Protein AF-R9LK34-F1 (afdb_monomer_lite)

Sequence (500 aa):
MRSKILYTAGSIVALLVVLTIFFSIRPEAFLRRGEAAVTQAEVEAAGAAVSFTGKKAGADIPRVTGAEDFMAQYPFEQFTVEPVNAVPTGVYELARWRNSTAVVGHRTRNYSQATTSALWAMTGYNEYYIIEFPDGTHALALFDRGLAADLAKGKAVTLPISARAGVNTYAKPYLQDICAEYGADLENVVYAFDDGWYKEHSGQILLIRLGVVAGLIVAGAVLWAFGDGLLKRKLKKHSEEEITPMSRKKAISLEDYRNEVQIRQDGLLNIYPADSSILPDWNKFLDQHWEDESICWTPPFLECIFQDQEAIVRNIKQEGESKGAIPLSPILTEAIRIAAGRLPSIPDDLFQMKNLVVEPRGRHSVSDHYRNFTLWQGRYVFTRDVRFLTSRFYSSPGDWSAIGRMKKLKTLTIKYLDIHDFGFLVSLESLQRLDLSGTTFSQDAVLVRLKNLQQLDLSDTGFSDCSILLQLPKLKRVNLAHCNLQNEDVLQQLTADIQK

Foldseek 3Di:
DVVVVVVVVVVVVVVVVLLVLLLVDDCPCVVCVPADADAPVNVVVVDLVDDPFQGHHDPRFAEDQAPVSVVPDDQSHWHKYFFLAKAWLLKWAQAPLDDQWDDDPPDIDGHDRIDSDPVVCSVRIWTWIWTQGNVRATEIETADVVLNVCSVVRDGDMAATWGKDFADPRRLVSCVVVCVVRVYDNGIYTYRHDSVVCNVCVVVSSVVSVVVSVVVVVVVVVCVVCVVVVVCVVVVVVVPDDDDDDDDDDDDDPVVPPPPDDDDPPPDGDPDPLPDPCLVVVVVVCLVCQVPPVPPDPDVVVVVLQVVVVVLLVVLVVLCVVLVAAEDALQQQVQLCVQQVHGDQALVSQQQDAETAGEQDGDDDPDVSPCQWDQHPQDIRGSDRLQPGDSRYTYHHLDPLSNLNNQNYAYYHHEQHEHPDPLSLLSNCNYAYYAYANYADDPLVSCLSNLNYAEYEHHNYAHEELVSVVSNVNHQYYHHHNYNYDPCVSVVVVVVVNVD

Secondary structure (DSSP, 8-state):
-HHHHHHHHHHHHHHHHHHHHHHH---HHHHTTTPPPBPHHHHHHH-TTS--TTSPBPTTSPEE-SHHHHHHS-TT--BEE--SEEEEEEEEEEPTTS-SEEEETTEEEEPPSEE--HHHHTTTEEEEEEEEPTTS-EEEEE--HHHHHHHTTT---PPPSBEEEEPPTTTHHHHHHHHHHHT--SSEEEE---HHHHHHHHHHHHHHHHHHHHHHHHHHHHHHHHHHHHHHHHHHTTS-SS--------PPPTTTTTTS----SSS------TT-TTHHHHHHHHHHHTT-TT-----HHHHHHHHHHHHHHHHHHHHHHHTTPEEE-HHHHHHHHHHHSS---STHHHHT--EEEE----SS---GGGGGEEEETTEEEESS-S--S-TTEEE-TT--TTGGG-TT--EEEE-S---S--GGGGG-TT--EEE-TTS----GGGGGG-TT--EEE-TTS---BGGGGGG-TT--EEE-TT---B-THHHHHHHHHH--

pLDDT: mean 76.86, std 19.9, range [22.59, 98.12]

Structure (mmCIF, N/CA/C/O backbone):
data_AF-R9LK34-F1
#
_entry.id   AF-R9LK34-F1
#
loop_
_atom_site.group_PDB
_atom_site.id
_atom_site.type_symbol
_atom_site.label_atom_id
_atom_site.label_alt_id
_atom_site.label_comp_id
_atom_site.label_asym_id
_atom_site.label_entity_id
_atom_site.label_seq_id
_atom_site.pdbx_PDB_ins_code
_atom_site.Cartn_x
_atom_site.Cartn_y
_atom_site.Cartn_z
_atom_site.occupancy
_atom_site.B_iso_or_equiv
_atom_site.auth_seq_id
_atom_site.auth_comp_id
_atom_site.auth_asym_id
_atom_site.auth_atom_id
_atom_site.pdbx_PDB_model_num
ATOM 1 N N . MET A 1 1 ? 9.937 7.131 -9.196 1.00 36.09 1 MET A N 1
ATOM 2 C CA . MET A 1 1 ? 8.656 7.644 -8.645 1.00 36.09 1 MET A CA 1
ATOM 3 C C . MET A 1 1 ? 7.734 6.502 -8.217 1.00 36.09 1 MET A C 1
ATOM 5 O O . MET A 1 1 ? 7.243 6.564 -7.103 1.00 36.09 1 MET A O 1
ATOM 9 N N . ARG A 1 2 ? 7.580 5.429 -9.015 1.00 30.06 2 ARG A N 1
ATOM 10 C CA . ARG A 1 2 ? 6.790 4.236 -8.646 1.00 30.06 2 ARG A CA 1
ATOM 11 C C . ARG A 1 2 ? 7.314 3.446 -7.439 1.00 30.06 2 ARG A C 1
ATOM 13 O O . ARG A 1 2 ? 6.486 3.050 -6.645 1.00 30.06 2 ARG A O 1
ATOM 20 N N . SER A 1 3 ? 8.627 3.291 -7.232 1.00 42.78 3 SER A N 1
ATOM 21 C CA . SER A 1 3 ? 9.170 2.630 -6.025 1.00 42.78 3 SER A CA 1
ATOM 22 C C . SER A 1 3 ? 8.941 3.454 -4.757 1.00 42.78 3 SER A C 1
ATOM 24 O O . SER A 1 3 ? 8.430 2.924 -3.784 1.00 42.78 3 SER A O 1
ATOM 26 N N . LYS A 1 4 ? 9.183 4.776 -4.787 1.00 38.62 4 LYS A N 1
ATOM 27 C CA . LYS A 1 4 ? 8.758 5.682 -3.701 1.00 38.62 4 LYS A CA 1
ATOM 28 C C . LYS A 1 4 ? 7.242 5.584 -3.477 1.00 38.62 4 LYS A C 1
ATOM 30 O O . LYS A 1 4 ? 6.857 5.498 -2.329 1.00 38.62 4 LYS A O 1
ATOM 35 N N . ILE A 1 5 ? 6.416 5.488 -4.528 1.00 50.69 5 ILE A N 1
ATOM 36 C CA . ILE A 1 5 ? 4.960 5.256 -4.416 1.00 50.69 5 ILE A CA 1
ATOM 37 C C . ILE A 1 5 ? 4.625 3.856 -3.877 1.00 50.69 5 ILE A C 1
ATOM 39 O O . ILE A 1 5 ? 3.648 3.732 -3.167 1.00 50.69 5 ILE A O 1
ATOM 43 N N . LEU A 1 6 ? 5.405 2.814 -4.166 1.00 49.44 6 LEU A N 1
ATOM 44 C CA . LEU A 1 6 ? 5.195 1.438 -3.692 1.00 49.44 6 LEU A CA 1
ATOM 45 C C . LEU A 1 6 ? 5.658 1.248 -2.249 1.00 49.44 6 LEU A C 1
ATOM 47 O O . LEU A 1 6 ? 4.990 0.558 -1.495 1.00 49.44 6 LEU A O 1
ATOM 51 N N . TYR A 1 7 ? 6.748 1.892 -1.836 1.00 57.59 7 TYR A N 1
ATOM 52 C CA . TYR A 1 7 ? 7.186 1.923 -0.444 1.00 57.59 7 TYR A CA 1
ATOM 53 C C . TYR A 1 7 ? 6.330 2.872 0.382 1.00 57.59 7 TYR A C 1
ATOM 55 O O . TYR A 1 7 ? 6.022 2.541 1.522 1.00 57.59 7 TYR A O 1
ATOM 63 N N . THR A 1 8 ? 5.882 4.007 -0.166 1.00 67.12 8 THR A N 1
ATOM 64 C CA . THR A 1 8 ? 4.892 4.843 0.521 1.00 67.12 8 THR A CA 1
ATOM 65 C C . THR A 1 8 ? 3.539 4.153 0.542 1.00 67.12 8 THR A C 1
ATOM 67 O O . THR A 1 8 ? 2.924 4.155 1.593 1.00 67.12 8 THR A O 1
ATOM 70 N N . ALA A 1 9 ? 3.094 3.488 -0.527 1.00 70.00 9 ALA A N 1
ATOM 71 C CA . ALA A 1 9 ? 1.867 2.689 -0.525 1.00 70.00 9 ALA A CA 1
ATOM 72 C C . ALA A 1 9 ? 1.985 1.506 0.435 1.00 70.00 9 ALA A C 1
ATOM 74 O O . ALA A 1 9 ? 1.073 1.281 1.213 1.00 70.00 9 ALA A O 1
ATOM 75 N N . GLY A 1 10 ? 3.119 0.808 0.459 1.00 76.19 10 GLY A N 1
ATOM 76 C CA . GLY A 1 10 ? 3.405 -0.265 1.407 1.00 76.19 10 GLY A CA 1
ATOM 77 C C . GLY A 1 10 ? 3.424 0.238 2.849 1.00 76.19 10 GLY A C 1
ATOM 78 O O . GLY A 1 10 ? 2.803 -0.366 3.716 1.00 76.19 10 GLY A O 1
ATOM 79 N N . SER A 1 11 ? 4.041 1.394 3.100 1.00 77.50 11 SER A N 1
ATOM 80 C CA . SER A 1 11 ? 4.037 2.055 4.413 1.00 77.50 11 SER A CA 1
ATOM 81 C C . SER A 1 11 ? 2.643 2.537 4.808 1.00 77.50 11 SER A C 1
ATOM 83 O O . SER A 1 11 ? 2.265 2.410 5.966 1.00 77.50 11 SER A O 1
ATOM 85 N N . ILE A 1 12 ? 1.853 3.050 3.860 1.00 82.00 12 ILE A N 1
ATOM 86 C CA . ILE A 1 12 ? 0.466 3.473 4.078 1.00 82.00 12 ILE A CA 1
ATOM 87 C C . ILE A 1 12 ? -0.402 2.253 4.383 1.00 82.00 12 ILE A C 1
ATOM 89 O O . ILE A 1 12 ? -1.166 2.294 5.336 1.00 82.00 12 ILE A O 1
ATOM 93 N N . VAL A 1 13 ? -0.265 1.158 3.635 1.00 84.19 13 VAL A N 1
ATOM 94 C CA . VAL A 1 13 ? -0.993 -0.094 3.883 1.00 84.19 13 VAL A CA 1
ATOM 95 C C . VAL A 1 13 ? -0.604 -0.669 5.241 1.00 84.19 13 VAL A C 1
ATOM 97 O O . VAL A 1 13 ? -1.486 -0.998 6.027 1.00 84.19 13 VAL A O 1
ATOM 100 N N . ALA A 1 14 ? 0.687 -0.719 5.574 1.00 82.06 14 ALA A N 1
ATOM 101 C CA . ALA A 1 14 ? 1.148 -1.162 6.887 1.00 82.06 14 ALA A CA 1
ATOM 102 C C . ALA A 1 14 ? 0.602 -0.268 8.013 1.00 82.06 14 ALA A C 1
ATOM 104 O O . ALA A 1 14 ? 0.113 -0.777 9.020 1.00 82.06 14 ALA A O 1
ATOM 105 N N . LEU A 1 15 ? 0.608 1.056 7.825 1.00 86.44 15 LEU A N 1
ATOM 106 C CA . LEU A 1 15 ? 0.026 2.005 8.771 1.00 86.44 15 LEU A CA 1
ATOM 107 C C . LEU A 1 15 ? -1.486 1.801 8.915 1.00 86.44 15 LEU A C 1
ATOM 109 O O . LEU A 1 15 ? -1.986 1.811 10.034 1.00 86.44 15 LEU A O 1
ATOM 113 N N . LEU A 1 16 ? -2.210 1.573 7.817 1.00 85.62 16 LEU A N 1
ATOM 114 C CA . LEU A 1 16 ? -3.644 1.282 7.833 1.00 85.62 16 LEU A CA 1
ATOM 115 C C . LEU A 1 16 ? -3.940 -0.033 8.557 1.00 85.62 16 LEU A C 1
ATOM 117 O O . LEU A 1 16 ? -4.891 -0.089 9.333 1.00 85.62 16 LEU A O 1
ATOM 121 N N . VAL A 1 17 ? -3.118 -1.069 8.368 1.00 86.56 17 VAL A N 1
ATOM 122 C CA . VAL A 1 17 ? -3.237 -2.343 9.094 1.00 86.56 17 VAL A CA 1
ATOM 123 C C . VAL A 1 17 ? -3.012 -2.128 10.587 1.00 86.56 17 VAL A C 1
ATOM 125 O O . VAL A 1 17 ? -3.844 -2.537 11.394 1.00 86.56 17 VAL A O 1
ATOM 128 N N . VAL A 1 18 ? -1.941 -1.428 10.967 1.00 87.69 18 VAL A N 1
ATOM 129 C CA . VAL A 1 18 ? -1.653 -1.092 12.369 1.00 87.69 18 VAL A CA 1
ATOM 130 C C . VAL A 1 18 ? -2.791 -0.278 12.983 1.00 87.69 18 VAL A C 1
ATOM 132 O O . VAL A 1 18 ? -3.228 -0.580 14.089 1.00 87.69 18 VAL A O 1
ATOM 135 N N . LEU A 1 19 ? -3.309 0.714 12.261 1.00 85.75 19 LEU A N 1
ATOM 136 C CA . LEU A 1 19 ? -4.405 1.569 12.707 1.00 85.75 19 LEU A CA 1
ATOM 137 C C . LEU A 1 19 ? -5.711 0.772 12.855 1.00 85.75 19 LEU A C 1
ATOM 139 O O . LEU A 1 19 ? -6.427 0.933 13.841 1.00 85.75 19 LEU A O 1
ATOM 143 N N . THR A 1 20 ? -5.979 -0.160 11.941 1.00 84.25 20 THR A N 1
ATOM 144 C CA . THR A 1 20 ? -7.129 -1.073 12.023 1.00 84.25 20 THR A CA 1
ATOM 145 C C . THR A 1 20 ? -7.014 -1.994 13.235 1.00 84.25 20 THR A C 1
ATOM 147 O O . THR A 1 20 ? -7.979 -2.135 13.987 1.00 84.25 20 THR A O 1
ATOM 150 N N . ILE A 1 21 ? -5.836 -2.579 13.481 1.00 86.69 21 ILE A N 1
ATOM 151 C CA . ILE A 1 21 ? -5.572 -3.403 14.669 1.00 86.69 21 ILE A CA 1
ATOM 152 C C . ILE A 1 21 ? -5.743 -2.564 15.938 1.00 86.69 21 ILE A C 1
ATOM 154 O O . ILE A 1 21 ? -6.458 -2.973 16.849 1.00 86.69 21 ILE A O 1
ATOM 158 N N . PHE A 1 22 ? -5.153 -1.368 15.975 1.00 88.12 22 PHE A N 1
ATOM 159 C CA . PHE A 1 22 ? -5.229 -0.441 17.101 1.00 88.12 22 PHE A CA 1
ATOM 160 C C . PHE A 1 22 ? -6.676 -0.144 17.515 1.00 88.12 22 PHE A C 1
ATOM 162 O O . PHE A 1 22 ? -7.006 -0.244 18.695 1.00 88.12 22 PHE A O 1
ATOM 169 N N . PHE A 1 23 ? -7.551 0.169 16.554 1.00 83.12 23 PHE A N 1
ATOM 170 C CA . PHE A 1 23 ? -8.969 0.433 16.825 1.00 83.12 23 PHE A CA 1
ATOM 171 C C . PHE A 1 23 ? -9.812 -0.834 17.028 1.00 83.12 23 PHE A C 1
ATOM 173 O O . PHE A 1 23 ? -10.920 -0.746 17.554 1.00 83.12 23 PHE A O 1
ATOM 180 N N . SER A 1 24 ? -9.299 -2.008 16.652 1.00 83.00 24 SER A N 1
ATOM 181 C CA . SER A 1 24 ? -9.955 -3.298 16.907 1.00 83.00 24 SER A CA 1
ATOM 182 C C . SER A 1 24 ? -9.670 -3.846 18.307 1.00 83.00 24 SER A C 1
ATOM 184 O O . SER A 1 24 ? -10.434 -4.678 18.798 1.00 83.00 24 SER A O 1
ATOM 186 N N . ILE A 1 25 ? -8.589 -3.401 18.959 1.00 85.75 25 ILE A N 1
ATOM 187 C CA . ILE A 1 25 ? -8.233 -3.817 20.320 1.00 85.75 25 ILE A CA 1
ATOM 188 C C . ILE A 1 25 ? -9.180 -3.163 21.327 1.00 85.75 25 ILE A C 1
ATOM 190 O O . ILE A 1 25 ? -9.219 -1.939 21.481 1.00 85.75 25 ILE A O 1
ATOM 194 N N . ARG A 1 26 ? -9.900 -4.015 22.058 1.00 82.75 26 ARG A N 1
ATOM 195 C CA . ARG A 1 26 ? -10.908 -3.619 23.040 1.00 82.75 26 ARG A CA 1
ATOM 196 C C . ARG A 1 26 ? -10.555 -4.116 24.439 1.00 82.75 26 ARG A C 1
ATOM 198 O O . ARG A 1 26 ? -10.889 -5.250 24.788 1.00 82.75 26 ARG A O 1
ATOM 205 N N . PRO A 1 27 ? -9.818 -3.323 25.232 1.00 85.12 27 PRO A N 1
ATOM 206 C CA . PRO A 1 27 ? -9.455 -3.709 26.588 1.00 85.12 27 PRO A CA 1
ATOM 207 C C . PRO A 1 27 ? -10.613 -3.565 27.584 1.00 85.12 27 PRO A C 1
ATOM 209 O O . PRO A 1 27 ? -10.482 -4.017 28.715 1.00 85.12 27 PRO A O 1
ATOM 212 N N . GLU A 1 28 ? -11.740 -2.971 27.192 1.00 85.69 28 GLU A N 1
ATOM 213 C CA . GLU A 1 28 ? -12.878 -2.668 28.061 1.00 85.69 28 GLU A CA 1
ATOM 214 C C . GLU A 1 28 ? -13.427 -3.943 28.719 1.00 85.69 28 GLU A C 1
ATOM 216 O O . GLU A 1 28 ? -13.537 -4.016 29.941 1.00 85.69 28 GLU A O 1
ATOM 221 N N . ALA A 1 29 ? -13.647 -5.002 27.934 1.00 81.94 29 ALA A N 1
ATOM 222 C CA . ALA A 1 29 ? -14.095 -6.298 28.452 1.00 81.94 29 ALA A CA 1
ATOM 223 C C . ALA A 1 29 ? -13.081 -6.949 29.415 1.00 81.94 29 ALA A C 1
ATOM 225 O O . ALA A 1 29 ? -13.464 -7.687 30.322 1.00 81.94 29 ALA A O 1
ATOM 226 N N . PHE A 1 30 ? -11.784 -6.688 29.229 1.00 84.06 30 PHE A N 1
ATOM 227 C CA . PHE A 1 30 ? -10.732 -7.195 30.109 1.00 84.06 30 PHE A CA 1
ATOM 228 C C . PHE A 1 30 ? -10.678 -6.413 31.427 1.00 84.06 30 PHE A C 1
ATOM 230 O O . PHE A 1 30 ? -10.664 -7.025 32.493 1.00 84.06 30 PHE A O 1
ATOM 237 N N . LEU A 1 31 ? -10.707 -5.080 31.357 1.00 85.69 31 LEU A N 1
ATOM 238 C CA . LEU A 1 31 ? -10.676 -4.196 32.525 1.00 85.69 31 LEU A CA 1
ATOM 239 C C . LEU A 1 31 ? -11.910 -4.380 33.418 1.00 85.69 31 LEU A C 1
ATOM 241 O O . LEU A 1 31 ? -11.800 -4.301 34.637 1.00 85.69 31 LEU A O 1
ATOM 245 N N . ARG A 1 32 ? -13.065 -4.690 32.821 1.00 82.94 32 ARG A N 1
ATOM 246 C CA . ARG A 1 32 ? -14.345 -4.851 33.530 1.00 82.94 32 ARG A CA 1
ATOM 247 C C . ARG A 1 32 ? -14.677 -6.302 33.899 1.00 82.94 32 ARG A C 1
ATOM 249 O O . ARG A 1 32 ? -15.750 -6.577 34.427 1.00 82.94 32 ARG A O 1
ATOM 256 N N . ARG A 1 33 ? -13.763 -7.257 33.671 1.00 78.62 33 ARG A N 1
ATOM 257 C CA . ARG A 1 33 ? -13.992 -8.697 33.929 1.00 78.62 33 ARG A CA 1
ATOM 258 C C . ARG A 1 33 ? -14.347 -9.006 35.394 1.00 78.62 33 ARG A C 1
ATOM 260 O O . ARG A 1 33 ? -15.042 -9.987 35.643 1.00 78.62 33 ARG A O 1
ATOM 267 N N . GLY A 1 34 ? -13.856 -8.202 36.337 1.00 74.50 34 GLY A N 1
ATOM 268 C CA . GLY A 1 34 ? -14.081 -8.373 37.777 1.00 74.50 34 GLY A CA 1
ATOM 269 C C . GLY A 1 34 ? -15.277 -7.607 38.349 1.00 74.50 34 GLY A C 1
ATOM 270 O O . GLY A 1 34 ? -15.470 -7.650 39.560 1.00 74.50 34 GLY A O 1
ATOM 271 N N . GLU A 1 35 ? -16.058 -6.892 37.532 1.00 82.62 35 GLU A N 1
ATOM 272 C CA . GLU A 1 35 ? -17.201 -6.125 38.036 1.00 82.62 35 GLU A CA 1
ATOM 273 C C . GLU A 1 35 ? -18.333 -7.045 38.510 1.00 82.62 35 GLU A C 1
ATOM 275 O O . GLU A 1 35 ? -18.822 -7.913 37.772 1.00 82.62 35 GLU A O 1
ATOM 280 N N . ALA A 1 36 ? -18.760 -6.830 39.757 1.00 84.06 36 ALA A N 1
ATOM 281 C CA . ALA A 1 36 ? -19.964 -7.438 40.299 1.00 84.06 36 ALA A CA 1
ATOM 282 C C . ALA A 1 36 ? -21.199 -6.890 39.571 1.00 84.06 36 ALA A C 1
ATOM 284 O O . ALA A 1 36 ? -21.232 -5.732 39.151 1.00 84.06 36 ALA A O 1
ATOM 285 N N . ALA A 1 37 ? -22.204 -7.746 39.398 1.00 87.62 37 ALA A N 1
ATOM 286 C CA . ALA A 1 37 ? -23.471 -7.325 38.826 1.00 87.62 37 ALA A CA 1
ATOM 287 C C . ALA A 1 37 ? -24.251 -6.513 39.865 1.00 87.62 37 ALA A C 1
ATOM 289 O O . ALA A 1 37 ? -24.370 -6.946 41.009 1.00 87.62 37 ALA A O 1
ATOM 290 N N . VAL A 1 38 ? -24.763 -5.356 39.454 1.00 86.94 38 VAL A N 1
ATOM 291 C CA . VAL A 1 38 ? -25.542 -4.466 40.319 1.00 86.94 38 VAL A CA 1
ATOM 292 C C . VAL A 1 38 ? -26.947 -5.038 40.473 1.00 86.94 38 VAL A C 1
ATOM 294 O O . VAL A 1 38 ? -27.598 -5.373 39.479 1.00 86.94 38 VAL A O 1
ATOM 297 N N . THR A 1 39 ? -27.408 -5.166 41.713 1.00 86.19 39 THR A N 1
ATOM 298 C CA . THR A 1 39 ? -28.745 -5.698 42.025 1.00 86.19 39 THR A CA 1
ATOM 299 C C . THR A 1 39 ? -29.781 -4.580 42.119 1.00 86.19 39 THR A C 1
ATOM 301 O O . THR A 1 39 ? -29.441 -3.428 42.381 1.00 86.19 39 THR A O 1
ATOM 304 N N . GLN A 1 40 ? -31.067 -4.905 41.951 1.00 82.38 40 GLN A N 1
ATOM 305 C CA . GLN A 1 40 ? -32.141 -3.912 42.082 1.00 82.38 40 GLN A CA 1
ATOM 306 C C . GLN A 1 40 ? -32.165 -3.260 43.480 1.00 82.38 40 GLN A C 1
ATOM 308 O O . GLN A 1 40 ? -32.365 -2.054 43.594 1.00 82.38 40 GLN A O 1
ATOM 313 N N . ALA A 1 41 ? -31.861 -4.021 44.536 1.00 80.50 41 ALA A N 1
ATOM 314 C CA . ALA A 1 41 ? -31.787 -3.501 45.902 1.00 80.50 41 ALA A CA 1
ATOM 315 C C . ALA A 1 41 ? -30.699 -2.423 46.078 1.00 80.50 41 ALA A C 1
ATOM 317 O O . ALA A 1 41 ? -30.889 -1.468 46.828 1.00 80.50 41 ALA A O 1
ATOM 318 N N . GLU A 1 42 ? -29.566 -2.546 45.376 1.00 81.69 42 GLU A N 1
ATOM 319 C CA . GLU A 1 42 ? -28.501 -1.532 45.389 1.00 81.69 42 GLU A CA 1
ATOM 320 C C . GLU A 1 42 ? -28.929 -0.246 44.675 1.00 81.69 42 GLU A C 1
ATOM 322 O O . GLU A 1 42 ? -28.607 0.852 45.135 1.00 81.69 42 GLU A O 1
ATOM 327 N N . VAL A 1 43 ? -29.682 -0.380 43.579 1.00 81.31 43 VAL A N 1
ATOM 328 C CA . VAL A 1 43 ? -30.235 0.755 42.827 1.00 81.31 43 VAL A CA 1
ATOM 329 C C . VAL A 1 43 ? -31.250 1.521 43.677 1.00 81.31 43 VAL A C 1
ATOM 331 O O . VAL A 1 43 ? -31.164 2.744 43.792 1.00 81.31 43 VAL A O 1
ATOM 334 N N . GLU A 1 44 ? -32.172 0.809 44.325 1.00 79.56 44 GLU A N 1
ATOM 335 C CA . GLU A 1 44 ? -33.192 1.402 45.197 1.00 79.56 44 GLU A CA 1
ATOM 336 C C . GLU A 1 44 ? -32.575 2.064 46.439 1.00 79.56 44 GLU A C 1
ATOM 338 O O . GLU A 1 44 ? -32.994 3.154 46.831 1.00 79.56 44 GLU A O 1
ATOM 343 N N . ALA A 1 45 ? -31.534 1.458 47.025 1.00 78.50 45 ALA A N 1
ATOM 344 C CA . ALA A 1 45 ? -30.849 1.992 48.203 1.00 78.50 45 ALA A CA 1
ATOM 345 C C . ALA A 1 45 ? -30.037 3.270 47.922 1.00 78.50 45 ALA A C 1
ATOM 347 O O . ALA A 1 45 ? -29.908 4.121 48.803 1.00 78.50 45 ALA A O 1
ATOM 348 N N . ALA A 1 46 ? -29.479 3.419 46.717 1.00 74.06 46 ALA A N 1
ATOM 349 C CA . ALA A 1 46 ? -28.691 4.593 46.335 1.00 74.06 46 ALA A CA 1
ATOM 350 C C . ALA A 1 46 ? -29.551 5.806 45.925 1.00 74.06 46 ALA A C 1
ATOM 352 O O . ALA A 1 46 ? -29.070 6.943 45.953 1.00 74.06 46 ALA A O 1
ATOM 353 N N . GLY A 1 47 ? -30.824 5.573 45.588 1.00 66.50 47 GLY A N 1
ATOM 354 C CA . GLY A 1 47 ? -31.788 6.597 45.191 1.00 66.50 47 GLY A CA 1
ATOM 355 C C . GLY A 1 47 ? -31.575 7.150 43.774 1.00 66.50 47 GLY A C 1
ATOM 356 O O . GLY A 1 47 ? -30.537 6.961 43.144 1.00 66.50 47 GLY A O 1
ATOM 357 N N . ALA A 1 48 ? -32.564 7.901 43.272 1.00 64.88 48 ALA A N 1
ATOM 358 C CA . ALA A 1 48 ? -32.626 8.388 41.882 1.00 64.88 48 ALA A CA 1
ATOM 359 C C . ALA A 1 48 ? -31.492 9.352 41.458 1.00 64.88 48 ALA A C 1
ATOM 361 O O . ALA A 1 48 ? -31.384 9.702 40.286 1.00 64.88 48 ALA A O 1
ATOM 362 N N . ALA A 1 49 ? -30.654 9.806 42.396 1.00 64.88 49 ALA A N 1
ATOM 363 C CA . ALA A 1 49 ? -29.533 10.705 42.121 1.00 64.88 49 ALA A CA 1
ATOM 364 C C . ALA A 1 49 ? -28.264 9.973 41.646 1.00 64.88 49 ALA A C 1
ATOM 366 O O . ALA A 1 49 ? -27.369 10.610 41.087 1.00 64.88 49 ALA A O 1
ATOM 367 N N . VAL A 1 50 ? -28.163 8.656 41.865 1.00 72.50 50 VAL A N 1
ATOM 368 C CA . VAL A 1 50 ? -26.988 7.857 41.497 1.00 72.50 50 VAL A CA 1
ATOM 369 C C . VAL A 1 50 ? -27.296 7.041 40.245 1.00 72.50 50 VAL A C 1
ATOM 371 O O . VAL A 1 50 ? -28.130 6.140 40.254 1.00 72.50 50 VAL A O 1
ATOM 374 N N . SER A 1 51 ? -26.595 7.348 39.152 1.00 78.44 51 SER A N 1
ATOM 375 C CA . SER A 1 51 ? -26.693 6.579 37.911 1.00 78.44 51 SER A CA 1
ATOM 376 C C . SER A 1 51 ? -25.799 5.342 37.978 1.00 78.44 51 SER A C 1
ATOM 378 O O . SER A 1 51 ? -24.595 5.456 38.214 1.00 78.44 51 SER A O 1
ATOM 380 N N . PHE A 1 52 ? -26.371 4.163 37.727 1.00 84.75 52 PHE A N 1
ATOM 381 C CA . PHE A 1 52 ? -25.618 2.922 37.491 1.00 84.75 52 PHE A CA 1
ATOM 382 C C . PHE A 1 52 ? -25.554 2.568 35.998 1.00 84.75 52 PHE A C 1
ATOM 384 O O . PHE A 1 52 ? -25.220 1.439 35.639 1.00 84.75 52 PHE A O 1
ATOM 391 N N . THR A 1 53 ? -25.865 3.530 35.123 1.00 87.38 53 THR A N 1
ATOM 392 C CA . THR A 1 53 ? -25.859 3.334 33.668 1.00 87.38 53 THR A CA 1
ATOM 393 C C . THR A 1 53 ? -24.493 2.834 33.200 1.00 87.38 53 THR A C 1
ATOM 395 O O . THR A 1 53 ? -23.452 3.337 33.615 1.00 87.38 53 THR A O 1
ATOM 398 N N . GLY A 1 54 ? -24.498 1.810 32.354 1.00 86.62 54 GLY A N 1
ATOM 399 C CA . GLY A 1 54 ? -23.306 1.167 31.826 1.00 86.62 54 GLY A CA 1
ATOM 400 C C . GLY A 1 54 ? -22.668 0.122 32.739 1.00 86.62 54 GLY A C 1
ATOM 401 O O . GLY A 1 54 ? -21.725 -0.536 32.293 1.00 86.62 54 GLY A O 1
ATOM 402 N N . LYS A 1 55 ? -23.152 -0.086 33.973 1.00 88.38 55 LYS A N 1
ATOM 403 C CA . LYS A 1 55 ? -22.709 -1.185 34.853 1.00 88.38 55 LYS A CA 1
ATOM 404 C C . LYS A 1 55 ? -23.370 -2.510 34.492 1.00 88.38 55 LYS A C 1
ATOM 406 O O . LYS A 1 55 ? -24.412 -2.558 33.843 1.00 88.38 55 LYS A O 1
ATOM 411 N N . LYS A 1 56 ? -22.746 -3.612 34.906 1.00 89.50 56 LYS A N 1
ATOM 412 C CA . LYS A 1 56 ? -23.258 -4.960 34.652 1.00 89.50 56 LYS A CA 1
ATOM 413 C C . LYS A 1 56 ? -24.601 -5.164 35.363 1.00 89.50 56 LYS A C 1
ATOM 415 O O . LYS A 1 56 ? -24.670 -5.032 36.582 1.00 89.50 56 LYS A O 1
ATOM 420 N N . ALA A 1 57 ? -25.641 -5.504 34.604 1.00 88.00 57 ALA A N 1
ATOM 421 C CA . ALA A 1 57 ? -26.974 -5.743 35.145 1.00 88.00 57 ALA A CA 1
ATOM 422 C C . ALA A 1 57 ? -27.033 -7.074 35.913 1.00 88.00 57 ALA A C 1
ATOM 424 O O . ALA A 1 57 ? -26.577 -8.111 35.420 1.00 88.00 57 ALA A O 1
ATOM 425 N N . GLY A 1 58 ? -27.575 -7.038 37.131 1.00 87.19 58 GLY A N 1
ATOM 426 C CA . GLY A 1 58 ? -27.968 -8.227 37.882 1.00 87.19 58 GLY A CA 1
ATOM 427 C C . GLY A 1 58 ? -29.205 -8.894 37.284 1.00 87.19 58 GLY A C 1
ATOM 428 O O . GLY A 1 58 ? -29.925 -8.300 36.484 1.00 87.19 58 GLY A O 1
ATOM 429 N N . ALA A 1 59 ? -29.466 -10.140 37.685 1.00 85.06 59 ALA A N 1
ATOM 430 C CA . ALA A 1 59 ? -30.616 -10.897 37.188 1.00 85.06 59 ALA A CA 1
ATOM 431 C C . ALA A 1 59 ? -31.966 -10.257 37.558 1.00 85.06 59 ALA A C 1
ATOM 433 O O . ALA A 1 59 ? -32.935 -10.457 36.825 1.00 85.06 59 ALA A O 1
ATOM 434 N N . ASP A 1 60 ? -31.982 -9.486 38.647 1.00 85.69 60 ASP A N 1
ATOM 435 C CA . ASP A 1 60 ? -33.163 -8.847 39.227 1.00 85.69 60 ASP A CA 1
ATOM 436 C C . ASP A 1 60 ? -33.482 -7.476 38.605 1.00 85.69 60 ASP A C 1
ATOM 438 O O . ASP A 1 60 ? -34.493 -6.879 38.942 1.00 85.69 60 ASP A O 1
ATOM 442 N N . ILE A 1 61 ? -32.642 -6.950 37.702 1.00 87.06 61 ILE A N 1
ATOM 443 C CA . ILE A 1 61 ? -32.928 -5.684 37.007 1.00 87.06 61 ILE A CA 1
ATOM 444 C C . ILE A 1 61 ? -34.047 -5.904 35.965 1.00 87.06 61 ILE A C 1
ATOM 446 O O . ILE A 1 61 ? -33.991 -6.897 35.229 1.00 87.06 61 ILE A O 1
ATOM 450 N N . PRO A 1 62 ? -35.030 -4.988 35.840 1.00 87.06 62 PRO A N 1
ATOM 451 C CA . PRO A 1 62 ? -36.101 -5.092 34.847 1.00 87.06 62 PRO A CA 1
ATOM 452 C C . PRO A 1 62 ? -35.576 -5.248 33.412 1.00 87.06 62 PRO A C 1
ATOM 454 O O . PRO A 1 62 ? -34.748 -4.455 32.955 1.00 87.06 62 PRO A O 1
ATOM 457 N N . ARG A 1 63 ? -36.070 -6.266 32.693 1.00 90.75 63 ARG A N 1
ATOM 458 C CA . ARG A 1 63 ? -35.757 -6.526 31.280 1.00 90.75 63 ARG A CA 1
ATOM 459 C C . ARG A 1 63 ? -36.862 -5.969 30.400 1.00 90.75 63 ARG A C 1
ATOM 461 O O . ARG A 1 63 ? -37.994 -6.434 30.470 1.00 90.75 63 ARG A O 1
ATOM 468 N N . VAL A 1 64 ? -36.517 -4.999 29.567 1.00 90.19 64 VAL A N 1
ATOM 469 C CA . VAL A 1 64 ? -37.445 -4.417 28.598 1.00 90.19 64 VAL A CA 1
ATOM 470 C C . VAL A 1 64 ? -37.463 -5.282 27.344 1.00 90.19 64 VAL A C 1
ATOM 472 O O . VAL A 1 64 ? -36.419 -5.539 26.740 1.00 90.19 64 VAL A O 1
ATOM 475 N N . THR A 1 65 ? -38.657 -5.743 26.977 1.00 87.38 65 THR A N 1
ATOM 476 C CA . THR A 1 65 ? -38.878 -6.690 25.876 1.00 87.38 65 THR A CA 1
ATOM 477 C C . THR A 1 65 ? -39.488 -6.067 24.631 1.00 87.38 65 THR A C 1
ATOM 479 O O . THR A 1 65 ? -39.645 -6.786 23.648 1.00 87.38 65 THR A O 1
ATOM 482 N N . GLY A 1 66 ? -39.804 -4.770 24.667 1.00 87.69 66 GLY A N 1
ATOM 483 C CA . GLY A 1 66 ? -40.476 -4.073 23.580 1.00 87.69 66 GLY A CA 1
ATOM 484 C C . GLY A 1 66 ? -40.330 -2.556 23.604 1.00 87.69 66 GLY A C 1
ATOM 485 O O . GLY A 1 66 ? -39.960 -1.957 24.617 1.00 87.69 66 GLY A O 1
ATOM 486 N N . ALA A 1 67 ? -40.644 -1.922 22.477 1.00 85.69 67 ALA 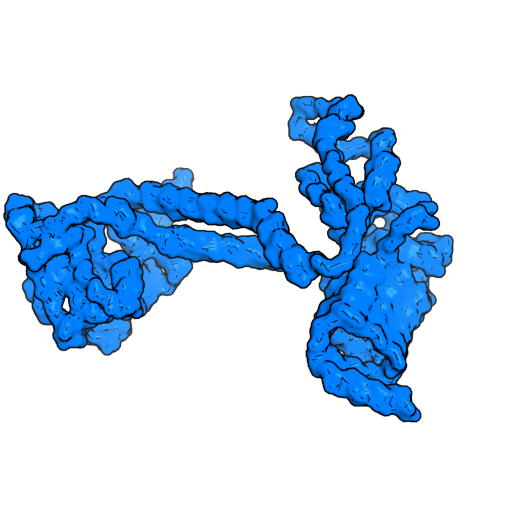A N 1
ATOM 487 C CA . ALA A 1 67 ? -40.551 -0.477 22.298 1.00 85.69 67 ALA A CA 1
ATOM 488 C C . ALA A 1 67 ? -41.594 0.288 23.130 1.00 85.69 67 ALA A C 1
ATOM 490 O O . ALA A 1 67 ? -41.284 1.357 23.655 1.00 85.69 67 ALA A O 1
ATOM 491 N N . GLU A 1 68 ? -42.805 -0.252 23.308 1.00 84.94 68 GLU A N 1
ATOM 492 C CA . GLU A 1 68 ? -43.809 0.357 24.195 1.00 84.94 68 GLU A CA 1
ATOM 493 C C . GLU A 1 68 ? -43.345 0.333 25.657 1.00 84.94 68 GLU A C 1
ATOM 495 O O . GLU A 1 68 ? -43.374 1.367 26.328 1.00 84.94 68 GLU A O 1
ATOM 500 N N . ASP A 1 69 ? -42.823 -0.809 26.115 1.00 84.75 69 ASP A N 1
ATOM 501 C CA . ASP A 1 69 ? -42.260 -0.971 27.460 1.00 84.75 69 ASP A CA 1
ATOM 502 C C . ASP A 1 69 ? -41.081 -0.021 27.695 1.00 84.75 69 ASP A C 1
ATOM 504 O O . ASP A 1 69 ? -40.951 0.552 28.777 1.00 84.75 69 ASP A O 1
ATOM 508 N N . PHE A 1 70 ? -40.237 0.182 26.676 1.00 85.69 70 PHE A N 1
ATOM 509 C CA . PHE A 1 70 ? -39.139 1.149 26.703 1.00 85.69 70 PHE A CA 1
ATOM 510 C C . PHE A 1 70 ? -39.646 2.589 26.847 1.00 85.69 70 PHE A C 1
ATOM 512 O O . PHE A 1 70 ? -39.120 3.361 27.651 1.00 85.69 70 PHE A O 1
ATOM 519 N N . MET A 1 71 ? -40.680 2.964 26.093 1.00 82.88 71 MET A N 1
ATOM 520 C CA . MET A 1 71 ? -41.256 4.309 26.155 1.00 82.88 71 MET A CA 1
ATOM 521 C C . MET A 1 71 ? -42.007 4.566 27.466 1.00 82.88 71 MET A C 1
ATOM 523 O O . MET A 1 71 ? -42.078 5.716 27.911 1.00 82.88 71 MET A O 1
ATOM 527 N N . ALA A 1 72 ? -42.505 3.510 28.112 1.00 82.75 72 ALA A N 1
ATOM 528 C CA . ALA A 1 72 ? -43.113 3.571 29.434 1.00 82.75 72 ALA A CA 1
ATOM 529 C C . ALA A 1 72 ? -42.092 3.792 30.568 1.00 82.75 72 ALA A C 1
ATOM 531 O O . ALA A 1 72 ? -42.478 4.327 31.607 1.00 82.75 72 ALA A O 1
ATOM 532 N N . GLN A 1 73 ? -40.809 3.447 30.373 1.00 78.75 73 GLN A N 1
ATOM 533 C CA . GLN A 1 73 ? -39.770 3.685 31.384 1.00 78.75 73 GLN A CA 1
ATOM 534 C C . GLN A 1 73 ? -39.538 5.181 31.601 1.00 78.75 73 GLN A C 1
ATOM 536 O O . GLN A 1 73 ? -39.354 5.960 30.653 1.00 78.75 73 GLN A O 1
ATOM 541 N N . TYR A 1 74 ? -39.474 5.598 32.863 1.00 69.88 74 TYR A N 1
ATOM 542 C CA . TYR A 1 74 ? -39.082 6.962 33.191 1.00 69.88 74 TYR A CA 1
ATOM 543 C C . TYR A 1 74 ? -37.586 7.193 32.889 1.00 69.88 74 TYR A C 1
ATOM 545 O O . TYR A 1 74 ? -36.778 6.273 32.990 1.00 69.88 74 TYR A O 1
ATOM 553 N N . PRO A 1 75 ? -37.151 8.429 32.564 1.00 65.38 75 PRO A N 1
ATOM 554 C CA . PRO A 1 75 ? -35.751 8.720 32.212 1.00 65.38 75 PRO A CA 1
ATOM 555 C C . PRO A 1 75 ? -34.702 8.337 33.269 1.00 65.38 75 PRO A C 1
ATOM 557 O O . PRO A 1 75 ? -33.527 8.197 32.949 1.00 65.38 75 PRO A O 1
ATOM 560 N N . PHE A 1 76 ? -35.120 8.224 34.530 1.00 66.50 76 PHE A N 1
ATOM 561 C CA . PHE A 1 76 ? -34.285 7.885 35.685 1.00 66.50 76 PHE A CA 1
ATOM 562 C C . PHE A 1 76 ? -34.448 6.427 36.140 1.00 66.50 76 PHE A C 1
ATOM 564 O O . PHE A 1 76 ? -33.752 6.000 37.061 1.00 66.50 76 PHE A O 1
ATOM 571 N N . GLU A 1 77 ? -35.348 5.666 35.513 1.00 74.12 77 GLU A N 1
ATOM 572 C CA . GLU A 1 77 ? -35.487 4.236 35.768 1.00 74.12 77 GLU A CA 1
ATOM 573 C C . GLU A 1 77 ? -34.391 3.460 35.047 1.00 74.12 77 GLU A C 1
ATOM 575 O O . GLU A 1 77 ? -34.014 3.746 33.909 1.00 74.12 77 GLU A O 1
ATOM 580 N N . GLN A 1 78 ? -33.850 2.483 35.764 1.00 79.75 78 GLN A N 1
ATOM 581 C CA . GLN A 1 78 ? -32.749 1.656 35.309 1.00 79.75 78 GLN A CA 1
ATOM 582 C C . GLN A 1 78 ? -33.306 0.317 34.865 1.00 79.75 78 GLN A C 1
ATOM 584 O O . GLN A 1 78 ? -33.905 -0.413 35.652 1.00 79.75 78 GLN A O 1
ATOM 589 N N . PHE A 1 79 ? -33.080 -0.005 33.604 1.00 88.94 79 PHE A N 1
ATOM 590 C CA . PHE A 1 79 ? -33.529 -1.247 32.998 1.00 88.94 79 PHE A CA 1
ATOM 591 C C . PHE A 1 79 ? -32.387 -1.860 32.194 1.00 88.94 79 PHE A C 1
ATOM 593 O O . PHE A 1 79 ? -31.347 -1.243 31.976 1.00 88.94 79 PHE A O 1
ATOM 600 N N . THR A 1 80 ? -32.553 -3.092 31.746 1.00 92.38 80 THR A N 1
ATOM 601 C CA . THR A 1 80 ? -31.658 -3.723 30.777 1.00 92.38 80 THR A CA 1
ATOM 602 C C . THR A 1 80 ? -32.465 -4.218 29.585 1.00 92.38 80 THR A C 1
ATOM 604 O O . THR A 1 80 ? -33.688 -4.349 29.648 1.00 92.38 80 THR A O 1
ATOM 607 N N . VAL A 1 81 ? -31.775 -4.465 28.479 1.00 92.12 81 VAL A N 1
ATOM 608 C CA . VAL A 1 81 ? -32.360 -4.991 27.251 1.00 92.12 81 VAL A CA 1
ATOM 609 C C . VAL A 1 81 ? -31.535 -6.191 26.809 1.00 92.12 81 VAL A C 1
ATOM 611 O O . VAL A 1 81 ? -30.303 -6.173 26.868 1.00 92.12 81 VAL A O 1
ATOM 614 N N . GLU A 1 82 ? -32.224 -7.223 26.341 1.00 92.62 82 GLU A N 1
ATOM 615 C CA . GLU A 1 82 ? -31.635 -8.396 25.695 1.00 92.62 82 GLU A CA 1
ATOM 616 C C . GLU A 1 82 ? -32.066 -8.383 24.223 1.00 92.62 82 GLU A C 1
ATOM 618 O O . GLU A 1 82 ? -33.044 -9.038 23.862 1.00 92.62 82 GLU A O 1
ATOM 623 N N . PRO A 1 83 ? -31.416 -7.561 23.379 1.00 92.81 83 PRO A N 1
ATOM 624 C CA . PRO A 1 83 ? -31.819 -7.424 21.989 1.00 92.81 83 PRO A CA 1
ATOM 625 C C . PRO A 1 83 ? -31.522 -8.709 21.212 1.00 92.81 83 PRO A C 1
ATOM 627 O O . PRO A 1 83 ? -30.521 -9.387 21.455 1.00 92.81 83 PRO A O 1
ATOM 630 N N . VAL A 1 84 ? -32.383 -9.023 20.247 1.00 91.88 84 VAL A N 1
ATOM 631 C CA . VAL A 1 84 ? -32.210 -10.163 19.335 1.00 91.88 84 VAL A CA 1
ATOM 632 C C . VAL A 1 84 ? -31.180 -9.823 18.263 1.00 91.88 84 VAL A C 1
ATOM 634 O O . VAL A 1 84 ? -30.345 -10.652 17.899 1.00 91.88 84 VAL A O 1
ATOM 637 N N . ASN A 1 85 ? -31.220 -8.583 17.780 1.00 91.31 85 ASN A N 1
ATOM 638 C CA . ASN A 1 85 ? -30.362 -8.097 16.715 1.00 91.31 85 ASN A CA 1
ATOM 639 C C . ASN A 1 85 ? -29.986 -6.625 16.938 1.00 91.31 85 ASN A C 1
ATOM 641 O O . ASN A 1 85 ? -30.665 -5.895 17.661 1.00 91.31 85 ASN A O 1
ATOM 645 N N . ALA A 1 86 ? -28.892 -6.191 16.315 1.00 93.44 86 ALA A N 1
ATOM 646 C CA . ALA A 1 86 ? -28.444 -4.805 16.317 1.00 93.44 86 ALA A CA 1
ATOM 647 C C . ALA A 1 86 ? -27.870 -4.424 14.946 1.00 93.44 86 ALA A C 1
ATOM 649 O O . ALA A 1 86 ? -26.810 -4.909 14.543 1.00 93.44 86 ALA A O 1
ATOM 650 N N . VAL A 1 87 ? -28.554 -3.523 14.245 1.00 93.12 87 VAL A N 1
ATOM 651 C CA . VAL A 1 87 ? -28.180 -3.043 12.912 1.00 93.12 87 VAL A CA 1
ATOM 652 C C . VAL A 1 87 ? -27.395 -1.728 13.037 1.00 93.12 87 VAL A C 1
ATOM 654 O O . VAL A 1 87 ? -27.900 -0.776 13.637 1.00 93.12 87 VAL A O 1
ATOM 657 N N . PRO A 1 88 ? -26.158 -1.633 12.507 1.00 94.25 88 PRO A N 1
ATOM 658 C CA . PRO A 1 88 ? -25.388 -0.390 12.521 1.00 94.25 88 PRO A CA 1
ATOM 659 C C . PRO A 1 88 ? -26.002 0.651 11.580 1.00 94.25 88 PRO A C 1
ATOM 661 O O . PRO A 1 88 ? -26.272 0.354 10.419 1.00 94.25 88 PRO A O 1
ATOM 664 N N . THR A 1 89 ? -26.160 1.888 12.053 1.00 93.56 89 THR A N 1
ATOM 665 C CA . THR A 1 89 ? -26.743 2.979 11.243 1.00 93.56 89 THR A CA 1
ATOM 666 C C . THR A 1 89 ? -25.716 3.733 10.393 1.00 93.56 89 THR A C 1
ATOM 668 O O . THR A 1 89 ? -26.089 4.467 9.483 1.00 93.56 89 THR A O 1
ATOM 671 N N . GLY A 1 90 ? -24.416 3.617 10.701 1.00 92.31 90 GLY A N 1
ATOM 672 C CA . GLY A 1 90 ? -23.371 4.453 10.096 1.00 92.31 90 GLY A CA 1
ATOM 673 C C . GLY A 1 90 ? -23.405 5.924 10.538 1.00 92.31 90 GLY A C 1
ATOM 674 O O . GLY A 1 90 ? -22.653 6.743 10.003 1.00 92.31 90 GLY A O 1
ATOM 675 N N . VAL A 1 91 ? -24.249 6.270 11.517 1.00 93.88 91 VAL A N 1
ATOM 676 C CA . VAL A 1 91 ? -24.288 7.586 12.161 1.00 93.88 91 VAL A CA 1
ATOM 677 C C . VAL A 1 91 ? -23.604 7.490 13.518 1.00 93.88 91 VAL A C 1
ATOM 679 O O . VAL A 1 91 ? -23.870 6.585 14.308 1.00 93.88 91 VAL A O 1
ATOM 682 N N . TYR A 1 92 ? -22.726 8.447 13.802 1.00 94.19 92 TYR A N 1
ATOM 683 C CA . TYR A 1 92 ? -21.893 8.445 14.996 1.00 94.19 92 TYR A CA 1
ATOM 684 C C . TYR A 1 92 ? -22.068 9.737 15.799 1.00 94.19 92 TYR A C 1
ATOM 686 O O . TYR A 1 92 ? -22.009 10.830 15.235 1.00 94.19 92 TYR A O 1
ATOM 694 N N . GLU A 1 93 ? -22.218 9.617 17.118 1.00 93.94 93 GLU A N 1
ATOM 695 C CA . GLU A 1 93 ? -22.228 10.723 18.085 1.00 93.94 93 GLU A CA 1
ATOM 696 C C . GLU A 1 93 ? -20.862 10.837 18.770 1.00 93.94 93 GLU A C 1
ATOM 698 O O . GLU A 1 93 ? -20.242 9.828 19.114 1.00 93.94 93 GLU A O 1
ATOM 703 N N . LEU A 1 94 ? -20.373 12.058 18.997 1.00 92.88 94 LEU A N 1
ATOM 704 C CA . LEU A 1 94 ? -19.194 12.270 19.835 1.00 92.88 94 LEU A CA 1
ATOM 705 C C . LEU A 1 94 ? -19.478 11.717 21.235 1.00 92.88 94 LEU A C 1
ATOM 707 O O . LEU A 1 94 ? -20.467 12.093 21.856 1.00 92.88 94 LEU A O 1
ATOM 711 N N . ALA A 1 95 ? -18.609 10.840 21.738 1.00 91.25 95 ALA A N 1
ATOM 712 C CA . ALA A 1 95 ? -18.839 10.192 23.022 1.00 91.25 95 ALA A CA 1
ATOM 713 C C . ALA A 1 95 ? -19.121 11.222 24.132 1.00 91.25 95 ALA A C 1
ATOM 715 O O . ALA A 1 95 ? -18.358 12.174 24.302 1.00 91.25 95 ALA A O 1
ATOM 716 N N . ARG A 1 96 ? -20.208 11.026 24.888 1.00 91.69 96 ARG A N 1
ATOM 717 C CA . ARG A 1 96 ? -20.769 12.046 25.798 1.00 91.69 96 ARG A CA 1
ATOM 718 C C . ARG A 1 96 ? -19.838 12.444 26.935 1.00 91.69 96 ARG A C 1
ATOM 720 O O . ARG A 1 96 ? -19.867 13.578 27.402 1.00 91.69 96 ARG A O 1
ATOM 727 N N . TRP A 1 97 ? -18.937 11.546 27.318 1.00 88.75 97 TRP A N 1
ATOM 728 C CA . TRP A 1 97 ? -17.879 11.808 28.292 1.00 88.75 97 TRP A CA 1
ATOM 729 C C . TRP A 1 97 ? -16.714 12.657 27.748 1.00 88.75 97 TRP A C 1
ATOM 731 O O . TRP A 1 97 ? -15.749 12.916 28.476 1.00 88.75 97 TRP A O 1
ATOM 741 N N . ARG A 1 98 ? -16.758 13.086 26.479 1.00 87.81 98 ARG A N 1
ATOM 742 C CA . ARG A 1 98 ? -15.737 13.929 25.842 1.00 87.81 98 ARG A CA 1
ATOM 743 C C . ARG A 1 98 ? -16.237 15.345 25.601 1.00 87.81 98 ARG A C 1
ATOM 745 O O . ARG A 1 98 ? -17.392 15.587 25.274 1.00 87.81 98 ARG A O 1
ATOM 752 N N . ASN A 1 99 ? -15.303 16.286 25.671 1.00 84.25 99 ASN A N 1
ATOM 753 C CA . ASN A 1 99 ? -15.575 17.674 25.331 1.00 84.25 99 ASN A CA 1
ATOM 754 C C . ASN A 1 99 ? -15.579 17.861 23.808 1.00 84.25 99 ASN A C 1
ATOM 756 O O . ASN A 1 99 ? -14.694 17.366 23.105 1.00 84.25 99 ASN A O 1
ATOM 760 N N . SER A 1 100 ? -16.525 18.661 23.315 1.00 82.31 100 SER A N 1
ATOM 761 C CA . SER A 1 100 ? -16.584 19.104 21.915 1.00 82.31 100 SER A CA 1
ATOM 762 C C . SER A 1 100 ? -15.430 20.037 21.532 1.00 82.31 100 SER A C 1
ATOM 764 O O . SER A 1 100 ? -15.217 20.305 20.351 1.00 82.31 100 SER A O 1
ATOM 766 N N . THR A 1 101 ? -14.644 20.501 22.505 1.00 80.94 101 THR A N 1
ATOM 767 C CA . THR A 1 101 ? -13.451 21.320 22.299 1.00 80.94 101 THR A CA 1
ATOM 768 C C . THR A 1 101 ? -12.256 20.744 23.056 1.00 80.94 101 THR A C 1
ATOM 770 O O . THR A 1 101 ? -12.373 20.262 24.183 1.00 80.94 101 THR A O 1
ATOM 773 N N . ALA A 1 102 ? -11.078 20.788 22.433 1.00 77.19 102 ALA A N 1
ATOM 774 C CA . ALA A 1 102 ? -9.815 20.466 23.092 1.00 77.19 102 ALA A CA 1
ATOM 775 C C . ALA A 1 102 ? -8.753 21.509 22.754 1.00 77.19 102 ALA A C 1
ATOM 777 O O . ALA A 1 102 ? -8.573 21.873 21.591 1.00 77.19 102 ALA A O 1
ATOM 778 N N . VAL A 1 103 ? -8.019 21.960 23.768 1.00 77.06 103 VAL A N 1
ATOM 779 C CA . VAL A 1 103 ? -6.867 22.846 23.587 1.00 77.06 103 VAL A CA 1
ATOM 780 C C . VAL A 1 103 ? -5.635 21.984 23.341 1.00 77.06 103 VAL A C 1
ATOM 782 O O . VAL A 1 103 ? -5.263 21.166 24.178 1.00 77.06 103 VAL A O 1
ATOM 785 N N . VAL A 1 104 ? -5.010 22.148 22.176 1.00 72.38 104 VAL A N 1
ATOM 786 C CA . VAL A 1 104 ? -3.780 21.448 21.792 1.00 72.38 104 VAL A CA 1
ATOM 787 C C . VAL A 1 104 ? -2.702 22.499 21.547 1.00 72.38 104 VAL A C 1
ATOM 789 O O . VAL A 1 104 ? -2.706 23.201 20.532 1.00 72.38 104 VAL A O 1
ATOM 792 N N . GLY A 1 105 ? -1.792 22.649 22.512 1.00 77.75 105 GLY A N 1
ATOM 793 C CA . GLY A 1 105 ? -0.800 23.724 22.507 1.00 77.75 105 GLY A CA 1
ATOM 794 C C . GLY A 1 105 ? -1.471 25.096 22.604 1.00 77.75 105 GLY A C 1
ATOM 795 O O . GLY A 1 105 ? -2.101 25.407 23.608 1.00 77.75 105 GLY A O 1
ATOM 796 N N . HIS A 1 106 ? -1.337 25.921 21.563 1.00 76.88 106 HIS A N 1
ATOM 797 C CA . HIS A 1 106 ? -1.943 27.263 21.490 1.00 76.88 106 HIS A CA 1
ATOM 798 C C . HIS A 1 106 ? -3.197 27.318 20.601 1.00 76.88 106 HIS A C 1
ATOM 800 O O . HIS A 1 106 ? -3.686 28.401 20.293 1.00 76.88 106 HIS A O 1
ATOM 806 N N . ARG A 1 107 ? -3.703 26.169 20.129 1.00 72.06 107 ARG A N 1
ATOM 807 C CA . ARG A 1 107 ? -4.867 26.103 19.234 1.00 72.06 107 ARG A CA 1
ATOM 808 C C . ARG A 1 107 ? -6.018 25.354 19.896 1.00 72.06 107 ARG A C 1
ATOM 810 O O . ARG A 1 107 ? -5.829 24.260 20.422 1.00 72.06 107 ARG A O 1
ATOM 817 N N . THR A 1 108 ? -7.220 25.914 19.802 1.00 82.00 108 THR A N 1
ATOM 818 C CA . THR A 1 108 ? -8.463 25.230 20.175 1.00 82.00 108 THR A CA 1
ATOM 819 C C . THR A 1 108 ? -8.971 24.444 18.977 1.00 82.00 108 THR A C 1
ATOM 821 O O . THR A 1 108 ? -9.179 25.001 17.899 1.00 82.00 108 THR A O 1
ATOM 824 N N . ARG A 1 109 ? -9.151 23.137 19.151 1.00 81.38 109 ARG A N 1
ATOM 825 C CA . ARG A 1 109 ? -9.732 22.247 18.151 1.00 81.38 109 ARG A CA 1
ATOM 826 C C . ARG A 1 109 ? -11.181 21.960 18.521 1.00 81.38 109 ARG A C 1
ATOM 828 O O . ARG A 1 109 ? -11.442 21.523 19.639 1.00 81.38 109 ARG A O 1
ATOM 835 N N . ASN A 1 110 ? -12.086 22.166 17.570 1.00 86.00 110 ASN A N 1
ATOM 836 C CA . ASN A 1 110 ? -13.506 21.856 17.713 1.00 86.00 110 ASN A CA 1
ATOM 837 C C . ASN A 1 110 ? -13.804 20.512 17.038 1.00 86.00 110 ASN A C 1
ATOM 839 O O . ASN A 1 110 ? -13.363 20.272 15.912 1.00 86.00 110 ASN A O 1
ATOM 843 N N . TYR A 1 111 ? -14.537 19.647 17.728 1.00 85.38 111 TYR A N 1
ATOM 844 C CA . TYR A 1 111 ? -15.013 18.362 17.229 1.00 85.38 111 TYR A CA 1
ATOM 845 C C . TYR A 1 111 ? -16.493 18.471 16.872 1.00 85.38 111 TYR A C 1
ATOM 847 O O . TYR A 1 111 ? -17.268 19.101 17.593 1.00 85.38 111 TYR A O 1
ATOM 855 N N . SER A 1 112 ? -16.878 17.858 15.752 1.00 88.50 112 SER A N 1
ATOM 856 C CA . SER A 1 112 ? -18.291 17.742 15.389 1.00 88.50 112 SER A CA 1
ATOM 857 C C . SER A 1 112 ? -19.014 16.885 16.426 1.00 88.50 112 SER A C 1
ATOM 859 O O . SER A 1 112 ? -18.450 15.910 16.911 1.00 88.50 112 SER A O 1
ATOM 861 N N . GLN A 1 113 ? -20.257 17.222 16.762 1.00 89.62 113 GLN A N 1
ATOM 862 C CA . GLN A 1 113 ? -21.044 16.409 17.696 1.00 89.62 113 GLN A CA 1
ATOM 863 C C . GLN A 1 113 ? -21.631 15.154 17.039 1.00 89.62 113 GLN A C 1
ATOM 865 O O . GLN A 1 113 ? -21.859 14.164 17.727 1.00 89.62 113 GLN A O 1
ATOM 870 N N . ALA A 1 114 ? -21.823 15.178 15.718 1.00 91.38 114 ALA A N 1
ATOM 871 C CA . ALA A 1 114 ? -22.243 14.024 14.934 1.00 91.38 114 ALA A CA 1
ATOM 872 C C . ALA A 1 114 ? -21.425 13.904 13.640 1.00 91.38 114 ALA A C 1
ATOM 874 O O . ALA A 1 114 ? -20.952 14.906 13.090 1.00 91.38 114 ALA A O 1
ATOM 875 N N . THR A 1 115 ? -21.234 12.683 13.146 1.00 92.12 115 THR A N 1
ATOM 876 C CA . THR A 1 115 ? -20.566 12.414 11.866 1.00 92.12 115 THR A CA 1
ATOM 877 C C . THR A 1 115 ? -21.089 11.128 11.234 1.00 92.12 115 THR A C 1
ATOM 879 O O . THR A 1 115 ? -21.547 10.236 11.937 1.00 92.12 115 THR A O 1
ATOM 882 N N . THR A 1 116 ? -20.987 11.017 9.912 1.00 91.12 116 THR A N 1
ATOM 883 C CA . THR A 1 116 ? -21.252 9.787 9.142 1.00 91.12 116 THR A CA 1
ATOM 884 C C . THR A 1 116 ? -19.963 9.153 8.607 1.00 91.12 116 THR A C 1
ATOM 886 O O . THR A 1 116 ? -19.978 8.157 7.889 1.00 91.12 116 THR A O 1
ATOM 889 N N . SER A 1 117 ? -18.801 9.731 8.935 1.00 88.12 117 SER A N 1
ATOM 890 C CA . SER A 1 117 ? -17.516 9.219 8.470 1.00 88.12 117 SER A CA 1
ATOM 891 C C . SER A 1 117 ? -16.980 8.148 9.413 1.00 88.12 117 SER A C 1
ATOM 893 O O . SER A 1 117 ? -16.504 8.456 10.506 1.00 88.12 117 SER A O 1
ATOM 895 N N . ALA A 1 118 ? -16.955 6.900 8.944 1.00 83.00 118 ALA A N 1
ATOM 896 C CA . ALA A 1 118 ? -16.401 5.771 9.690 1.00 83.00 118 ALA A CA 1
ATOM 897 C C . ALA A 1 118 ? -14.929 5.978 10.104 1.00 83.00 118 ALA A C 1
ATOM 899 O O . ALA A 1 118 ? -14.520 5.533 11.174 1.00 83.00 118 ALA A O 1
ATOM 900 N N . LEU A 1 119 ? -14.128 6.690 9.296 1.00 78.88 119 LEU A N 1
ATOM 901 C CA . LEU A 1 119 ? -12.723 6.975 9.615 1.00 78.88 119 LEU A CA 1
ATOM 902 C C . LEU A 1 119 ? -12.594 7.923 10.817 1.00 78.88 119 LEU A C 1
ATOM 904 O O . LEU A 1 119 ? -11.776 7.694 11.706 1.00 78.88 119 LEU A O 1
ATOM 908 N N . TRP A 1 120 ? -13.416 8.976 10.865 1.00 75.56 120 TRP A N 1
ATOM 909 C CA . TRP A 1 120 ? -13.451 9.890 12.008 1.00 75.56 120 TRP A CA 1
ATOM 910 C C . TRP A 1 120 ? -14.093 9.242 13.231 1.00 75.56 120 TRP A C 1
ATOM 912 O O . TRP A 1 120 ? -13.640 9.490 14.350 1.00 75.56 120 TRP A O 1
ATOM 922 N N . ALA A 1 121 ? -15.076 8.365 13.028 1.00 79.88 121 ALA A N 1
ATOM 923 C CA . ALA A 1 121 ? -15.764 7.670 14.105 1.00 79.88 121 ALA A CA 1
ATOM 924 C C . ALA A 1 121 ? -14.820 6.845 14.992 1.00 79.88 121 ALA A C 1
ATOM 926 O O . ALA A 1 121 ? -14.990 6.789 16.210 1.00 79.88 121 ALA A O 1
ATOM 927 N N . MET A 1 122 ? -13.748 6.297 14.407 1.00 76.62 122 MET A N 1
ATOM 928 C CA . MET A 1 122 ? -12.695 5.589 15.145 1.00 76.62 122 MET A CA 1
ATOM 929 C C . MET A 1 122 ? -12.067 6.447 16.257 1.00 76.62 122 MET A C 1
ATOM 931 O O . MET A 1 122 ? -11.580 5.923 17.256 1.00 76.62 122 MET A O 1
ATOM 935 N N . THR A 1 123 ? -12.108 7.776 16.135 1.00 74.94 123 THR A N 1
ATOM 936 C CA . THR A 1 123 ? -11.436 8.718 17.041 1.00 74.94 123 THR A CA 1
ATOM 937 C C . THR A 1 123 ? -12.280 9.145 18.247 1.00 74.94 123 THR A C 1
ATOM 939 O O . THR A 1 123 ? -12.170 10.278 18.715 1.00 74.94 123 THR A O 1
ATOM 942 N N . GLY A 1 124 ? -13.070 8.222 18.802 1.00 82.44 124 GLY A N 1
ATOM 943 C CA . GLY A 1 124 ? -13.844 8.406 20.037 1.00 82.44 124 GLY A CA 1
ATOM 944 C C . GLY A 1 124 ? -15.248 8.965 19.818 1.00 82.44 124 GLY A C 1
ATOM 945 O O . GLY A 1 124 ? -15.682 9.834 20.576 1.00 82.44 124 GLY A O 1
ATOM 946 N N . TYR A 1 125 ? -15.913 8.463 18.780 1.00 91.38 125 TYR A N 1
ATOM 947 C CA . TYR A 1 125 ? -17.352 8.576 18.581 1.00 91.38 125 TYR A CA 1
ATOM 948 C C . TYR A 1 125 ? -17.999 7.206 18.808 1.00 91.38 125 TYR A C 1
ATOM 950 O O . TYR A 1 125 ? -17.355 6.173 18.609 1.00 91.38 125 TYR A O 1
ATOM 958 N N . ASN A 1 126 ? -19.273 7.209 19.184 1.00 92.12 126 ASN A N 1
ATOM 959 C CA . ASN A 1 126 ? -20.091 6.018 19.369 1.00 92.12 126 ASN A CA 1
ATOM 960 C C . ASN A 1 126 ? -21.116 5.923 18.239 1.00 92.12 126 ASN A C 1
ATOM 962 O O . ASN A 1 126 ? -21.704 6.926 17.845 1.00 92.12 126 ASN A O 1
ATOM 966 N N . GLU A 1 127 ? -21.303 4.722 17.707 1.00 94.31 127 GLU A N 1
ATOM 967 C CA . GLU A 1 127 ? -22.247 4.447 16.624 1.00 94.31 127 GLU A CA 1
ATOM 968 C C . GLU A 1 127 ? -23.653 4.241 17.176 1.00 94.31 127 GLU A C 1
ATOM 970 O O . GLU A 1 127 ? -23.822 3.540 18.173 1.00 94.31 127 GLU A O 1
ATOM 975 N N . TYR A 1 128 ? -24.649 4.821 16.511 1.00 95.50 128 TYR A N 1
ATOM 976 C CA . TYR A 1 128 ? -26.040 4.483 16.766 1.00 95.50 128 TYR A CA 1
ATOM 977 C C . TYR A 1 128 ? -26.374 3.134 16.128 1.00 95.50 128 TYR A C 1
ATOM 979 O O . TYR A 1 128 ? -26.021 2.873 14.972 1.00 95.50 128 TYR A O 1
ATOM 987 N N . TYR A 1 129 ? -27.104 2.308 16.865 1.00 95.81 129 TYR A N 1
ATOM 988 C CA . TYR A 1 129 ? -27.623 1.030 16.397 1.00 95.81 129 TYR A CA 1
ATOM 989 C C . TYR A 1 129 ? -29.145 1.038 16.445 1.00 95.81 129 TYR A C 1
ATOM 991 O O . TYR A 1 129 ? -29.728 1.592 17.373 1.00 95.81 129 TYR A O 1
ATOM 999 N N . ILE A 1 130 ? -29.780 0.389 15.477 1.00 95.44 130 ILE A N 1
ATOM 1000 C CA . ILE A 1 130 ? -31.181 -0.009 15.592 1.00 95.44 130 ILE A CA 1
ATOM 1001 C C . ILE A 1 130 ? -31.189 -1.397 16.218 1.00 95.44 130 ILE A C 1
ATOM 1003 O O . ILE A 1 130 ? -30.673 -2.343 15.624 1.00 95.44 130 ILE A O 1
ATOM 1007 N N . ILE A 1 131 ? -31.710 -1.509 17.435 1.00 94.56 131 ILE A N 1
ATOM 1008 C CA . ILE A 1 131 ? -31.870 -2.796 18.110 1.00 94.56 131 ILE A CA 1
ATOM 1009 C C . ILE A 1 131 ? -33.257 -3.358 17.841 1.00 94.56 131 ILE A C 1
ATOM 1011 O O . ILE A 1 131 ? -34.228 -2.608 17.795 1.00 94.56 131 ILE A O 1
ATOM 1015 N N . GLU A 1 132 ? -33.325 -4.674 17.690 1.00 93.31 132 GLU A N 1
ATOM 1016 C CA . GLU A 1 132 ? -34.569 -5.434 17.622 1.00 93.31 132 GLU A CA 1
ATOM 1017 C C . GLU A 1 132 ? -34.830 -6.054 18.994 1.00 93.31 132 GLU A C 1
ATOM 1019 O O . GLU A 1 132 ? -33.998 -6.798 19.530 1.00 93.31 132 GLU A O 1
ATOM 1024 N N . PHE A 1 133 ? -35.966 -5.711 19.585 1.00 93.06 133 PHE A N 1
ATOM 1025 C CA . PHE A 1 133 ? -36.424 -6.291 20.835 1.00 93.06 133 PHE A CA 1
ATOM 1026 C C . PHE A 1 133 ? -36.976 -7.713 20.624 1.00 93.06 133 PHE A C 1
ATOM 1028 O O . PHE A 1 133 ? -37.326 -8.087 19.504 1.00 93.06 133 PHE A O 1
ATOM 1035 N N . PRO A 1 134 ? -37.101 -8.524 21.692 1.00 90.81 134 PRO A N 1
ATOM 1036 C CA . PRO A 1 134 ? -37.713 -9.853 21.618 1.00 90.81 134 PRO A CA 1
ATOM 1037 C C . PRO A 1 134 ? -39.136 -9.898 21.037 1.00 90.81 134 PRO A C 1
ATOM 1039 O O . PRO A 1 134 ? -39.535 -10.933 20.506 1.00 90.81 134 PRO A O 1
ATOM 1042 N N . ASP A 1 135 ? -39.901 -8.809 21.135 1.00 89.31 135 ASP A N 1
ATOM 1043 C CA . ASP A 1 135 ? -41.244 -8.679 20.554 1.00 89.31 135 ASP A CA 1
ATOM 1044 C C . ASP A 1 135 ? -41.250 -8.309 19.052 1.00 89.31 135 ASP A C 1
ATOM 1046 O O . ASP A 1 135 ? -42.318 -8.232 18.442 1.00 89.31 135 ASP A O 1
ATOM 1050 N N . GLY A 1 136 ? -40.073 -8.098 18.449 1.00 88.00 136 GLY A N 1
ATOM 1051 C CA . GLY A 1 136 ? -39.893 -7.695 17.051 1.00 88.00 136 GLY A CA 1
ATOM 1052 C C . GLY A 1 136 ? -39.999 -6.186 16.802 1.00 88.00 136 GLY A C 1
ATOM 1053 O O . GLY A 1 136 ? -39.924 -5.744 15.654 1.00 88.00 136 GLY A O 1
ATOM 1054 N N . THR A 1 137 ? -40.184 -5.375 17.846 1.00 93.00 137 THR A N 1
ATOM 1055 C CA . THR A 1 137 ? -40.152 -3.912 17.731 1.00 93.00 137 THR A CA 1
ATOM 1056 C C . THR A 1 137 ? -38.720 -3.385 17.729 1.00 93.00 137 THR A C 1
ATOM 1058 O O . THR A 1 137 ? -37.780 -4.070 18.138 1.00 93.00 137 THR A O 1
ATOM 1061 N N . HIS A 1 138 ? -38.539 -2.148 17.266 1.00 93.81 138 HIS A N 1
ATOM 1062 C CA . HIS A 1 138 ? -37.219 -1.551 17.101 1.00 93.81 138 HIS A CA 1
ATOM 1063 C C . HIS A 1 138 ? -37.063 -0.278 17.930 1.00 93.81 138 HIS A C 1
ATOM 1065 O O . HIS A 1 138 ? -37.990 0.523 18.051 1.00 93.81 138 HIS A O 1
ATOM 1071 N N . ALA A 1 139 ? -35.860 -0.056 18.456 1.00 93.50 139 ALA A N 1
ATOM 1072 C CA . ALA A 1 139 ? -35.480 1.218 19.056 1.00 93.50 139 ALA A CA 1
ATOM 1073 C C . ALA A 1 139 ? -34.052 1.605 18.691 1.00 93.50 139 ALA A C 1
ATOM 1075 O O . ALA A 1 139 ? -33.214 0.773 18.339 1.00 93.50 139 ALA A O 1
ATOM 1076 N N . LEU A 1 140 ? -33.770 2.897 18.813 1.00 94.94 140 LEU A N 1
ATOM 1077 C CA . LEU A 1 140 ? -32.421 3.411 18.691 1.00 94.94 140 LEU A CA 1
ATOM 1078 C C . LEU A 1 140 ? -31.639 3.110 19.975 1.00 94.94 140 LEU A C 1
ATOM 1080 O O . LEU A 1 140 ? -32.134 3.328 21.082 1.00 94.94 140 LEU A O 1
ATOM 1084 N N . ALA A 1 141 ? -30.392 2.670 19.842 1.00 94.88 141 ALA A N 1
ATOM 1085 C CA . ALA A 1 141 ? -29.518 2.368 20.965 1.00 94.88 141 ALA A CA 1
ATOM 1086 C C . ALA A 1 141 ? -28.085 2.877 20.758 1.00 94.88 141 ALA A C 1
ATOM 1088 O O . ALA A 1 141 ? -27.562 2.938 19.644 1.00 94.88 141 ALA A O 1
ATOM 1089 N N . LEU A 1 142 ? -27.438 3.211 21.873 1.00 94.44 142 LEU A N 1
ATOM 1090 C CA . LEU A 1 142 ? -26.037 3.598 21.986 1.00 94.44 142 LEU A CA 1
ATOM 1091 C C . LEU A 1 142 ? -25.383 2.742 23.065 1.00 94.44 142 LEU A C 1
ATOM 1093 O O . LEU A 1 142 ? -25.613 2.928 24.262 1.00 94.44 142 LEU A O 1
ATOM 1097 N N . PHE A 1 143 ? -24.545 1.809 22.635 1.00 93.56 143 PHE A N 1
ATOM 1098 C CA . PHE A 1 143 ? -23.855 0.883 23.521 1.00 93.56 143 PHE A CA 1
ATOM 1099 C C . PHE A 1 143 ? -22.524 0.435 22.914 1.00 93.56 143 PHE A C 1
ATOM 1101 O O . PHE A 1 143 ? -22.185 0.785 21.780 1.00 93.56 143 PHE A O 1
ATOM 1108 N N . ASP A 1 144 ? -21.733 -0.311 23.689 1.00 89.69 144 ASP A N 1
ATOM 1109 C CA . ASP A 1 144 ? -20.407 -0.736 23.252 1.00 89.69 144 ASP A CA 1
ATOM 1110 C C . ASP A 1 144 ? -20.477 -1.556 21.953 1.00 89.69 144 ASP A C 1
ATOM 1112 O O . ASP A 1 144 ? -21.159 -2.576 21.853 1.00 89.69 144 ASP A O 1
ATOM 1116 N N . ARG A 1 145 ? -19.690 -1.148 20.955 1.00 87.62 145 ARG A N 1
ATOM 1117 C CA . ARG A 1 145 ? -19.632 -1.811 19.643 1.00 87.62 145 ARG A CA 1
ATOM 1118 C C . ARG A 1 145 ? -19.197 -3.288 19.742 1.00 87.62 145 ARG A C 1
ATOM 1120 O O . ARG A 1 145 ? -19.257 -4.013 18.754 1.00 87.62 145 ARG A O 1
ATOM 1127 N N . GLY A 1 146 ? -18.621 -3.722 20.864 1.00 85.88 146 GLY A N 1
ATOM 1128 C CA . GLY A 1 146 ? -18.165 -5.092 21.093 1.00 85.88 146 GLY A CA 1
ATOM 1129 C C . GLY A 1 146 ? -19.351 -5.995 21.378 1.00 85.88 146 GLY A C 1
ATOM 1130 O O . GLY A 1 146 ? -19.460 -7.055 20.769 1.00 85.88 146 GLY A O 1
ATOM 1131 N N . LEU A 1 147 ? -20.290 -5.501 22.183 1.00 88.81 147 LEU A N 1
ATOM 1132 C CA . LEU A 1 147 ? -21.598 -6.118 22.383 1.00 88.81 147 LEU A CA 1
ATOM 1133 C C . LEU A 1 147 ? -22.375 -6.187 21.062 1.00 88.81 147 LEU A C 1
ATOM 1135 O O . LEU A 1 147 ? -22.926 -7.235 20.741 1.00 88.81 147 LEU A O 1
ATOM 1139 N N . ALA A 1 148 ? -22.330 -5.131 20.239 1.00 90.50 148 ALA A N 1
ATOM 1140 C CA . ALA A 1 148 ? -22.957 -5.147 18.911 1.00 90.50 148 ALA A CA 1
ATOM 1141 C C . ALA A 1 148 ? -22.322 -6.209 17.993 1.00 90.50 148 ALA A C 1
ATOM 1143 O O . ALA A 1 148 ? -23.013 -6.918 17.267 1.00 90.50 148 ALA A O 1
ATOM 1144 N N . ALA A 1 149 ? -20.996 -6.375 18.060 1.00 88.31 149 ALA A N 1
ATOM 1145 C CA . ALA A 1 149 ? -20.286 -7.406 17.307 1.00 88.31 149 ALA A CA 1
ATOM 1146 C C . ALA A 1 149 ? -20.548 -8.833 17.824 1.00 88.31 149 ALA A C 1
ATOM 1148 O O . ALA A 1 149 ? -20.427 -9.782 17.052 1.00 88.31 149 ALA A O 1
ATOM 1149 N N . ASP A 1 150 ? -20.859 -9.005 19.110 1.00 89.25 150 ASP A N 1
ATOM 1150 C CA . ASP A 1 150 ? -21.274 -10.289 19.677 1.00 89.25 150 ASP A CA 1
ATOM 1151 C C . ASP A 1 150 ? -22.727 -10.631 19.300 1.00 89.25 150 ASP A C 1
ATOM 1153 O O . ASP A 1 150 ? -22.983 -11.777 18.923 1.00 89.25 150 ASP A O 1
ATOM 1157 N N . LEU A 1 151 ? -23.628 -9.641 19.272 1.00 91.00 151 LEU A N 1
ATOM 1158 C CA . LEU A 1 151 ? -24.993 -9.769 18.738 1.00 91.00 151 LEU A CA 1
ATOM 1159 C C . LEU A 1 151 ? -24.989 -10.161 17.258 1.00 91.00 151 LEU A C 1
ATOM 1161 O O . LEU A 1 151 ? -25.629 -11.134 16.875 1.00 91.00 151 LEU A O 1
ATOM 1165 N N . ALA A 1 152 ? -24.171 -9.497 16.437 1.00 89.50 152 ALA A N 1
ATOM 1166 C CA . ALA A 1 152 ? -24.018 -9.834 15.019 1.00 89.50 152 ALA A CA 1
ATOM 1167 C C . ALA A 1 152 ? -23.474 -11.260 14.776 1.00 89.50 152 ALA A C 1
ATOM 1169 O O . ALA A 1 152 ? -23.611 -11.803 13.682 1.00 89.50 152 ALA A O 1
ATOM 1170 N N . LYS A 1 153 ? -22.846 -11.885 15.785 1.00 88.88 153 LYS A N 1
ATOM 1171 C CA . LYS A 1 153 ? -22.399 -13.291 15.753 1.00 88.88 153 LYS A CA 1
ATOM 1172 C C . LYS A 1 153 ? -23.458 -14.270 16.276 1.00 88.88 153 LYS A C 1
ATOM 1174 O O . LYS A 1 153 ? -23.154 -15.455 16.399 1.00 88.88 153 LYS A O 1
ATOM 1179 N N . GLY A 1 154 ? -24.654 -13.793 16.617 1.00 87.94 154 GLY A N 1
ATOM 1180 C CA . GLY A 1 154 ? -25.748 -14.594 17.163 1.00 87.94 154 GLY A CA 1
ATOM 1181 C C . GLY A 1 154 ? -25.550 -15.016 18.621 1.00 87.94 154 GLY A C 1
ATOM 1182 O O . GLY A 1 154 ? -26.149 -15.998 19.056 1.00 87.94 154 GLY A O 1
ATOM 1183 N N . LYS A 1 155 ? -24.685 -14.336 19.386 1.00 89.56 155 LYS A N 1
ATOM 1184 C CA . LYS A 1 155 ? -24.570 -14.597 20.826 1.00 89.56 155 LYS A CA 1
ATOM 1185 C C . LYS A 1 155 ? -25.696 -13.886 21.567 1.00 89.56 155 LYS A C 1
ATOM 1187 O O . LYS A 1 155 ? -25.993 -12.735 21.271 1.00 89.56 155 LYS A O 1
ATOM 1192 N N . ALA A 1 156 ? -26.241 -14.539 22.590 1.00 88.69 156 ALA A N 1
ATOM 1193 C CA . ALA A 1 156 ? -27.113 -13.873 23.547 1.00 88.69 156 ALA A CA 1
ATOM 1194 C C . ALA A 1 156 ? -26.305 -12.821 24.323 1.00 88.69 156 ALA A C 1
ATOM 1196 O O . ALA A 1 156 ? -25.296 -13.150 24.957 1.00 88.69 156 ALA A O 1
ATOM 1197 N N . VAL A 1 157 ? -26.730 -11.561 24.243 1.00 89.94 157 VAL A N 1
ATOM 1198 C CA . VAL A 1 157 ? -26.071 -10.431 24.898 1.00 89.94 157 VAL A CA 1
ATOM 1199 C C . VAL A 1 157 ? -27.087 -9.697 25.759 1.00 89.94 157 VAL A C 1
ATOM 1201 O O . VAL A 1 157 ? -28.069 -9.164 25.256 1.00 89.94 157 VAL A O 1
ATOM 1204 N N . THR A 1 158 ? -26.806 -9.623 27.056 1.00 91.25 158 THR A N 1
ATOM 1205 C CA . THR A 1 158 ? -27.510 -8.726 27.974 1.00 91.25 158 THR A CA 1
ATOM 1206 C C . THR A 1 158 ? -26.781 -7.391 27.981 1.00 91.25 158 THR A C 1
ATOM 1208 O O . THR A 1 158 ? -25.589 -7.336 28.309 1.00 91.25 158 THR A O 1
ATOM 1211 N N . LEU A 1 159 ? -27.469 -6.314 27.593 1.00 91.75 159 LEU A N 1
ATOM 1212 C CA . LEU A 1 159 ? -26.880 -4.983 27.653 1.00 91.75 159 LEU A CA 1
ATOM 1213 C C . LEU A 1 159 ? -26.598 -4.590 29.115 1.00 91.75 159 LEU A C 1
ATOM 1215 O O . LEU A 1 159 ? -27.287 -5.035 30.038 1.00 91.75 159 LEU A O 1
ATOM 1219 N N . PRO A 1 160 ? -25.589 -3.738 29.361 1.00 92.06 160 PRO A N 1
ATOM 1220 C CA . PRO A 1 160 ? -25.428 -3.096 30.656 1.00 92.06 160 PRO A CA 1
ATOM 1221 C C . PRO A 1 160 ? -26.706 -2.367 31.080 1.00 92.06 160 PRO A C 1
ATOM 1223 O O . PRO A 1 160 ? -27.590 -2.104 30.258 1.00 92.06 160 PRO A O 1
ATOM 1226 N N . ILE A 1 161 ? -26.779 -1.998 32.359 1.00 91.12 161 ILE A N 1
ATOM 1227 C CA . ILE A 1 161 ? -27.854 -1.142 32.860 1.00 91.12 161 ILE A CA 1
ATOM 1228 C C . ILE A 1 161 ? -27.954 0.075 31.942 1.00 91.12 161 ILE A C 1
ATOM 1230 O O . ILE A 1 161 ? -26.977 0.786 31.710 1.00 91.12 161 ILE A O 1
ATOM 1234 N N . SER A 1 162 ? -29.127 0.247 31.366 1.00 90.88 162 SER A N 1
ATOM 1235 C CA . SER A 1 162 ? -29.428 1.223 30.342 1.00 90.88 162 SER A CA 1
ATOM 1236 C C . SER A 1 162 ? -30.324 2.304 30.923 1.00 90.88 162 SER A C 1
ATOM 1238 O O . SER A 1 162 ? -31.091 2.069 31.858 1.00 90.88 162 SER A O 1
ATOM 1240 N N . ALA A 1 163 ? -30.215 3.495 30.351 1.00 89.50 163 ALA A N 1
ATOM 1241 C CA . ALA A 1 163 ? -31.077 4.621 30.652 1.00 89.50 163 ALA A CA 1
ATOM 1242 C C . ALA A 1 163 ? -31.701 5.147 29.362 1.00 89.50 163 ALA A C 1
ATOM 1244 O O . ALA A 1 163 ? -31.093 5.091 28.286 1.00 89.50 163 ALA A O 1
ATOM 1245 N N . ARG A 1 164 ? -32.907 5.704 29.474 1.00 90.00 164 ARG A N 1
ATOM 1246 C CA . ARG A 1 164 ? -33.523 6.432 28.369 1.00 90.00 164 ARG A CA 1
ATOM 1247 C C . ARG A 1 164 ? -32.894 7.815 28.279 1.00 90.00 164 ARG A C 1
ATOM 1249 O O . ARG A 1 164 ? -33.023 8.623 29.197 1.00 90.00 164 ARG A O 1
ATOM 1256 N N . ALA A 1 165 ? -32.235 8.101 27.164 1.00 89.06 165 ALA A N 1
ATOM 1257 C CA . ALA A 1 165 ? -31.617 9.397 26.927 1.00 89.06 165 ALA A CA 1
ATOM 1258 C C . ALA A 1 165 ? -32.128 10.040 25.636 1.00 89.06 165 ALA A C 1
ATOM 1260 O O . ALA A 1 165 ? -32.682 9.365 24.776 1.00 89.06 165 ALA A O 1
ATOM 1261 N N . GLY A 1 166 ? -31.916 11.348 25.491 1.00 89.88 166 GLY A N 1
ATOM 1262 C CA . GLY A 1 166 ? -32.241 12.056 24.253 1.00 89.88 166 GLY A CA 1
ATOM 1263 C C . GLY A 1 166 ? -31.242 11.755 23.134 1.00 89.88 166 GLY A C 1
ATOM 1264 O O . GLY A 1 166 ? -30.048 11.577 23.400 1.00 89.88 166 GLY A O 1
ATOM 1265 N N . VAL A 1 167 ? -31.708 11.740 21.886 1.00 91.75 167 VAL A N 1
ATOM 1266 C CA . VAL A 1 167 ? -30.844 11.692 20.693 1.00 91.75 167 VAL A CA 1
ATOM 1267 C C . VAL A 1 167 ? -30.136 13.032 20.496 1.00 91.75 167 VAL A C 1
ATOM 1269 O O . VAL A 1 167 ? -30.720 14.100 20.697 1.00 91.75 167 VAL A O 1
ATOM 1272 N N . ASN A 1 168 ? -28.868 12.997 20.077 1.00 92.19 168 ASN A N 1
ATOM 1273 C CA . ASN A 1 168 ? -28.109 14.216 19.827 1.00 92.19 168 ASN A CA 1
ATOM 1274 C C . ASN A 1 168 ? -28.729 15.021 18.675 1.00 92.19 168 ASN A C 1
ATOM 1276 O O . ASN A 1 168 ? -28.920 14.500 17.576 1.00 92.19 168 ASN A O 1
ATOM 1280 N N . THR A 1 169 ? -28.983 16.312 18.900 1.00 91.75 169 THR A N 1
ATOM 1281 C CA . THR A 1 169 ? -29.611 17.217 17.924 1.00 91.75 169 THR A CA 1
ATOM 1282 C C . THR A 1 169 ? -28.917 17.206 16.561 1.00 91.75 169 THR A C 1
ATOM 1284 O O . THR A 1 169 ? -29.584 17.293 15.535 1.00 91.75 169 THR A O 1
ATOM 1287 N N . TYR A 1 170 ? -27.589 17.065 16.533 1.00 91.06 170 TYR A N 1
ATOM 1288 C CA . TYR A 1 170 ? -26.810 17.040 15.293 1.00 91.06 170 TYR A CA 1
ATOM 1289 C C . TYR A 1 170 ? -26.878 15.694 14.558 1.00 91.06 170 TYR A C 1
ATOM 1291 O O . TYR A 1 170 ? -26.584 15.647 13.366 1.00 91.06 170 TYR A O 1
ATOM 1299 N N . ALA A 1 171 ? -27.246 14.609 15.246 1.00 92.62 171 ALA A N 1
ATOM 1300 C CA . ALA A 1 171 ? -27.392 13.279 14.656 1.00 92.62 171 ALA A CA 1
ATOM 1301 C C . ALA A 1 171 ? -28.786 13.056 14.048 1.00 92.62 171 ALA A C 1
ATOM 1303 O O . ALA A 1 171 ? -28.906 12.320 13.070 1.00 92.62 171 ALA A O 1
ATOM 1304 N N . LYS A 1 172 ? -29.818 13.733 14.576 1.00 92.81 172 LYS A N 1
ATOM 1305 C CA . LYS A 1 172 ? -31.222 13.588 14.147 1.00 92.81 172 LYS A CA 1
ATOM 1306 C C . LYS A 1 172 ? -31.437 13.652 12.625 1.00 92.81 172 LYS A C 1
ATOM 1308 O O . LYS A 1 172 ? -32.098 12.752 12.115 1.00 92.81 172 LYS A O 1
ATOM 1313 N N . PRO A 1 173 ? -30.868 14.618 11.870 1.00 93.19 173 PRO A N 1
ATOM 1314 C CA . PRO A 1 173 ? -31.105 14.698 10.426 1.00 93.19 173 PRO A CA 1
ATOM 1315 C C . PRO A 1 173 ? -30.601 13.476 9.651 1.00 93.19 173 PRO A C 1
ATOM 1317 O O . PRO A 1 173 ? -31.162 13.134 8.621 1.00 93.19 173 PRO A O 1
ATOM 1320 N N . TYR A 1 174 ? -29.548 12.815 10.140 1.00 92.12 174 TYR A N 1
ATOM 1321 C CA . TYR A 1 174 ? -28.986 11.623 9.496 1.00 92.12 174 TYR A CA 1
ATOM 1322 C C . TYR A 1 174 ? -29.736 10.343 9.874 1.00 92.12 174 TYR A C 1
ATOM 1324 O O . TYR A 1 174 ? -29.696 9.367 9.134 1.00 92.12 174 TYR A O 1
ATOM 1332 N N . LEU A 1 175 ? -30.392 10.342 11.036 1.00 92.56 175 LEU A N 1
ATOM 1333 C CA . LEU A 1 175 ? -31.139 9.201 11.558 1.00 92.56 175 LEU A CA 1
ATOM 1334 C C . LEU A 1 175 ? -32.608 9.203 11.129 1.00 92.56 175 LEU A C 1
ATOM 1336 O O . LEU A 1 175 ? -33.249 8.169 11.230 1.00 92.56 175 LEU A O 1
ATOM 1340 N N . GLN A 1 176 ? -33.140 10.330 10.650 1.00 92.25 176 GLN A N 1
ATOM 1341 C CA . GLN A 1 176 ? -34.563 10.495 10.352 1.00 92.25 176 GLN A CA 1
ATOM 1342 C C . GLN A 1 176 ? -35.110 9.419 9.403 1.00 92.25 176 GLN A C 1
ATOM 1344 O O . GLN A 1 176 ? -36.093 8.760 9.738 1.00 92.25 176 GLN A O 1
ATOM 1349 N N . ASP A 1 177 ? -34.454 9.210 8.261 1.00 91.81 177 ASP A N 1
ATOM 1350 C CA . ASP A 1 177 ? -34.900 8.235 7.261 1.00 91.81 177 ASP A CA 1
ATOM 1351 C C . ASP A 1 177 ? -34.712 6.789 7.750 1.00 91.81 177 ASP A C 1
ATOM 1353 O O . ASP A 1 177 ? -35.576 5.942 7.537 1.00 91.81 177 ASP A O 1
ATOM 1357 N N . ILE A 1 178 ? -33.617 6.523 8.475 1.00 91.94 178 ILE A N 1
ATOM 1358 C CA . ILE A 1 178 ? -33.305 5.195 9.027 1.00 91.94 178 ILE A CA 1
ATOM 1359 C C . ILE A 1 178 ? -34.324 4.821 10.108 1.00 91.94 178 ILE A C 1
ATOM 1361 O O . ILE A 1 178 ? -34.886 3.734 10.094 1.00 91.94 178 ILE A O 1
ATOM 1365 N N . CYS A 1 179 ? -34.612 5.728 11.040 1.00 90.56 179 CYS A N 1
ATOM 1366 C CA . CYS A 1 179 ? -35.612 5.495 12.076 1.00 90.56 179 CYS A CA 1
ATOM 1367 C C . CYS A 1 179 ? -37.008 5.290 11.471 1.00 90.56 179 CYS A C 1
ATOM 1369 O O . CYS A 1 179 ? -37.744 4.423 11.939 1.00 90.56 179 CYS A O 1
ATOM 1371 N N . ALA A 1 180 ? -37.356 6.022 10.405 1.00 91.50 180 ALA A N 1
ATOM 1372 C CA . ALA A 1 180 ? -38.629 5.852 9.707 1.00 91.50 180 ALA A CA 1
ATOM 1373 C C . ALA A 1 180 ? -38.768 4.474 9.034 1.00 91.50 180 ALA A C 1
ATOM 1375 O O . ALA A 1 180 ? -39.864 3.918 9.031 1.00 91.50 180 ALA A O 1
ATOM 1376 N N . GLU A 1 181 ? -37.678 3.906 8.507 1.00 91.81 181 GLU A N 1
ATOM 1377 C CA . GLU A 1 181 ? -37.664 2.567 7.898 1.00 91.81 181 GLU A CA 1
ATOM 1378 C C . GLU A 1 181 ? -37.994 1.459 8.912 1.00 91.81 181 GLU A C 1
ATOM 1380 O O . GLU A 1 181 ? -38.770 0.555 8.608 1.00 91.81 181 GLU A O 1
ATOM 1385 N N . TYR A 1 182 ? -37.451 1.554 10.129 1.00 87.81 182 TYR A N 1
ATOM 1386 C CA . TYR A 1 182 ? -37.624 0.542 11.182 1.00 87.81 182 TYR A CA 1
ATOM 1387 C C . TYR A 1 182 ? -38.761 0.863 12.168 1.00 87.81 182 TYR A C 1
ATOM 1389 O O . TYR A 1 182 ? -39.038 0.071 13.068 1.00 87.81 182 TYR A O 1
ATOM 1397 N N . GLY A 1 183 ? -39.418 2.019 12.027 1.00 86.62 183 GLY A N 1
ATOM 1398 C CA . GLY A 1 183 ? -40.451 2.487 12.956 1.00 86.62 183 GLY A CA 1
ATOM 1399 C C . GLY A 1 183 ? -39.919 2.860 14.346 1.00 86.62 183 GLY A C 1
ATOM 1400 O O . GLY A 1 183 ? -40.667 2.801 15.319 1.00 86.62 183 GLY A O 1
ATOM 1401 N N . ALA A 1 184 ? -38.638 3.221 14.452 1.00 88.25 184 ALA A N 1
ATOM 1402 C CA . ALA A 1 184 ? -37.998 3.609 15.707 1.00 88.25 184 ALA A CA 1
ATOM 1403 C C . ALA A 1 184 ? -38.197 5.107 16.014 1.00 88.25 184 ALA A C 1
ATOM 1405 O O . ALA A 1 184 ? -38.283 5.938 15.109 1.00 88.25 184 ALA A O 1
ATOM 1406 N N . ASP A 1 185 ? -38.224 5.469 17.299 1.00 88.31 185 ASP A N 1
ATOM 1407 C CA . ASP A 1 185 ? -38.316 6.867 17.739 1.00 88.31 185 ASP A CA 1
ATOM 1408 C C . ASP A 1 185 ? -37.002 7.644 17.498 1.00 88.31 185 ASP A C 1
ATOM 1410 O O . ASP A 1 185 ? -35.902 7.105 17.639 1.00 88.31 185 ASP A O 1
ATOM 1414 N N . LEU A 1 186 ? -37.115 8.929 17.137 1.00 88.50 186 LEU A N 1
ATOM 1415 C CA . LEU A 1 186 ? -35.979 9.832 16.878 1.00 88.50 186 LEU A CA 1
ATOM 1416 C C . LEU A 1 186 ? -35.637 10.713 18.094 1.00 88.50 186 LEU A C 1
ATOM 1418 O O . LEU A 1 186 ? -34.646 11.447 18.080 1.00 88.50 186 LEU A O 1
ATOM 1422 N N . GLU A 1 187 ? -36.458 10.684 19.144 1.00 88.25 187 GLU A N 1
ATOM 1423 C CA . GLU A 1 187 ? -36.252 11.496 20.343 1.00 88.25 187 GLU A CA 1
ATOM 1424 C C . GLU A 1 187 ? -35.510 10.735 21.440 1.00 88.25 187 GLU A C 1
ATOM 1426 O O . GLU A 1 187 ? -34.658 11.324 22.112 1.00 88.25 187 GLU A O 1
ATOM 1431 N N . ASN A 1 188 ? -35.766 9.434 21.584 1.00 90.31 188 ASN A N 1
ATOM 1432 C CA . ASN A 1 188 ? -35.228 8.609 22.658 1.00 90.31 188 ASN A CA 1
ATOM 1433 C C . ASN A 1 188 ? -34.253 7.540 22.154 1.00 90.31 188 ASN A C 1
ATOM 1435 O O . ASN A 1 188 ? -34.451 6.907 21.121 1.00 90.31 188 ASN A O 1
ATOM 1439 N N . VAL A 1 189 ? -33.199 7.309 22.935 1.00 93.12 189 VAL A N 1
ATOM 1440 C CA . VAL A 1 189 ? -32.191 6.277 22.697 1.00 93.12 189 VAL A CA 1
ATOM 1441 C C . VAL A 1 189 ? -31.970 5.454 23.962 1.00 93.12 189 VAL A C 1
ATOM 1443 O O . VAL A 1 189 ? -31.895 5.998 25.068 1.00 93.12 189 VAL A O 1
ATOM 1446 N N . VAL A 1 190 ? -31.836 4.139 23.796 1.00 93.44 190 VAL A N 1
ATOM 1447 C CA . VAL A 1 190 ? -31.355 3.226 24.837 1.00 93.44 190 VAL A CA 1
ATOM 1448 C C . VAL A 1 190 ? -29.857 3.462 25.014 1.00 93.44 190 VAL A C 1
ATOM 1450 O O . VAL A 1 190 ? -29.057 3.088 24.157 1.00 93.44 190 VAL A O 1
ATOM 1453 N N . TYR A 1 191 ? -29.459 4.120 26.100 1.00 93.38 191 TYR A N 1
ATOM 1454 C CA . TYR A 1 191 ? -28.065 4.472 26.364 1.00 93.38 191 TYR A CA 1
ATOM 1455 C C . TYR A 1 191 ? -27.457 3.549 27.422 1.00 93.38 191 TYR A C 1
ATOM 1457 O O . TYR A 1 191 ? -27.938 3.522 28.551 1.00 93.38 191 TYR A O 1
ATOM 1465 N N . ALA A 1 192 ? -26.387 2.826 27.079 1.00 92.75 192 ALA A N 1
ATOM 1466 C CA . ALA A 1 192 ? -25.786 1.800 27.942 1.00 92.75 192 ALA A CA 1
ATOM 1467 C C . ALA A 1 192 ? -24.275 1.997 28.192 1.00 92.75 192 ALA A C 1
ATOM 1469 O O . ALA A 1 192 ? -23.534 1.027 28.372 1.00 92.75 192 ALA A O 1
ATOM 1470 N N . PHE A 1 193 ? -23.788 3.241 28.181 1.00 92.25 193 PHE A N 1
ATOM 1471 C CA . PHE A 1 193 ? -22.393 3.562 28.507 1.00 92.25 193 PHE A CA 1
ATOM 1472 C C . PHE A 1 193 ? -22.239 4.095 29.938 1.00 92.25 193 PHE A C 1
ATOM 1474 O O . PHE A 1 193 ? -23.091 4.829 30.432 1.00 92.25 193 PHE A O 1
ATOM 1481 N N . ASP A 1 194 ? -21.115 3.754 30.578 1.00 90.50 194 ASP A N 1
ATOM 1482 C CA . ASP A 1 194 ? -20.695 4.325 31.865 1.00 90.50 194 ASP A CA 1
ATOM 1483 C C . ASP A 1 194 ? -19.730 5.492 31.607 1.00 90.50 194 ASP A C 1
ATOM 1485 O O . ASP A 1 194 ? -18.513 5.317 31.489 1.00 90.50 194 ASP A O 1
ATOM 1489 N N . ASP A 1 195 ? -20.287 6.692 31.460 1.00 89.44 195 ASP A N 1
ATOM 1490 C CA . ASP A 1 195 ? -19.536 7.899 31.100 1.00 89.44 195 ASP A CA 1
ATOM 1491 C C . ASP A 1 195 ? -18.390 8.199 32.076 1.00 89.44 195 ASP A C 1
ATOM 1493 O O . ASP A 1 195 ? -17.315 8.639 31.657 1.00 89.44 195 ASP A O 1
ATOM 1497 N N . GLY A 1 196 ? -18.606 7.954 33.374 1.00 87.19 196 GLY A N 1
ATOM 1498 C CA . GLY A 1 196 ? -17.608 8.175 34.419 1.00 87.19 196 GLY A CA 1
ATOM 1499 C C . GLY A 1 196 ? -16.428 7.225 34.257 1.00 87.19 196 GLY A C 1
ATOM 1500 O O . GLY A 1 196 ? -15.280 7.667 34.147 1.00 87.19 196 GLY A O 1
ATOM 1501 N N . TRP A 1 197 ? -16.722 5.931 34.128 1.00 89.88 197 TRP A N 1
ATOM 1502 C CA . TRP A 1 197 ? -15.706 4.906 33.928 1.00 89.88 197 TRP A CA 1
ATOM 1503 C C . TRP A 1 197 ? -14.886 5.157 32.658 1.00 89.88 197 TRP A C 1
ATOM 1505 O O . TRP A 1 197 ? -13.652 5.153 32.707 1.00 89.88 197 TRP A O 1
ATOM 1515 N N . TYR A 1 198 ? -15.548 5.448 31.531 1.00 89.12 198 TYR A N 1
ATOM 1516 C CA . TYR A 1 198 ? -14.867 5.710 30.261 1.00 89.12 198 TYR A CA 1
ATOM 1517 C C . TYR A 1 198 ? -13.994 6.965 30.309 1.00 89.12 198 TYR A C 1
ATOM 1519 O O . TYR A 1 198 ? -12.917 6.986 29.705 1.00 89.12 198 TYR A O 1
ATOM 1527 N N . LYS A 1 199 ? -14.417 8.009 31.030 1.00 88.06 199 LYS A N 1
ATOM 1528 C CA . LYS A 1 199 ? -13.617 9.226 31.208 1.00 88.06 199 LYS A CA 1
ATOM 1529 C C . LYS A 1 199 ? -12.332 8.936 31.980 1.00 88.06 199 LYS A C 1
ATOM 1531 O O . LYS A 1 199 ? -11.253 9.304 31.511 1.00 88.06 199 LYS A O 1
ATOM 1536 N N . GLU A 1 200 ? -12.443 8.243 33.110 1.00 89.31 200 GLU A N 1
ATOM 1537 C CA . GLU A 1 200 ? -11.319 7.907 33.993 1.00 89.31 200 GLU A CA 1
ATOM 1538 C C . GLU A 1 200 ? -10.330 6.929 33.346 1.00 89.31 200 GLU A C 1
ATOM 1540 O O . GLU A 1 200 ? -9.114 7.102 33.450 1.00 89.31 200 GLU A O 1
ATOM 1545 N N . HIS A 1 201 ? -10.836 5.940 32.607 1.00 88.75 201 HIS A N 1
ATOM 1546 C CA . HIS A 1 201 ? -10.019 4.873 32.027 1.00 88.75 201 HIS A CA 1
ATOM 1547 C C . HIS A 1 201 ? -9.576 5.160 30.587 1.00 88.75 201 HIS A C 1
ATOM 1549 O O . HIS A 1 201 ? -8.799 4.388 30.023 1.00 88.75 201 HIS A O 1
ATOM 1555 N N . SER A 1 202 ? -9.985 6.288 29.991 1.00 85.19 202 SER A N 1
ATOM 1556 C CA . SER A 1 202 ? -9.635 6.667 28.611 1.00 85.19 202 SER A CA 1
ATOM 1557 C C . SER A 1 202 ? -8.126 6.604 28.322 1.00 85.19 202 SER A C 1
ATOM 1559 O O . SER A 1 202 ? -7.710 6.084 27.284 1.00 85.19 202 SER A O 1
ATOM 1561 N N . GLY A 1 203 ? -7.293 7.068 29.260 1.00 85.31 203 GLY A N 1
ATOM 1562 C CA . GLY A 1 203 ? -5.833 6.997 29.153 1.00 85.31 203 GLY A CA 1
ATOM 1563 C C . GLY A 1 203 ? -5.283 5.573 29.272 1.00 85.31 203 GLY A C 1
ATOM 1564 O O . GLY A 1 203 ? -4.386 5.194 28.521 1.00 85.31 203 GLY A O 1
ATOM 1565 N N . GLN A 1 204 ? -5.844 4.755 30.165 1.00 86.81 204 GLN A N 1
ATOM 1566 C CA . GLN A 1 204 ? -5.432 3.357 30.327 1.00 86.81 204 GLN A CA 1
ATOM 1567 C C . GLN A 1 204 ? -5.781 2.525 29.088 1.00 86.81 204 GLN A C 1
ATOM 1569 O O . GLN A 1 204 ? -4.944 1.768 28.599 1.00 86.81 204 GLN A O 1
ATOM 1574 N N . ILE A 1 205 ? -6.977 2.724 28.523 1.00 88.25 205 ILE A N 1
ATOM 1575 C CA . ILE A 1 205 ? -7.412 2.098 27.267 1.00 88.25 205 ILE A CA 1
ATOM 1576 C C . ILE A 1 205 ? -6.430 2.442 26.140 1.00 88.25 205 ILE A C 1
ATOM 1578 O O . ILE A 1 205 ? -5.983 1.552 25.413 1.00 88.25 205 ILE A O 1
ATOM 1582 N N . LEU A 1 206 ? -6.042 3.718 26.024 1.00 88.31 206 LEU A N 1
ATOM 1583 C CA . LEU A 1 206 ? -5.063 4.172 25.036 1.00 88.31 206 LEU A CA 1
ATOM 1584 C C . LEU A 1 206 ? -3.706 3.471 25.207 1.00 88.31 206 LEU A C 1
ATOM 1586 O O . LEU A 1 206 ? -3.149 2.974 24.227 1.00 88.31 206 LEU A O 1
ATOM 1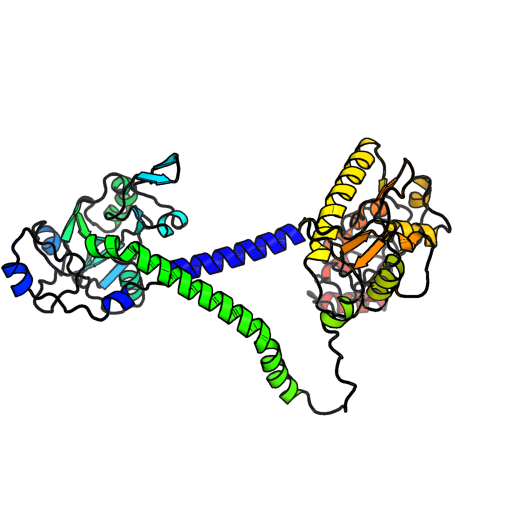590 N N . LEU A 1 207 ? -3.189 3.400 26.437 1.00 89.75 207 LEU A N 1
ATOM 1591 C CA . LEU A 1 207 ? -1.907 2.755 26.733 1.00 89.75 207 LEU A CA 1
ATOM 1592 C C . LEU A 1 207 ? -1.926 1.255 26.431 1.00 89.75 207 LEU A C 1
ATOM 1594 O O . LEU A 1 207 ? -0.962 0.748 25.861 1.00 89.75 207 LEU A O 1
ATOM 1598 N N . ILE A 1 208 ? -3.017 0.550 26.746 1.00 90.25 208 ILE A N 1
ATOM 1599 C CA . ILE A 1 208 ? -3.145 -0.878 26.427 1.00 90.25 208 ILE A CA 1
ATOM 1600 C C . ILE A 1 208 ? -3.156 -1.087 24.910 1.00 90.25 208 ILE A C 1
ATOM 1602 O O . ILE A 1 208 ? -2.430 -1.948 24.412 1.00 90.25 208 ILE A O 1
ATOM 1606 N N . ARG A 1 209 ? -3.915 -0.279 24.154 1.00 90.75 209 ARG A N 1
ATOM 1607 C CA . ARG A 1 209 ? -3.931 -0.362 22.682 1.00 90.75 209 ARG A CA 1
ATOM 1608 C C . ARG A 1 209 ? -2.539 -0.120 22.091 1.00 90.75 209 ARG A C 1
ATOM 1610 O O . ARG A 1 209 ? -2.095 -0.900 21.251 1.00 90.75 209 ARG A O 1
ATOM 1617 N N . LEU A 1 210 ? -1.827 0.907 22.565 1.00 91.06 210 LEU A N 1
ATOM 1618 C CA . LEU A 1 210 ? -0.446 1.185 22.149 1.00 91.06 210 LEU A CA 1
ATOM 1619 C C . LEU A 1 210 ? 0.506 0.036 22.512 1.00 91.06 210 LEU A C 1
ATOM 1621 O O . LEU A 1 210 ? 1.313 -0.367 21.679 1.00 91.06 210 LEU A O 1
ATOM 1625 N N . GLY A 1 211 ? 0.389 -0.518 23.720 1.00 91.19 211 GLY A N 1
ATOM 1626 C CA . GLY A 1 211 ? 1.222 -1.619 24.200 1.00 91.19 211 GLY A CA 1
ATOM 1627 C C . GLY A 1 211 ? 1.036 -2.907 23.397 1.00 91.19 211 GLY A C 1
ATOM 1628 O O . GLY A 1 211 ? 2.021 -3.525 23.000 1.00 91.19 211 GLY A O 1
ATOM 1629 N N . VAL A 1 212 ? -0.210 -3.289 23.090 1.00 91.69 212 VAL A N 1
ATOM 1630 C CA . VAL A 1 212 ? -0.504 -4.470 22.258 1.00 91.69 212 VAL A CA 1
ATOM 1631 C C . VAL A 1 212 ? 0.026 -4.278 20.837 1.00 91.69 212 VAL A C 1
ATOM 1633 O O . VAL A 1 212 ? 0.659 -5.183 20.300 1.00 91.69 212 VAL A O 1
ATOM 1636 N N . VAL A 1 213 ? -0.168 -3.098 20.237 1.00 92.25 213 VAL A N 1
ATOM 1637 C CA . VAL A 1 213 ? 0.374 -2.791 18.904 1.00 92.25 213 VAL A CA 1
ATOM 1638 C C . VAL A 1 213 ? 1.902 -2.837 18.901 1.00 92.25 213 VAL A C 1
ATOM 1640 O O . VAL A 1 213 ? 2.484 -3.484 18.033 1.00 92.25 213 VAL A O 1
ATOM 1643 N N . ALA A 1 214 ? 2.563 -2.216 19.881 1.00 90.56 214 ALA A N 1
ATOM 1644 C CA . ALA A 1 214 ? 4.017 -2.270 20.014 1.00 90.56 214 ALA A CA 1
ATOM 1645 C C . ALA A 1 214 ? 4.512 -3.716 20.184 1.00 90.56 214 ALA A C 1
ATOM 1647 O O . ALA A 1 214 ? 5.468 -4.123 19.527 1.00 90.56 214 ALA A O 1
ATOM 1648 N N . GLY A 1 215 ? 3.818 -4.517 20.997 1.00 90.69 215 GLY A N 1
ATOM 1649 C CA . GLY A 1 215 ? 4.098 -5.939 21.170 1.00 90.69 215 GLY A CA 1
ATOM 1650 C C . GLY A 1 215 ? 3.965 -6.736 19.871 1.00 90.69 215 GLY A C 1
ATOM 1651 O O . GLY A 1 215 ? 4.843 -7.538 19.570 1.00 90.69 215 GLY A O 1
ATOM 1652 N N . LEU A 1 216 ? 2.926 -6.488 19.066 1.00 90.69 216 LEU A N 1
ATOM 1653 C CA . LEU A 1 216 ? 2.749 -7.123 17.754 1.00 90.69 216 LEU A CA 1
ATOM 1654 C C . LEU A 1 216 ? 3.835 -6.710 16.757 1.00 90.69 216 LEU A C 1
ATOM 1656 O O . LEU A 1 216 ? 4.314 -7.555 16.006 1.00 90.69 216 LEU A O 1
ATOM 1660 N N . ILE A 1 217 ? 4.257 -5.443 16.770 1.00 88.31 217 ILE A N 1
ATOM 1661 C CA . ILE A 1 217 ? 5.363 -4.959 15.932 1.00 88.31 217 ILE A CA 1
ATOM 1662 C C . ILE A 1 217 ? 6.667 -5.663 16.324 1.00 88.31 217 ILE A C 1
ATOM 1664 O O . ILE A 1 217 ? 7.371 -6.175 15.455 1.00 88.31 217 ILE A O 1
ATOM 1668 N N . VAL A 1 218 ? 6.968 -5.755 17.624 1.00 89.19 218 VAL A N 1
ATOM 1669 C CA . VAL A 1 218 ? 8.151 -6.471 18.126 1.00 89.19 218 VAL A CA 1
ATOM 1670 C C . VAL A 1 218 ? 8.061 -7.961 17.807 1.00 89.19 218 VAL A C 1
ATOM 1672 O O . VAL A 1 218 ? 9.027 -8.527 17.311 1.00 89.19 218 VAL A O 1
ATOM 1675 N N . ALA A 1 219 ? 6.911 -8.601 18.022 1.00 86.06 219 ALA A N 1
ATOM 1676 C CA . ALA A 1 219 ? 6.704 -10.008 17.690 1.00 86.06 219 ALA A CA 1
ATOM 1677 C C . ALA A 1 219 ? 6.853 -10.263 16.186 1.00 86.06 219 ALA A C 1
ATOM 1679 O O . ALA A 1 219 ? 7.473 -11.248 15.806 1.00 86.06 219 ALA A O 1
ATOM 1680 N N . GLY A 1 220 ? 6.355 -9.364 15.334 1.00 86.50 220 GLY A N 1
ATOM 1681 C CA . GLY A 1 220 ? 6.567 -9.402 13.890 1.00 86.50 220 GLY A CA 1
ATOM 1682 C C . GLY A 1 220 ? 8.044 -9.271 13.521 1.00 86.50 220 GLY A C 1
ATOM 1683 O O . GLY A 1 220 ? 8.538 -10.057 12.721 1.00 86.50 220 GLY A O 1
ATOM 1684 N N . ALA A 1 221 ? 8.776 -8.352 14.156 1.00 83.19 221 ALA A N 1
ATOM 1685 C CA . ALA A 1 221 ? 10.216 -8.191 13.956 1.00 83.19 221 ALA A CA 1
ATOM 1686 C C . ALA A 1 221 ? 11.017 -9.414 14.437 1.00 83.19 221 ALA A C 1
ATOM 1688 O O . ALA A 1 221 ? 11.943 -9.850 13.760 1.00 83.19 221 ALA A O 1
ATOM 1689 N N . VAL A 1 222 ? 10.636 -10.012 15.569 1.00 82.56 222 VAL A N 1
ATOM 1690 C CA . VAL A 1 222 ? 11.229 -11.248 16.103 1.00 82.56 222 VAL A CA 1
ATOM 1691 C C . VAL A 1 222 ? 10.897 -12.433 15.195 1.00 82.56 222 VAL A C 1
ATOM 1693 O O . VAL A 1 222 ? 11.785 -13.198 14.842 1.00 82.56 222 VAL A O 1
ATOM 1696 N N . LEU A 1 223 ? 9.649 -12.586 14.752 1.00 79.19 223 LEU A N 1
ATOM 1697 C CA . LEU A 1 223 ? 9.262 -13.616 13.784 1.00 79.19 223 LEU A CA 1
ATOM 1698 C C . LEU A 1 223 ? 9.974 -13.431 12.448 1.00 79.19 223 LEU A C 1
ATOM 1700 O O . LEU A 1 223 ? 10.326 -14.417 11.820 1.00 79.19 223 LEU A O 1
ATOM 1704 N N . TRP A 1 224 ? 10.234 -12.203 12.021 1.00 79.81 224 TRP A N 1
ATOM 1705 C CA . TRP A 1 224 ? 11.031 -11.946 10.830 1.00 79.81 224 TRP A CA 1
ATOM 1706 C C . TRP A 1 224 ? 12.509 -12.314 11.054 1.00 79.81 224 TRP A C 1
ATOM 1708 O O . TRP A 1 224 ? 13.094 -13.028 10.245 1.00 79.81 224 TRP A O 1
ATOM 1718 N N . ALA A 1 225 ? 13.082 -11.946 12.205 1.00 76.00 225 ALA A N 1
ATOM 1719 C CA . ALA A 1 225 ? 14.473 -12.237 12.563 1.00 76.00 225 ALA A CA 1
ATOM 1720 C C . ALA A 1 225 ? 14.757 -13.732 12.820 1.00 76.00 225 ALA A C 1
ATOM 1722 O O . ALA A 1 225 ? 15.838 -14.225 12.506 1.00 76.00 225 ALA A O 1
ATOM 1723 N N . PHE A 1 226 ? 13.801 -14.468 13.393 1.00 70.19 226 PHE A N 1
ATOM 1724 C CA . PHE A 1 226 ? 13.961 -15.875 13.786 1.00 70.19 226 PHE A CA 1
ATOM 1725 C C . PHE A 1 226 ? 13.184 -16.858 12.899 1.00 70.19 226 PHE A C 1
ATOM 1727 O O . PHE A 1 226 ? 13.545 -18.035 12.816 1.00 70.19 226 PHE A O 1
ATOM 1734 N N . GLY A 1 227 ? 12.127 -16.409 12.222 1.00 51.16 227 GLY A N 1
ATOM 1735 C CA . GLY A 1 227 ? 11.290 -17.236 11.347 1.00 51.16 227 GLY A CA 1
ATOM 1736 C C . GLY A 1 227 ? 12.028 -17.697 10.100 1.00 51.16 227 GLY A C 1
ATOM 1737 O O . GLY A 1 227 ? 11.798 -18.816 9.644 1.00 51.16 227 GLY A O 1
ATOM 1738 N N . ASP A 1 228 ? 13.007 -16.920 9.639 1.00 55.69 228 ASP A N 1
ATOM 1739 C CA . ASP A 1 228 ? 13.872 -17.305 8.530 1.00 55.69 228 ASP A CA 1
ATOM 1740 C C . ASP A 1 228 ? 14.696 -18.571 8.867 1.00 55.69 228 ASP A C 1
ATOM 1742 O O . ASP A 1 228 ? 14.890 -19.450 8.031 1.00 55.69 228 ASP A O 1
ATOM 1746 N N . GLY A 1 229 ? 15.071 -18.768 10.140 1.00 53.16 229 GLY A N 1
ATOM 1747 C CA . GLY A 1 229 ? 15.744 -19.986 10.614 1.00 53.16 229 GLY A CA 1
ATOM 1748 C C . GLY A 1 229 ? 14.826 -21.208 10.787 1.00 53.16 229 GLY A C 1
ATOM 1749 O O . GLY A 1 229 ? 15.285 -22.350 10.694 1.00 53.16 229 GLY A O 1
ATOM 1750 N N . LEU A 1 230 ? 13.530 -20.997 11.027 1.00 45.25 230 LEU A N 1
ATOM 1751 C CA . LEU A 1 230 ? 12.549 -22.052 11.326 1.00 45.25 230 LEU A CA 1
ATOM 1752 C C . LEU A 1 230 ? 11.846 -22.565 10.057 1.00 45.25 230 LEU A C 1
ATOM 1754 O O . LEU A 1 230 ? 11.661 -23.776 9.906 1.00 45.25 230 LEU A O 1
ATOM 1758 N N . LEU A 1 231 ? 11.551 -21.670 9.107 1.00 44.38 231 LEU A N 1
ATOM 1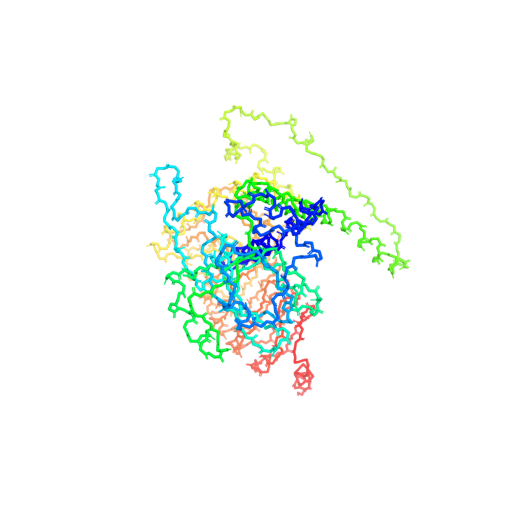759 C CA . LEU A 1 231 ? 11.096 -22.015 7.756 1.00 44.38 231 LEU A CA 1
ATOM 1760 C C . LEU A 1 231 ? 12.192 -22.730 6.964 1.00 44.38 231 LEU A C 1
ATOM 1762 O O . LEU A 1 231 ? 11.917 -23.775 6.373 1.00 44.38 231 LEU A O 1
ATOM 1766 N N . LYS A 1 232 ? 13.451 -22.270 7.054 1.00 52.34 232 LYS A N 1
ATOM 1767 C CA . LYS A 1 232 ? 14.596 -22.987 6.469 1.00 52.34 232 LYS A CA 1
ATOM 1768 C C . LYS A 1 232 ? 14.740 -24.393 7.054 1.00 52.34 232 LYS A C 1
ATOM 1770 O O . LYS A 1 232 ? 14.986 -25.318 6.299 1.00 52.34 232 LYS A O 1
ATOM 1775 N N . ARG A 1 233 ? 14.500 -24.614 8.354 1.00 47.59 233 ARG A N 1
ATOM 1776 C CA . ARG A 1 233 ? 14.540 -25.964 8.967 1.00 47.59 233 ARG A CA 1
ATOM 1777 C C . ARG A 1 233 ? 13.412 -26.900 8.514 1.00 47.59 233 ARG A C 1
ATOM 1779 O O . ARG A 1 233 ? 13.648 -28.101 8.426 1.00 47.59 233 ARG A O 1
ATOM 1786 N N . LYS A 1 234 ? 12.208 -26.387 8.231 1.00 37.72 234 LYS A N 1
ATOM 1787 C CA . LYS A 1 234 ? 11.091 -27.204 7.714 1.00 37.72 234 LYS A CA 1
ATOM 1788 C C . LYS A 1 234 ? 11.225 -27.514 6.222 1.00 37.72 234 LYS A C 1
ATOM 1790 O O . LYS A 1 234 ? 10.928 -28.636 5.832 1.00 37.72 234 LYS A O 1
ATOM 1795 N N . LEU A 1 235 ? 11.714 -26.566 5.423 1.00 42.50 235 LEU A N 1
ATOM 1796 C CA . LEU A 1 235 ? 11.961 -26.763 3.989 1.00 42.50 235 LEU A CA 1
ATOM 1797 C C . LEU A 1 235 ? 13.176 -27.672 3.739 1.00 42.50 235 LEU A C 1
ATOM 1799 O O . LEU A 1 235 ? 13.123 -28.547 2.883 1.00 42.50 235 LEU A O 1
ATOM 1803 N N . LYS A 1 236 ? 14.221 -27.559 4.568 1.00 35.38 236 LYS A N 1
ATOM 1804 C CA . LYS A 1 236 ? 15.440 -28.380 4.484 1.00 35.38 236 LYS A CA 1
ATOM 1805 C C . LYS A 1 236 ? 15.213 -29.859 4.820 1.00 35.38 236 LYS A C 1
ATOM 1807 O O . LYS A 1 236 ? 15.921 -30.711 4.306 1.00 35.38 236 LYS A O 1
ATOM 1812 N N . LYS A 1 237 ? 14.177 -30.193 5.603 1.00 33.94 237 LYS A N 1
ATOM 1813 C CA . LYS A 1 237 ? 13.828 -31.591 5.918 1.00 33.94 237 LYS A CA 1
ATOM 1814 C C . LYS A 1 237 ? 13.214 -32.353 4.730 1.00 33.94 237 LYS A C 1
ATOM 1816 O O . LYS A 1 237 ? 13.127 -33.573 4.793 1.00 33.94 237 LYS A O 1
ATOM 1821 N N . HIS A 1 238 ? 12.789 -31.659 3.669 1.00 36.25 238 HIS A N 1
ATOM 1822 C CA . HIS A 1 238 ? 12.263 -32.286 2.448 1.00 36.25 238 HIS A CA 1
ATOM 1823 C C . HIS A 1 238 ? 13.245 -32.297 1.271 1.00 36.25 238 HIS A C 1
ATOM 1825 O O . HIS A 1 238 ? 12.952 -32.936 0.269 1.00 36.25 238 HIS A O 1
ATOM 1831 N N . SER A 1 239 ? 14.399 -31.635 1.386 1.00 34.12 239 SER A N 1
ATOM 1832 C CA . SER A 1 239 ? 15.347 -31.458 0.279 1.00 34.12 239 SER A CA 1
ATOM 1833 C C . SER A 1 239 ? 16.770 -31.940 0.592 1.00 34.12 239 SER A C 1
ATOM 1835 O O . SER A 1 239 ? 17.698 -31.579 -0.120 1.00 34.12 239 SER A O 1
ATOM 1837 N N . GLU A 1 240 ? 16.974 -32.688 1.680 1.00 34.56 240 GLU A N 1
ATOM 1838 C CA . GLU A 1 240 ? 18.270 -33.278 2.052 1.00 34.56 240 GLU A CA 1
ATOM 1839 C C . GLU A 1 240 ? 18.360 -34.749 1.597 1.00 34.56 240 GLU A C 1
ATOM 1841 O O . GLU A 1 240 ? 18.502 -35.658 2.407 1.00 34.56 240 GLU A O 1
ATOM 1846 N N . GLU A 1 241 ? 18.305 -34.980 0.286 1.00 34.12 241 GLU A N 1
ATOM 1847 C CA . GLU A 1 241 ? 19.088 -36.038 -0.363 1.00 34.12 241 GLU A CA 1
ATOM 1848 C C . GLU A 1 241 ? 19.992 -35.335 -1.386 1.00 34.12 241 GLU A C 1
ATOM 1850 O O . GLU A 1 241 ? 19.523 -34.528 -2.179 1.00 34.12 241 GLU A O 1
ATOM 1855 N N . GLU A 1 242 ? 21.295 -35.610 -1.296 1.00 29.62 242 GLU A N 1
ATOM 1856 C CA . GLU A 1 242 ? 22.383 -35.118 -2.160 1.00 29.62 242 GLU A CA 1
ATOM 1857 C C . GLU A 1 242 ? 22.814 -33.634 -2.049 1.00 29.62 242 GLU A C 1
ATOM 1859 O O . GLU A 1 242 ? 22.357 -32.750 -2.763 1.00 29.62 242 GLU A O 1
ATOM 1864 N N . ILE A 1 243 ? 23.828 -33.387 -1.199 1.00 29.64 243 ILE A N 1
ATOM 1865 C CA . ILE A 1 243 ? 25.196 -32.908 -1.549 1.00 29.64 243 ILE A CA 1
ATOM 1866 C C . ILE A 1 243 ? 25.882 -32.287 -0.304 1.00 29.64 243 ILE A C 1
ATOM 1868 O O . ILE A 1 243 ? 25.333 -31.450 0.411 1.00 29.64 243 ILE A O 1
ATOM 1872 N N . THR A 1 244 ? 27.113 -32.737 -0.036 1.00 30.31 244 THR A N 1
ATOM 1873 C CA . THR A 1 244 ? 28.034 -32.381 1.066 1.00 30.31 244 THR A CA 1
ATOM 1874 C C . THR A 1 244 ? 28.750 -31.018 0.875 1.00 30.31 244 THR A C 1
ATOM 1876 O O . THR A 1 244 ? 28.662 -30.416 -0.191 1.00 30.31 244 THR A O 1
ATOM 1879 N N . PRO A 1 245 ? 29.415 -30.458 1.915 1.00 33.31 245 PRO A N 1
ATOM 1880 C CA . PRO A 1 245 ? 29.221 -29.062 2.310 1.00 33.31 245 PRO A CA 1
ATOM 1881 C C . PRO A 1 245 ? 30.347 -28.107 1.879 1.00 33.31 245 PRO A C 1
ATOM 1883 O O . PRO A 1 245 ? 31.527 -28.424 2.006 1.00 33.31 245 PRO A O 1
ATOM 1886 N N . MET A 1 246 ? 29.995 -26.869 1.509 1.00 22.59 246 MET A N 1
ATOM 1887 C CA . MET A 1 246 ? 30.949 -25.755 1.432 1.00 22.59 246 MET A CA 1
ATOM 1888 C C . MET A 1 246 ? 30.704 -24.713 2.531 1.00 22.59 246 MET A C 1
ATOM 1890 O O . MET A 1 246 ? 29.673 -24.053 2.572 1.00 22.59 246 MET A O 1
ATOM 1894 N N . SER A 1 247 ? 31.718 -24.606 3.396 1.00 28.48 247 SER A N 1
ATOM 1895 C CA . SER A 1 247 ? 32.252 -23.425 4.094 1.00 28.48 247 SER A CA 1
ATOM 1896 C C . SER A 1 247 ? 31.285 -22.411 4.737 1.00 28.48 247 SER A C 1
ATOM 1898 O O . SER A 1 247 ? 30.558 -21.671 4.080 1.00 28.48 247 SER A O 1
ATOM 1900 N N . ARG A 1 248 ? 31.371 -22.312 6.072 1.00 32.81 248 ARG A N 1
ATOM 1901 C CA . ARG A 1 248 ? 30.718 -21.296 6.916 1.00 32.81 248 ARG A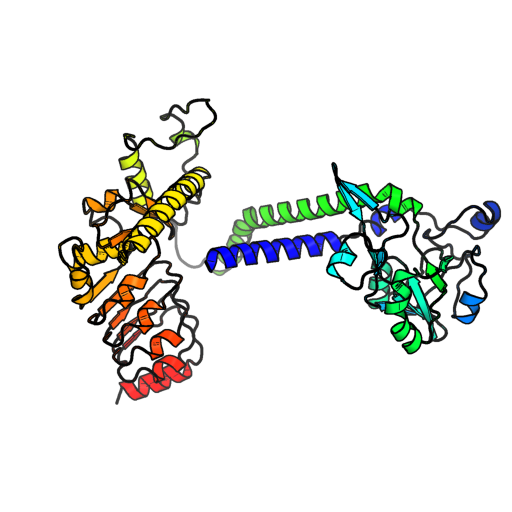 CA 1
ATOM 1902 C C . ARG A 1 248 ? 31.074 -19.873 6.456 1.00 32.81 248 ARG A C 1
ATOM 1904 O O . ARG A 1 248 ? 32.244 -19.499 6.461 1.00 32.81 248 ARG A O 1
ATOM 1911 N N . LYS A 1 249 ? 30.047 -19.067 6.161 1.00 29.09 249 LYS A N 1
ATOM 1912 C CA . LYS A 1 249 ? 30.150 -17.615 5.940 1.00 29.09 249 LYS A CA 1
ATOM 1913 C C . LYS A 1 249 ? 30.778 -16.944 7.170 1.00 29.09 249 LYS A C 1
ATOM 1915 O O . LYS A 1 249 ? 30.286 -17.114 8.286 1.00 29.09 249 LYS A O 1
ATOM 1920 N N . LYS A 1 250 ? 31.877 -16.212 6.968 1.00 29.97 250 LYS A N 1
ATOM 1921 C CA . LYS A 1 250 ? 32.563 -15.434 8.007 1.00 29.97 250 LYS A CA 1
ATOM 1922 C C . LYS A 1 250 ? 31.837 -14.097 8.165 1.00 29.97 250 LYS A C 1
ATOM 1924 O O . LYS A 1 250 ? 31.822 -13.301 7.235 1.00 29.97 250 LYS A O 1
ATOM 1929 N N . ALA A 1 251 ? 31.233 -13.862 9.326 1.00 30.67 251 ALA A N 1
ATOM 1930 C CA . ALA A 1 251 ? 30.737 -12.542 9.694 1.00 30.67 251 ALA A CA 1
ATOM 1931 C C . ALA A 1 251 ? 31.942 -11.633 9.985 1.00 30.67 251 ALA A C 1
ATOM 1933 O O . ALA A 1 251 ? 32.762 -11.965 10.841 1.00 30.67 251 ALA A O 1
ATOM 1934 N N . ILE A 1 252 ? 32.066 -10.524 9.260 1.00 33.41 252 ILE A N 1
ATOM 1935 C CA . ILE A 1 252 ? 32.990 -9.438 9.610 1.00 33.41 252 ILE A CA 1
ATOM 1936 C C . ILE A 1 252 ? 32.279 -8.605 10.683 1.00 33.41 252 ILE A C 1
ATOM 1938 O O . ILE A 1 252 ? 31.139 -8.184 10.472 1.00 33.41 252 ILE A O 1
ATOM 1942 N N . SER A 1 253 ? 32.895 -8.433 11.856 1.00 36.91 253 SER A N 1
ATOM 1943 C CA . SER A 1 253 ? 32.305 -7.657 12.952 1.00 36.91 253 SER A CA 1
ATOM 1944 C C . SER A 1 253 ? 32.625 -6.165 12.795 1.00 36.91 253 SER A C 1
ATOM 1946 O O . SER A 1 253 ? 33.630 -5.780 12.201 1.00 36.91 253 SER A O 1
ATOM 1948 N N . LEU A 1 254 ? 31.772 -5.304 13.361 1.00 34.44 254 LEU A N 1
ATOM 1949 C CA . LEU A 1 254 ? 31.942 -3.840 13.395 1.00 34.44 254 LEU A CA 1
ATOM 1950 C C . LEU A 1 254 ? 33.246 -3.366 14.068 1.00 34.44 254 LEU A C 1
ATOM 1952 O O . LEU A 1 254 ? 33.588 -2.187 13.981 1.00 34.44 254 LEU A O 1
ATOM 1956 N N . GLU A 1 255 ? 33.932 -4.248 14.791 1.00 34.47 255 GLU A N 1
ATOM 1957 C CA . GLU A 1 255 ? 35.145 -3.936 15.548 1.00 34.47 255 GLU A CA 1
ATOM 1958 C C . GLU A 1 255 ? 36.388 -3.904 14.653 1.00 34.47 255 GLU A C 1
ATOM 1960 O O . GLU A 1 255 ? 37.290 -3.111 14.917 1.00 34.47 255 GLU A O 1
ATOM 1965 N N . ASP A 1 256 ? 36.389 -4.647 13.542 1.00 35.88 256 ASP A N 1
ATOM 1966 C CA . ASP A 1 256 ? 37.517 -4.699 12.604 1.00 35.88 256 ASP A CA 1
ATOM 1967 C C . ASP A 1 256 ? 37.728 -3.361 11.856 1.00 35.88 256 ASP A C 1
ATOM 1969 O O . ASP A 1 256 ? 38.839 -3.059 11.434 1.00 35.88 256 ASP A O 1
ATOM 1973 N N . TYR A 1 257 ? 36.688 -2.519 11.738 1.00 34.06 257 TYR A N 1
ATOM 1974 C CA . TYR A 1 257 ? 36.720 -1.239 11.001 1.00 34.06 257 TYR A CA 1
ATOM 1975 C C . TYR A 1 257 ? 36.937 -0.000 11.899 1.00 34.06 257 TYR A C 1
ATOM 1977 O O . TYR A 1 257 ? 37.235 1.088 11.408 1.00 34.06 257 TYR A O 1
ATOM 1985 N N . ARG A 1 258 ? 36.773 -0.128 13.227 1.00 35.69 258 ARG A N 1
ATOM 1986 C CA . ARG A 1 258 ? 36.846 1.008 14.175 1.00 35.69 258 ARG A CA 1
ATOM 1987 C C . ARG A 1 258 ? 38.265 1.501 14.462 1.00 35.69 258 ARG A C 1
ATOM 1989 O O . ARG A 1 258 ? 38.413 2.623 14.937 1.00 35.69 258 ARG A O 1
ATOM 1996 N N . ASN A 1 259 ? 39.289 0.692 14.201 1.00 36.66 259 ASN A N 1
ATOM 1997 C CA . ASN A 1 259 ? 40.642 0.966 14.693 1.00 36.66 259 ASN A CA 1
ATOM 1998 C C . ASN A 1 259 ? 41.457 1.954 13.840 1.00 36.66 259 ASN A C 1
ATOM 2000 O O . ASN A 1 259 ? 42.518 2.378 14.289 1.00 36.66 259 ASN A O 1
ATOM 2004 N N . GLU A 1 260 ? 40.979 2.372 12.661 1.00 36.84 260 GLU A N 1
ATOM 2005 C CA . GLU A 1 260 ? 41.796 3.175 11.730 1.00 36.84 260 GLU A CA 1
ATOM 2006 C C . GLU A 1 260 ? 41.258 4.581 11.410 1.00 36.84 260 GLU A C 1
ATOM 2008 O O . GLU A 1 260 ? 41.953 5.361 10.762 1.00 36.84 260 GLU A O 1
ATOM 2013 N N . VAL A 1 261 ? 40.068 4.973 11.886 1.00 35.34 261 VAL A N 1
ATOM 2014 C CA . VAL A 1 261 ? 39.484 6.288 11.549 1.00 35.34 261 VAL A CA 1
ATOM 2015 C C . VAL A 1 261 ? 39.099 7.067 12.808 1.00 35.34 261 VAL A C 1
ATOM 2017 O O . VAL A 1 261 ? 38.142 6.731 13.502 1.00 35.34 261 VAL A O 1
ATOM 2020 N N . GLN A 1 262 ? 39.831 8.150 13.097 1.00 30.73 262 GLN A N 1
ATOM 2021 C CA . GLN A 1 262 ? 39.467 9.102 14.151 1.00 30.73 262 GLN A CA 1
ATOM 2022 C C . GLN A 1 262 ? 38.228 9.912 13.740 1.00 30.73 262 GLN A C 1
ATOM 2024 O O . GLN A 1 262 ? 38.293 10.778 12.868 1.00 30.73 262 GLN A O 1
ATOM 2029 N N . ILE A 1 263 ? 37.103 9.658 14.405 1.00 34.44 263 ILE A N 1
ATOM 2030 C CA . ILE A 1 263 ? 35.872 10.450 14.291 1.00 34.44 263 ILE A CA 1
ATOM 2031 C C . ILE A 1 263 ? 36.013 11.694 15.190 1.00 34.44 263 ILE A C 1
ATOM 2033 O O . ILE A 1 263 ? 36.273 11.553 16.387 1.00 34.44 263 ILE A O 1
ATOM 2037 N N . ARG A 1 264 ? 35.843 12.913 14.652 1.00 32.34 264 ARG A N 1
ATOM 2038 C CA . ARG A 1 264 ? 35.746 14.134 15.480 1.00 32.34 264 ARG A CA 1
ATOM 2039 C C . ARG A 1 264 ? 34.393 14.178 16.200 1.00 32.34 264 ARG A C 1
ATOM 2041 O O . ARG A 1 264 ? 33.362 13.819 15.643 1.00 32.34 264 ARG A O 1
ATOM 2048 N N . GLN A 1 265 ? 34.415 14.592 17.467 1.00 31.62 265 GLN A N 1
ATOM 2049 C CA . GLN A 1 265 ? 33.258 14.621 18.374 1.00 31.62 265 GLN A CA 1
ATOM 2050 C C . GLN A 1 265 ? 32.385 15.887 18.229 1.00 31.62 265 GLN A C 1
ATOM 2052 O O . GLN A 1 265 ? 31.773 16.332 19.193 1.00 31.62 265 GLN A O 1
ATOM 2057 N N . ASP A 1 266 ? 32.323 16.496 17.047 1.00 30.44 266 ASP A N 1
ATOM 2058 C CA . ASP A 1 266 ? 31.542 17.709 16.766 1.00 30.44 266 ASP A CA 1
ATOM 2059 C C . ASP A 1 266 ? 30.144 17.428 16.178 1.00 30.44 266 ASP A C 1
ATOM 2061 O O . ASP A 1 266 ? 29.427 18.349 15.796 1.00 30.44 266 ASP A O 1
ATOM 2065 N N . GLY A 1 267 ? 29.692 16.169 16.172 1.00 30.86 267 GLY A N 1
ATOM 2066 C CA . GLY A 1 267 ? 28.287 15.818 15.909 1.00 30.86 267 GLY A CA 1
ATOM 2067 C C . GLY A 1 267 ? 27.830 15.944 14.450 1.00 30.86 267 GLY A C 1
ATOM 2068 O O . GLY A 1 267 ? 26.679 15.636 14.152 1.00 30.86 267 GLY A O 1
ATOM 2069 N N . LEU A 1 268 ? 28.722 16.318 13.531 1.00 28.41 268 LEU A N 1
ATOM 2070 C CA . LEU A 1 268 ? 28.535 16.191 12.087 1.00 28.41 268 LEU A CA 1
ATOM 2071 C C . LEU A 1 268 ? 29.449 15.080 11.571 1.00 28.41 268 LEU A C 1
ATOM 2073 O O . LEU A 1 268 ? 30.672 15.197 11.561 1.00 28.41 268 LEU A O 1
ATOM 2077 N N . LEU A 1 269 ? 28.838 13.975 11.151 1.00 28.08 269 LEU A N 1
ATOM 2078 C CA . LEU A 1 269 ? 29.527 12.840 10.551 1.00 28.08 269 LEU A CA 1
ATOM 2079 C C . LEU A 1 269 ? 30.012 13.242 9.142 1.00 28.08 269 LEU A C 1
ATOM 2081 O O . LEU A 1 269 ? 29.335 12.994 8.151 1.00 28.08 269 LEU A O 1
ATOM 2085 N N . ASN A 1 270 ? 31.171 13.899 9.042 1.00 31.50 270 ASN A N 1
ATOM 2086 C CA . ASN A 1 270 ? 31.843 14.130 7.761 1.00 31.50 270 ASN A CA 1
ATOM 2087 C C . ASN A 1 270 ? 32.362 12.790 7.214 1.00 31.50 270 ASN A C 1
ATOM 2089 O O . ASN A 1 270 ? 33.413 12.305 7.628 1.00 31.50 270 ASN A O 1
ATOM 2093 N N . ILE A 1 271 ? 31.630 12.195 6.276 1.00 33.22 271 ILE A N 1
ATOM 2094 C CA . ILE A 1 271 ? 32.023 11.001 5.516 1.00 33.22 271 ILE A CA 1
ATOM 2095 C C . ILE A 1 271 ? 31.927 11.410 4.042 1.00 33.22 271 ILE A C 1
ATOM 2097 O O . ILE A 1 271 ? 30.842 11.392 3.486 1.00 33.22 271 ILE A O 1
ATOM 2101 N N . TYR A 1 272 ? 32.930 11.888 3.313 1.00 42.22 272 TYR A N 1
ATOM 2102 C CA . TYR A 1 272 ? 34.382 11.985 3.425 1.00 42.22 272 TYR A CA 1
ATOM 2103 C C . TYR A 1 272 ? 34.799 13.282 2.690 1.00 42.22 272 TYR A C 1
ATOM 2105 O O . TYR A 1 272 ? 34.100 13.688 1.757 1.00 42.22 272 TYR A O 1
ATOM 2113 N N . PRO A 1 273 ? 35.951 13.908 2.991 1.00 32.62 273 PRO A N 1
ATOM 2114 C CA . PRO A 1 273 ? 36.576 14.807 2.025 1.00 32.62 273 PRO A CA 1
ATOM 2115 C C . PRO A 1 273 ? 37.008 13.993 0.794 1.00 32.62 273 PRO A C 1
ATOM 2117 O O . PRO A 1 273 ? 37.418 12.837 0.931 1.00 32.62 273 PRO A O 1
ATOM 2120 N N . ALA A 1 274 ? 36.955 14.592 -0.399 1.00 36.41 274 ALA A N 1
ATOM 2121 C CA . ALA A 1 274 ? 37.329 13.987 -1.689 1.00 36.41 274 ALA A CA 1
ATOM 2122 C C . ALA A 1 274 ? 38.793 13.473 -1.762 1.00 36.41 274 ALA A C 1
ATOM 2124 O O . ALA A 1 274 ? 39.219 12.909 -2.773 1.00 36.41 274 ALA A O 1
ATOM 2125 N N . ASP A 1 275 ? 39.531 13.628 -0.662 1.00 38.19 275 ASP A N 1
ATOM 2126 C CA . ASP A 1 275 ? 40.972 13.500 -0.516 1.00 38.19 275 ASP A CA 1
ATOM 2127 C C . ASP A 1 275 ? 41.343 12.321 0.414 1.00 38.19 275 ASP A C 1
ATOM 2129 O O . ASP A 1 275 ? 42.510 12.127 0.750 1.00 38.19 275 ASP A O 1
ATOM 2133 N N . SER A 1 276 ? 40.359 11.528 0.864 1.00 39.00 276 SER A N 1
ATOM 2134 C CA . SER A 1 276 ? 40.597 10.368 1.729 1.00 39.00 276 SER A CA 1
ATOM 2135 C C . SER A 1 276 ? 41.368 9.263 0.997 1.00 39.00 276 SER A C 1
ATOM 2137 O O . SER A 1 276 ? 40.927 8.744 -0.031 1.00 39.00 276 SER A O 1
ATOM 2139 N N . SER A 1 277 ? 42.483 8.831 1.590 1.00 40.03 277 SER A N 1
ATOM 2140 C CA . SER A 1 277 ? 43.294 7.683 1.161 1.00 40.03 277 SER A CA 1
ATOM 2141 C C . SER A 1 277 ? 42.545 6.341 1.163 1.00 40.03 277 SER A C 1
ATOM 2143 O O . SER A 1 277 ? 43.093 5.355 0.685 1.00 40.03 277 SER A O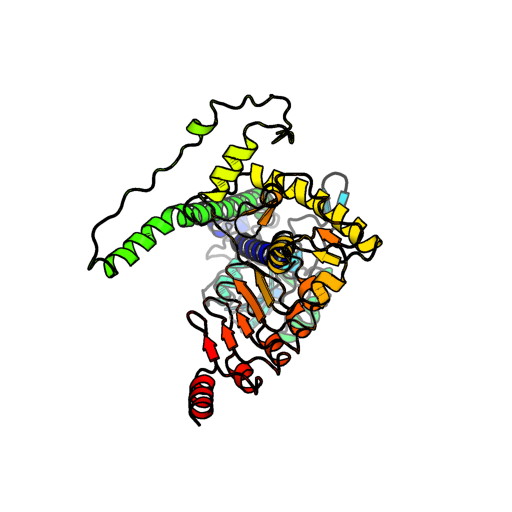 1
ATOM 2145 N N . ILE A 1 278 ? 41.308 6.304 1.676 1.00 39.66 278 ILE A N 1
ATOM 2146 C CA . ILE A 1 278 ? 40.472 5.107 1.875 1.00 39.66 278 ILE A CA 1
ATOM 2147 C C . ILE A 1 278 ? 39.481 4.909 0.709 1.00 39.66 278 ILE A C 1
ATOM 2149 O O . ILE A 1 278 ? 38.956 3.816 0.510 1.00 39.66 278 ILE A O 1
ATOM 2153 N N . LEU A 1 279 ? 39.249 5.937 -0.118 1.00 47.12 279 LEU A N 1
ATOM 2154 C CA . LEU A 1 279 ? 38.350 5.868 -1.280 1.00 47.12 279 LEU A CA 1
ATOM 2155 C C . LEU A 1 279 ? 38.685 4.711 -2.256 1.00 47.12 279 LEU A C 1
ATOM 2157 O O . LEU A 1 279 ? 37.759 4.050 -2.728 1.00 47.12 279 LEU A O 1
ATOM 2161 N N . PRO A 1 280 ? 39.968 4.410 -2.556 1.00 45.25 280 PRO A N 1
ATOM 2162 C CA . PRO A 1 280 ? 40.318 3.277 -3.412 1.00 45.25 280 PRO A CA 1
ATOM 2163 C C . PRO A 1 280 ? 39.993 1.919 -2.775 1.00 45.25 280 PRO A C 1
ATOM 2165 O O . PRO A 1 280 ? 39.524 1.024 -3.476 1.00 45.25 280 PRO A O 1
ATOM 2168 N N . ASP A 1 281 ? 40.210 1.772 -1.465 1.00 44.28 281 ASP A N 1
ATOM 2169 C CA . ASP A 1 281 ? 39.960 0.525 -0.733 1.00 44.28 281 ASP A CA 1
ATOM 2170 C C . ASP A 1 281 ? 38.462 0.279 -0.516 1.00 44.28 281 ASP A C 1
ATOM 2172 O O . ASP A 1 281 ? 37.997 -0.855 -0.628 1.00 44.28 281 ASP A O 1
ATOM 2176 N N . TRP A 1 282 ? 37.681 1.344 -0.321 1.00 51.19 282 TRP A N 1
ATOM 2177 C CA . TRP A 1 282 ? 36.221 1.283 -0.264 1.00 51.19 282 TRP A CA 1
ATOM 2178 C C . TRP A 1 282 ? 35.599 0.887 -1.608 1.00 51.19 282 TRP A C 1
ATOM 2180 O O . TRP A 1 282 ? 34.767 -0.017 -1.660 1.00 51.19 282 TRP A O 1
ATOM 2190 N N . ASN A 1 283 ? 36.051 1.489 -2.713 1.00 50.19 283 ASN A N 1
ATOM 2191 C CA . ASN A 1 283 ? 35.604 1.091 -4.052 1.00 50.19 283 ASN A CA 1
ATOM 2192 C C . ASN A 1 283 ? 35.971 -0.370 -4.340 1.00 50.19 283 ASN A C 1
ATOM 2194 O O . ASN A 1 283 ? 35.147 -1.133 -4.832 1.00 50.19 283 ASN A O 1
ATOM 2198 N N . LYS A 1 284 ? 37.179 -0.791 -3.944 1.00 49.12 284 LYS A N 1
ATOM 2199 C CA . LYS A 1 284 ? 37.640 -2.178 -4.070 1.00 49.12 284 LYS A CA 1
ATOM 2200 C C . LYS A 1 284 ? 36.789 -3.158 -3.256 1.00 49.12 284 LYS A C 1
ATOM 2202 O O . LYS A 1 284 ? 36.601 -4.285 -3.706 1.00 49.12 284 LYS A O 1
ATOM 2207 N N . PHE A 1 285 ? 36.285 -2.750 -2.092 1.00 51.97 285 PHE A N 1
ATOM 2208 C CA . PHE A 1 285 ? 35.366 -3.545 -1.279 1.00 51.97 285 PHE A CA 1
ATOM 2209 C C . PHE A 1 285 ? 33.976 -3.644 -1.925 1.00 51.97 285 PHE A C 1
ATOM 2211 O O . PHE A 1 285 ? 33.493 -4.754 -2.141 1.00 51.97 285 PHE A O 1
ATOM 2218 N N . LEU A 1 286 ? 33.360 -2.518 -2.307 1.00 50.62 286 LEU A N 1
ATOM 2219 C CA . LEU A 1 286 ? 32.051 -2.518 -2.976 1.00 50.62 286 LEU A CA 1
ATOM 2220 C C . LEU A 1 286 ? 32.074 -3.350 -4.268 1.00 50.62 286 LEU A C 1
ATOM 2222 O O . LEU A 1 286 ? 31.173 -4.150 -4.500 1.00 50.62 286 LEU A O 1
ATOM 2226 N N . ASP A 1 287 ? 33.149 -3.253 -5.052 1.00 49.47 287 ASP A N 1
ATOM 2227 C CA . ASP A 1 287 ? 33.335 -4.023 -6.287 1.00 49.47 287 ASP A CA 1
ATOM 2228 C C . ASP A 1 287 ? 33.575 -5.526 -6.051 1.00 49.47 287 ASP A C 1
ATOM 2230 O O . ASP A 1 287 ? 33.358 -6.339 -6.950 1.00 49.47 287 ASP A O 1
ATOM 2234 N N . GLN A 1 288 ? 34.055 -5.932 -4.872 1.00 48.88 288 GLN A N 1
ATOM 2235 C CA . GLN A 1 288 ? 34.240 -7.349 -4.520 1.00 48.88 288 GLN A CA 1
ATOM 2236 C C . GLN A 1 288 ? 32.961 -8.006 -4.003 1.00 48.88 288 GLN A C 1
ATOM 2238 O O . GLN A 1 288 ? 32.862 -9.231 -4.018 1.00 48.88 288 GLN A O 1
ATOM 2243 N N . HIS A 1 289 ? 31.998 -7.195 -3.573 1.00 48.88 289 HIS A N 1
ATOM 2244 C CA . HIS A 1 289 ? 30.840 -7.629 -2.804 1.00 48.88 289 HIS A CA 1
ATOM 2245 C C . HIS A 1 289 ? 29.499 -7.206 -3.425 1.00 48.88 289 HIS A C 1
ATOM 2247 O O . HIS A 1 289 ? 28.461 -7.341 -2.787 1.00 48.88 289 HIS A O 1
ATOM 2253 N N . TRP A 1 290 ? 29.496 -6.715 -4.670 1.00 46.09 290 TRP A N 1
ATOM 2254 C CA . TRP A 1 290 ? 28.297 -6.179 -5.329 1.00 46.09 290 TRP A CA 1
ATOM 2255 C C . TRP A 1 290 ? 27.206 -7.227 -5.633 1.00 46.09 290 TRP A C 1
ATOM 2257 O O . TRP A 1 290 ? 26.029 -6.875 -5.629 1.00 46.09 290 TRP A O 1
ATOM 2267 N N . GLU A 1 291 ? 27.576 -8.496 -5.854 1.00 41.59 291 GLU A N 1
ATOM 2268 C CA . GLU A 1 291 ? 26.654 -9.648 -6.000 1.00 41.59 291 GLU A CA 1
ATOM 2269 C C . GLU A 1 291 ? 26.444 -10.407 -4.679 1.00 41.59 291 GLU A C 1
ATOM 2271 O O . GLU A 1 291 ? 25.716 -11.399 -4.626 1.00 41.59 291 GLU A O 1
ATOM 2276 N N . ASP A 1 292 ? 27.106 -9.988 -3.598 1.00 47.50 292 ASP A N 1
ATOM 2277 C CA . ASP A 1 292 ? 27.056 -10.700 -2.329 1.00 47.50 292 ASP A CA 1
ATOM 2278 C C . ASP A 1 292 ? 25.793 -10.314 -1.547 1.00 47.50 292 ASP A C 1
ATOM 2280 O O . ASP A 1 292 ? 25.806 -9.463 -0.656 1.00 47.50 292 ASP A O 1
ATOM 2284 N N . GLU A 1 293 ? 24.687 -10.997 -1.852 1.00 43.09 293 GLU A N 1
ATOM 2285 C CA . GLU A 1 293 ? 23.410 -10.879 -1.130 1.00 43.09 293 GLU A CA 1
ATOM 2286 C C . GLU A 1 293 ? 23.525 -11.202 0.373 1.00 43.09 293 GLU A C 1
ATOM 2288 O O . GLU A 1 293 ? 22.596 -10.953 1.143 1.00 43.09 293 GLU A O 1
ATOM 2293 N N . SER A 1 294 ? 24.653 -11.768 0.825 1.00 41.50 294 SER A N 1
ATOM 2294 C CA . SER A 1 294 ? 24.895 -12.043 2.242 1.00 41.50 294 SER A CA 1
ATOM 2295 C C . SER A 1 294 ? 25.445 -10.852 3.023 1.00 41.50 294 SER A C 1
ATOM 2297 O O . SER A 1 294 ? 25.435 -10.876 4.258 1.00 41.50 294 SER A O 1
ATOM 2299 N N . ILE A 1 295 ? 25.853 -9.786 2.331 1.00 47.75 295 ILE A N 1
ATOM 2300 C CA . ILE A 1 295 ? 26.286 -8.531 2.940 1.00 47.75 295 ILE A CA 1
ATOM 2301 C C . ILE A 1 295 ? 25.063 -7.635 3.123 1.00 47.75 295 ILE A C 1
ATOM 2303 O O . ILE A 1 295 ? 24.678 -6.823 2.287 1.00 47.75 295 ILE A O 1
ATOM 2307 N N . CYS A 1 296 ? 24.428 -7.803 4.279 1.00 43.34 296 CYS A N 1
ATOM 2308 C CA . CYS A 1 296 ? 23.255 -7.043 4.686 1.00 43.34 296 CYS A CA 1
ATOM 2309 C C . CYS A 1 296 ? 23.683 -5.696 5.291 1.00 43.34 296 CYS A C 1
ATOM 2311 O O . CYS A 1 296 ? 23.624 -5.498 6.502 1.00 43.34 296 CYS A O 1
ATOM 2313 N N . TRP A 1 297 ? 24.163 -4.776 4.457 1.00 44.91 297 TRP A N 1
ATOM 2314 C CA . TRP A 1 297 ? 24.504 -3.423 4.887 1.00 44.91 297 TRP A CA 1
ATOM 2315 C C . TRP A 1 297 ? 23.835 -2.391 3.970 1.00 44.91 297 TRP A C 1
ATOM 2317 O O . TRP A 1 297 ? 24.360 -2.030 2.923 1.00 44.91 297 TRP A O 1
ATOM 2327 N N . THR A 1 298 ? 22.715 -1.827 4.422 1.00 45.97 298 THR A N 1
ATOM 2328 C CA . THR A 1 298 ? 22.427 -0.397 4.225 1.00 45.97 298 THR A CA 1
ATOM 2329 C C . THR A 1 298 ? 22.722 0.293 5.555 1.00 45.97 298 THR A C 1
ATOM 2331 O O . THR A 1 298 ? 21.815 0.503 6.363 1.00 45.97 298 THR A O 1
ATOM 2334 N N . PRO A 1 299 ? 23.997 0.564 5.874 1.00 48.44 299 PRO A N 1
ATOM 2335 C CA . PRO A 1 299 ? 24.308 1.326 7.063 1.00 48.44 299 PRO A CA 1
ATOM 2336 C C . PRO A 1 299 ? 23.690 2.725 6.936 1.00 48.44 299 PRO A C 1
ATOM 2338 O O . PRO A 1 299 ? 23.631 3.263 5.827 1.00 48.44 299 PRO A O 1
ATOM 2341 N N . PRO A 1 300 ? 23.321 3.366 8.057 1.00 46.31 300 PRO A N 1
ATOM 2342 C CA . PRO A 1 300 ? 22.830 4.744 8.071 1.00 46.31 300 PRO A CA 1
ATOM 2343 C C . PRO A 1 300 ? 23.716 5.723 7.280 1.00 46.31 300 PRO A C 1
ATOM 2345 O O . PRO A 1 300 ? 23.208 6.679 6.705 1.00 46.31 300 PRO A O 1
ATOM 2348 N N . PHE A 1 301 ? 25.027 5.454 7.185 1.00 50.94 301 PHE A N 1
ATOM 2349 C CA . PHE A 1 301 ? 25.956 6.284 6.420 1.00 50.94 301 PHE A CA 1
ATOM 2350 C C . PHE A 1 301 ? 25.727 6.246 4.900 1.00 50.94 301 PHE A C 1
ATOM 2352 O O . PHE A 1 301 ? 25.915 7.274 4.256 1.00 50.94 301 PHE A O 1
ATOM 2359 N N . LEU A 1 302 ? 25.306 5.114 4.309 1.00 54.41 302 LEU A N 1
ATOM 2360 C CA . LEU A 1 302 ? 24.995 5.066 2.873 1.00 54.41 302 LEU A CA 1
ATOM 2361 C C . LEU A 1 302 ? 23.755 5.908 2.572 1.00 54.41 302 LEU A C 1
ATOM 2363 O O . LEU A 1 302 ? 23.734 6.605 1.565 1.00 54.41 302 LEU A O 1
ATOM 2367 N N . GLU A 1 303 ? 22.755 5.912 3.459 1.00 57.03 303 GLU A N 1
ATOM 2368 C CA . GLU A 1 303 ? 21.587 6.786 3.304 1.00 57.03 303 GLU A CA 1
ATOM 2369 C C . GLU A 1 303 ? 21.947 8.271 3.401 1.00 57.03 303 GLU A C 1
ATOM 2371 O O . GLU A 1 303 ? 21.419 9.060 2.621 1.00 57.03 303 GLU A O 1
ATOM 2376 N N . CYS A 1 304 ? 22.889 8.659 4.267 1.00 55.00 304 CYS A N 1
ATOM 2377 C CA . CYS A 1 304 ? 23.422 10.026 4.277 1.00 55.00 304 CYS A CA 1
ATOM 2378 C C . CYS A 1 304 ? 24.121 10.374 2.951 1.00 55.00 304 CYS A C 1
ATOM 2380 O O . CYS A 1 304 ? 23.797 11.391 2.341 1.00 55.00 304 CYS A O 1
ATOM 2382 N N . ILE A 1 305 ? 24.997 9.493 2.446 1.00 60.97 305 ILE A N 1
ATOM 2383 C CA . ILE A 1 305 ? 25.674 9.679 1.149 1.00 60.97 305 ILE A CA 1
ATOM 2384 C C . ILE A 1 305 ? 24.649 9.813 0.016 1.00 60.97 305 ILE A C 1
ATOM 2386 O O . ILE A 1 305 ? 24.768 10.693 -0.837 1.00 60.97 305 ILE A O 1
ATOM 2390 N N . PHE A 1 306 ? 23.610 8.976 0.010 1.00 64.44 306 PHE A N 1
ATOM 2391 C CA . PHE A 1 306 ? 22.553 9.060 -0.989 1.00 64.44 306 PHE A CA 1
ATOM 2392 C C . PHE A 1 306 ? 21.761 10.368 -0.893 1.00 64.44 306 PHE A C 1
ATOM 2394 O O . PHE A 1 306 ? 21.439 10.946 -1.930 1.00 64.44 306 PHE A O 1
ATOM 2401 N N . GLN A 1 307 ? 21.448 10.850 0.313 1.00 63.47 307 GLN A N 1
ATOM 2402 C CA . GLN A 1 307 ? 20.733 12.116 0.510 1.00 63.47 307 GLN A CA 1
ATOM 2403 C C . GLN A 1 307 ? 21.536 13.317 -0.002 1.00 63.47 307 GLN A C 1
ATOM 2405 O O . GLN A 1 307 ? 20.987 14.146 -0.733 1.00 63.47 307 GLN A O 1
ATOM 2410 N N . ASP A 1 308 ? 22.832 13.375 0.303 1.00 64.81 308 ASP A N 1
ATOM 2411 C CA . ASP A 1 308 ? 23.712 14.451 -0.162 1.00 64.81 308 ASP A CA 1
ATOM 2412 C C . ASP A 1 308 ? 23.868 14.430 -1.690 1.00 64.81 308 ASP A C 1
ATOM 2414 O O . ASP A 1 308 ? 23.777 15.460 -2.367 1.00 64.81 308 ASP A O 1
ATOM 2418 N N . GLN A 1 309 ? 24.016 13.238 -2.273 1.00 70.94 309 GLN A N 1
ATOM 2419 C CA . GLN A 1 309 ? 24.120 13.075 -3.722 1.00 70.94 309 GLN A CA 1
ATOM 2420 C C . GLN A 1 309 ? 22.808 13.371 -4.452 1.00 70.94 309 GLN A C 1
ATOM 2422 O O . GLN A 1 309 ? 22.841 13.915 -5.558 1.00 70.94 309 GLN A O 1
ATOM 2427 N N . GLU A 1 310 ? 21.649 13.086 -3.849 1.00 70.88 310 GLU A N 1
ATOM 2428 C CA . GLU A 1 310 ? 20.353 13.449 -4.430 1.00 70.88 310 GLU A CA 1
ATOM 2429 C C . GLU A 1 310 ? 20.246 14.967 -4.660 1.00 70.88 310 GLU A C 1
ATOM 2431 O O . GLU A 1 310 ? 19.698 15.384 -5.682 1.00 70.88 310 GLU A O 1
ATOM 2436 N N . ALA A 1 311 ? 20.766 15.801 -3.752 1.00 70.50 311 ALA A N 1
ATOM 2437 C CA . ALA A 1 311 ? 20.748 17.256 -3.914 1.00 70.50 311 ALA A CA 1
ATOM 2438 C C . ALA A 1 311 ? 21.637 17.717 -5.083 1.00 70.50 311 ALA A C 1
ATOM 2440 O O . ALA A 1 311 ? 21.203 18.513 -5.920 1.00 70.50 311 ALA A O 1
ATOM 2441 N N . ILE A 1 312 ? 22.847 17.160 -5.195 1.00 71.75 312 ILE A N 1
ATOM 2442 C CA . ILE A 1 312 ? 23.780 17.444 -6.298 1.00 71.75 312 ILE A CA 1
ATOM 2443 C C . ILE A 1 312 ? 23.161 17.043 -7.644 1.00 71.75 312 ILE A C 1
ATOM 2445 O O . ILE A 1 312 ? 23.146 17.835 -8.587 1.00 71.75 312 ILE A O 1
ATOM 2449 N N . VAL A 1 313 ? 22.585 15.841 -7.725 1.00 76.81 313 VAL A N 1
ATOM 2450 C CA . VAL A 1 313 ? 21.928 15.331 -8.937 1.00 76.81 313 VAL A CA 1
ATOM 2451 C C . VAL A 1 313 ? 20.737 16.203 -9.339 1.00 76.81 313 VAL A C 1
ATOM 2453 O O . VAL A 1 313 ? 20.551 16.463 -10.528 1.00 76.81 313 VAL A O 1
ATOM 2456 N N . ARG A 1 314 ? 19.942 16.696 -8.378 1.00 82.00 314 ARG A N 1
ATOM 2457 C CA . ARG A 1 314 ? 18.834 17.625 -8.665 1.00 82.00 314 ARG A CA 1
ATOM 2458 C C . ARG A 1 314 ? 19.334 18.932 -9.276 1.00 82.00 314 ARG A C 1
ATOM 2460 O O . ARG A 1 314 ? 18.755 19.375 -10.264 1.00 82.00 314 ARG A O 1
ATOM 2467 N N . ASN A 1 315 ? 20.409 19.507 -8.740 1.00 81.50 315 ASN A N 1
ATOM 2468 C CA . ASN A 1 315 ? 20.985 20.745 -9.268 1.00 81.50 315 ASN A CA 1
ATOM 2469 C C . ASN A 1 315 ? 21.536 20.550 -10.689 1.00 81.50 315 ASN A C 1
ATOM 2471 O O . ASN A 1 315 ? 21.215 21.333 -11.579 1.00 81.50 315 ASN A O 1
ATOM 2475 N N . ILE A 1 316 ? 22.285 19.465 -10.930 1.00 80.94 316 ILE A N 1
ATOM 2476 C CA . ILE A 1 316 ? 22.796 19.111 -12.268 1.00 80.94 316 ILE A CA 1
ATOM 2477 C C . ILE A 1 316 ? 21.643 18.929 -13.257 1.00 80.94 316 ILE A C 1
ATOM 2479 O O . ILE A 1 316 ? 21.716 19.401 -14.391 1.00 80.94 316 ILE A O 1
ATOM 2483 N N . LYS A 1 317 ? 20.564 18.265 -12.827 1.00 85.75 317 LYS A N 1
ATOM 2484 C CA . LYS A 1 317 ? 19.373 18.063 -13.649 1.00 85.75 317 LYS A CA 1
ATOM 2485 C C . LYS A 1 317 ? 18.713 19.389 -14.023 1.00 85.75 317 LYS A C 1
ATOM 2487 O O . LYS A 1 317 ? 18.473 19.612 -15.203 1.00 85.75 317 LYS A O 1
ATOM 2492 N N . GLN A 1 318 ? 18.475 20.278 -13.059 1.00 86.69 318 GLN A N 1
ATOM 2493 C CA . GLN A 1 318 ? 17.882 21.594 -13.322 1.00 86.69 318 GLN A CA 1
ATOM 2494 C C . GLN A 1 318 ? 18.746 22.435 -14.270 1.00 86.69 318 GLN A C 1
ATOM 2496 O O . GLN A 1 318 ? 18.233 23.036 -15.214 1.00 86.69 318 GLN A O 1
ATOM 2501 N N . GLU A 1 319 ? 20.064 22.447 -14.057 1.00 84.62 319 GLU A N 1
ATOM 2502 C CA . GLU A 1 319 ? 20.995 23.164 -14.925 1.00 84.62 319 GLU A CA 1
ATOM 2503 C C . GLU A 1 319 ? 20.992 22.582 -16.348 1.00 84.62 319 GLU A C 1
ATOM 2505 O O . GLU A 1 319 ? 20.893 23.326 -17.326 1.00 84.62 319 GLU A O 1
ATOM 2510 N N . GLY A 1 320 ? 21.054 21.256 -16.478 1.00 85.50 320 GLY A N 1
ATOM 2511 C CA . GLY A 1 320 ? 21.027 20.558 -17.762 1.00 85.50 320 GLY A CA 1
ATOM 2512 C C . GLY A 1 320 ? 19.729 20.781 -18.539 1.00 85.50 320 GLY A C 1
ATOM 2513 O O . GLY A 1 320 ? 19.770 21.116 -19.725 1.00 85.50 320 GLY A O 1
ATOM 2514 N N . GLU A 1 321 ? 18.584 20.674 -17.864 1.00 87.50 321 GLU A N 1
ATOM 2515 C CA . GLU A 1 321 ? 17.262 20.927 -18.444 1.00 87.50 321 GLU A CA 1
ATOM 2516 C C . GLU A 1 321 ? 17.126 22.378 -18.919 1.00 87.50 321 GLU A C 1
ATOM 2518 O O . GLU A 1 321 ? 16.650 22.610 -20.030 1.00 87.50 321 GLU A O 1
ATOM 2523 N N . SER A 1 322 ? 17.633 23.351 -18.150 1.00 87.56 322 SER A N 1
ATOM 2524 C CA . SER A 1 322 ? 17.617 24.769 -18.546 1.00 87.56 322 SER A CA 1
ATOM 2525 C C . SER A 1 322 ? 18.407 25.048 -19.832 1.00 87.56 322 SER A C 1
ATOM 2527 O O . SER A 1 322 ? 18.063 25.947 -20.598 1.00 87.56 322 SER A O 1
ATOM 2529 N N . LYS A 1 323 ? 19.446 24.247 -20.103 1.00 86.62 323 LYS A N 1
ATOM 2530 C CA . LYS A 1 323 ? 20.295 24.345 -21.299 1.00 86.62 323 LYS A CA 1
ATOM 2531 C C . LYS A 1 323 ? 19.786 23.495 -22.469 1.00 86.62 323 LYS A C 1
ATOM 2533 O O . LYS A 1 323 ? 20.416 23.484 -23.526 1.00 86.62 323 LYS A O 1
ATOM 2538 N N . GLY A 1 324 ? 18.687 22.755 -22.292 1.00 87.44 324 GLY A N 1
ATOM 2539 C CA . GLY A 1 324 ? 18.193 21.794 -23.282 1.00 87.44 324 GLY A CA 1
ATOM 2540 C C . GLY A 1 324 ? 19.170 20.644 -23.557 1.00 87.44 324 GLY A C 1
ATOM 2541 O O . GLY A 1 324 ? 19.149 20.061 -24.644 1.00 87.44 324 GLY A O 1
ATOM 2542 N N . ALA A 1 325 ? 20.056 20.340 -22.604 1.00 89.25 325 ALA A N 1
ATOM 2543 C CA . ALA A 1 325 ? 21.007 19.243 -22.712 1.00 89.25 325 ALA A CA 1
ATOM 2544 C C . ALA A 1 325 ? 20.288 17.882 -22.635 1.00 89.25 325 ALA A C 1
ATOM 2546 O O . ALA A 1 325 ? 19.152 17.773 -22.175 1.00 89.25 325 ALA A O 1
ATOM 2547 N N . ILE A 1 326 ? 20.934 16.825 -23.125 1.00 90.19 326 ILE A N 1
ATOM 2548 C CA . ILE A 1 326 ? 20.361 15.473 -23.130 1.00 90.19 326 ILE A CA 1
ATOM 2549 C C . ILE A 1 326 ? 20.742 14.758 -21.820 1.00 90.19 326 ILE A C 1
ATOM 2551 O O . ILE A 1 326 ? 21.939 14.686 -21.523 1.00 90.19 326 ILE A O 1
ATOM 2555 N N . PRO A 1 327 ? 19.778 14.215 -21.050 1.00 90.69 327 PRO A N 1
ATOM 2556 C CA . PRO A 1 327 ? 20.095 13.425 -19.863 1.00 90.69 327 PRO A CA 1
ATOM 2557 C C . PRO A 1 327 ? 20.819 12.147 -20.263 1.00 90.69 327 PRO A C 1
ATOM 2559 O O . PRO A 1 327 ? 20.396 11.4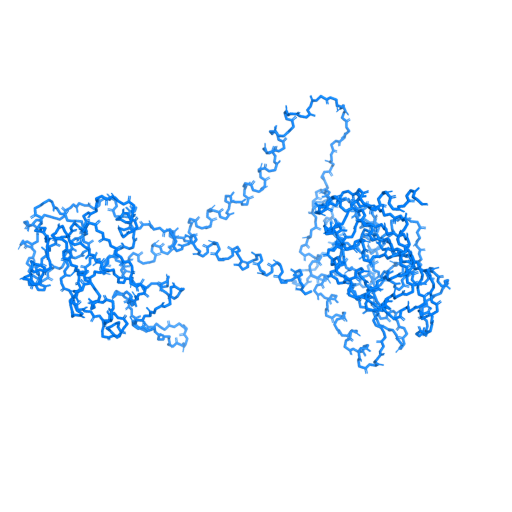69 -21.197 1.00 90.69 327 PRO A O 1
ATOM 2562 N N . LEU A 1 328 ? 21.874 11.780 -19.541 1.00 87.38 328 LEU A N 1
ATOM 2563 C CA . LEU A 1 328 ? 22.499 10.468 -19.660 1.00 87.38 328 LEU A CA 1
ATOM 2564 C C . LEU A 1 328 ? 22.716 9.849 -18.288 1.00 87.38 328 LEU A C 1
ATOM 2566 O O . LEU A 1 328 ? 23.381 10.426 -17.426 1.00 87.38 328 LEU A O 1
ATOM 2570 N N . SER A 1 329 ? 22.195 8.637 -18.109 1.00 85.31 329 SER A N 1
ATOM 2571 C CA . SER A 1 329 ? 22.575 7.799 -16.978 1.00 85.31 329 SER A CA 1
ATOM 2572 C C . SER A 1 329 ? 24.090 7.522 -17.007 1.00 85.31 329 SER A C 1
ATOM 2574 O O . SER A 1 329 ? 24.651 7.326 -18.093 1.00 85.31 329 SER A O 1
ATOM 2576 N N . PRO A 1 330 ? 24.789 7.494 -15.857 1.00 80.06 330 PRO A N 1
ATOM 2577 C CA . PRO A 1 330 ? 26.229 7.243 -15.830 1.00 80.06 330 PRO A CA 1
ATOM 2578 C C . PRO A 1 330 ? 26.635 5.912 -16.486 1.00 80.06 330 PRO A C 1
ATOM 2580 O O . PRO A 1 330 ? 27.558 5.884 -17.300 1.00 80.06 330 PRO A O 1
ATOM 2583 N N . ILE A 1 331 ? 25.888 4.828 -16.239 1.00 80.44 331 ILE A N 1
ATOM 2584 C CA . ILE A 1 331 ? 26.151 3.527 -16.881 1.00 80.44 331 ILE A CA 1
ATOM 2585 C C . ILE A 1 331 ? 25.890 3.564 -18.393 1.00 80.44 331 ILE A C 1
ATOM 2587 O O . ILE A 1 331 ? 26.602 2.934 -19.173 1.00 80.44 331 ILE A O 1
ATOM 2591 N N . LEU A 1 332 ? 24.902 4.355 -18.826 1.00 86.19 332 LEU A N 1
ATOM 2592 C CA . LEU A 1 332 ? 24.584 4.544 -20.238 1.00 86.19 332 LEU A CA 1
ATOM 2593 C C . LEU A 1 332 ? 25.684 5.344 -20.942 1.00 86.19 332 LEU A C 1
ATOM 2595 O O . LEU A 1 332 ? 26.090 4.992 -22.045 1.00 86.19 332 LEU A O 1
ATOM 2599 N N . THR A 1 333 ? 26.189 6.395 -20.296 1.00 85.44 333 THR A N 1
ATOM 2600 C CA . THR A 1 333 ? 27.318 7.199 -20.789 1.00 85.44 333 THR A CA 1
ATOM 2601 C C . THR A 1 333 ? 28.525 6.314 -21.065 1.00 85.44 333 THR A C 1
ATOM 2603 O O . THR A 1 333 ? 29.173 6.439 -22.102 1.00 85.44 333 THR A O 1
ATOM 2606 N N . GLU A 1 334 ? 28.797 5.381 -20.162 1.00 79.75 334 GLU A N 1
ATOM 2607 C CA . GLU A 1 334 ? 29.920 4.468 -20.292 1.00 79.75 334 GLU A CA 1
ATOM 2608 C C . GLU A 1 334 ? 29.694 3.401 -21.368 1.00 79.75 334 GLU A C 1
ATOM 2610 O O . GLU A 1 334 ? 30.589 3.130 -22.168 1.00 79.75 334 GLU A O 1
ATOM 2615 N N . ALA A 1 335 ? 28.481 2.854 -21.468 1.00 85.25 335 ALA A N 1
ATOM 2616 C CA . ALA A 1 335 ? 28.105 1.966 -22.564 1.00 85.25 335 ALA A CA 1
ATOM 2617 C C . ALA A 1 335 ? 28.280 2.644 -23.936 1.00 85.25 335 ALA A C 1
ATOM 2619 O O . ALA A 1 335 ? 28.856 2.059 -24.856 1.00 85.25 335 ALA A O 1
ATOM 2620 N N . ILE A 1 336 ? 27.854 3.906 -24.055 1.00 87.19 336 ILE A N 1
ATOM 2621 C CA . ILE A 1 336 ? 28.055 4.747 -25.242 1.00 87.19 336 ILE A CA 1
ATOM 2622 C C . ILE A 1 336 ? 29.551 4.951 -25.495 1.00 87.19 336 ILE A C 1
ATOM 2624 O O . ILE A 1 336 ? 29.995 4.775 -26.628 1.00 87.19 336 ILE A O 1
ATOM 2628 N N . ARG A 1 337 ? 30.341 5.278 -24.464 1.00 84.00 337 ARG A N 1
ATOM 2629 C CA . ARG A 1 337 ? 31.793 5.472 -24.589 1.00 84.00 337 ARG A CA 1
ATOM 2630 C C . ARG A 1 337 ? 32.477 4.239 -25.156 1.00 84.00 337 ARG A C 1
ATOM 2632 O O . ARG A 1 337 ? 33.334 4.360 -26.024 1.00 84.00 337 ARG A O 1
ATOM 2639 N N . ILE A 1 338 ? 32.102 3.060 -24.675 1.00 81.38 338 ILE A N 1
ATOM 2640 C CA . ILE A 1 338 ? 32.682 1.791 -25.114 1.00 81.38 338 ILE A CA 1
ATOM 2641 C C . ILE A 1 338 ? 32.243 1.467 -26.541 1.00 81.38 338 ILE A C 1
ATOM 2643 O O . ILE A 1 338 ? 33.075 1.092 -27.361 1.00 81.38 338 ILE A O 1
ATOM 2647 N N . ALA A 1 339 ? 30.965 1.675 -26.862 1.00 85.50 339 ALA A N 1
ATOM 2648 C CA . ALA A 1 339 ? 30.444 1.458 -28.208 1.00 85.50 339 ALA A CA 1
ATOM 2649 C C . ALA A 1 339 ? 31.057 2.418 -29.247 1.00 85.50 339 ALA A C 1
ATOM 2651 O O . ALA A 1 339 ? 31.301 2.017 -30.383 1.00 85.50 339 ALA A O 1
ATOM 2652 N N . ALA A 1 340 ? 31.312 3.675 -28.869 1.00 85.88 340 ALA A N 1
ATOM 2653 C CA . ALA A 1 340 ? 31.846 4.715 -29.751 1.00 85.88 340 ALA A CA 1
ATOM 2654 C C . ALA A 1 340 ? 33.378 4.874 -29.687 1.00 85.88 340 ALA A C 1
ATOM 2656 O O . ALA A 1 340 ? 33.949 5.608 -30.491 1.00 85.88 340 ALA A O 1
ATOM 2657 N N . GLY A 1 341 ? 34.045 4.251 -28.711 1.00 84.12 341 GLY A N 1
ATOM 2658 C CA . GLY A 1 341 ? 35.471 4.430 -28.409 1.00 84.12 341 GLY A CA 1
ATOM 2659 C C . GLY A 1 341 ? 35.836 5.764 -27.736 1.00 84.12 341 GLY A C 1
ATOM 2660 O O . GLY A 1 341 ? 36.995 5.975 -27.384 1.00 84.12 341 GLY A O 1
ATOM 2661 N N . ARG A 1 342 ? 34.875 6.673 -27.536 1.00 84.75 342 ARG A N 1
ATOM 2662 C CA . ARG A 1 342 ? 35.068 7.999 -26.928 1.00 84.75 342 ARG A CA 1
ATOM 2663 C C . ARG A 1 342 ? 33.797 8.483 -26.247 1.00 84.75 342 ARG A C 1
ATOM 2665 O O . ARG A 1 342 ? 32.708 8.024 -26.577 1.00 84.75 342 ARG A O 1
ATOM 2672 N N . LEU A 1 343 ? 33.929 9.442 -25.332 1.00 81.06 343 LEU A N 1
ATOM 2673 C CA . LEU A 1 343 ? 32.768 10.047 -24.681 1.00 81.06 343 LEU A CA 1
ATOM 2674 C C . LEU A 1 343 ? 31.880 10.788 -25.698 1.00 81.06 343 LEU A C 1
ATOM 2676 O O . LEU A 1 343 ? 32.402 11.394 -26.648 1.00 81.06 343 LEU A O 1
ATOM 2680 N N . PRO A 1 344 ? 30.548 10.768 -25.497 1.00 83.31 344 PRO A N 1
ATOM 2681 C CA . PRO A 1 344 ? 29.633 11.523 -26.336 1.00 83.31 344 PRO A CA 1
ATOM 2682 C C . PRO A 1 344 ? 29.933 13.015 -26.189 1.00 83.31 344 PRO A C 1
ATOM 2684 O O . PRO A 1 344 ? 29.919 13.576 -25.096 1.00 83.31 344 PRO A O 1
ATOM 2687 N N . SER A 1 345 ? 30.249 13.651 -27.310 1.00 83.25 345 SER A N 1
ATOM 2688 C CA . SER A 1 345 ? 30.614 15.068 -27.374 1.00 83.25 345 SER A CA 1
ATOM 2689 C C . SER A 1 345 ? 29.475 15.893 -27.960 1.00 83.25 345 SER A C 1
ATOM 2691 O O . SER A 1 345 ? 29.183 16.982 -27.463 1.00 83.25 345 SER A O 1
ATOM 2693 N N . ILE A 1 346 ? 28.785 15.344 -28.965 1.00 88.31 346 ILE A N 1
ATOM 2694 C CA . ILE A 1 346 ? 27.623 15.954 -29.619 1.00 88.31 346 ILE A CA 1
ATOM 2695 C C . ILE A 1 346 ? 26.443 14.971 -29.687 1.00 88.31 346 ILE A C 1
ATOM 2697 O O . ILE A 1 346 ? 26.668 13.762 -29.720 1.00 88.31 346 ILE A O 1
ATOM 2701 N N . PRO A 1 347 ? 25.185 15.453 -29.748 1.00 89.44 347 PRO A N 1
ATOM 2702 C CA . PRO A 1 347 ? 23.998 14.594 -29.847 1.00 89.44 347 PRO A CA 1
ATOM 2703 C C . PRO A 1 347 ? 24.042 13.549 -30.971 1.00 89.44 347 PRO A C 1
ATOM 2705 O O . PRO A 1 347 ? 23.579 12.424 -30.780 1.00 89.44 347 PRO A O 1
ATOM 2708 N N . ASP A 1 348 ? 24.652 13.884 -32.111 1.00 89.06 348 ASP A N 1
ATOM 2709 C CA . ASP A 1 348 ? 24.776 12.969 -33.251 1.00 89.06 348 ASP A CA 1
ATOM 2710 C C . ASP A 1 348 ? 25.547 11.687 -32.922 1.00 89.06 348 ASP A C 1
ATOM 2712 O O . ASP A 1 348 ? 25.257 10.642 -33.508 1.00 89.06 348 ASP A O 1
ATOM 2716 N N . ASP A 1 349 ? 26.454 11.727 -31.940 1.00 87.00 349 ASP A N 1
ATOM 2717 C CA . ASP A 1 349 ? 27.189 10.546 -31.478 1.00 87.00 349 ASP A CA 1
ATOM 2718 C C . ASP A 1 349 ? 26.236 9.440 -31.008 1.00 87.00 349 ASP A C 1
ATOM 2720 O O . ASP A 1 349 ? 26.520 8.260 -31.197 1.00 87.00 349 ASP A O 1
ATOM 2724 N N . LEU A 1 350 ? 25.079 9.816 -30.450 1.00 90.81 350 LEU A N 1
ATOM 2725 C CA . LEU A 1 350 ? 24.024 8.895 -30.035 1.00 90.81 350 LEU A CA 1
ATOM 2726 C C . LEU A 1 350 ? 23.123 8.531 -31.215 1.00 90.81 350 LEU A C 1
ATOM 2728 O O . LEU A 1 350 ? 22.760 7.371 -31.400 1.00 90.81 350 LEU A O 1
ATOM 2732 N N . PHE A 1 351 ? 22.746 9.518 -32.030 1.00 92.38 351 PHE A N 1
ATOM 2733 C CA . PHE A 1 351 ? 21.740 9.336 -33.082 1.00 92.38 351 PHE A CA 1
ATOM 2734 C C . PHE A 1 351 ? 22.208 8.421 -34.219 1.00 92.38 351 PHE A C 1
ATOM 2736 O O . PHE A 1 351 ? 21.378 7.830 -34.916 1.00 92.38 351 PHE A O 1
ATOM 2743 N N . GLN A 1 352 ? 23.523 8.270 -34.404 1.00 92.31 352 GLN A N 1
ATOM 2744 C CA . GLN A 1 352 ? 24.099 7.360 -35.397 1.00 92.31 352 GLN A CA 1
ATOM 2745 C C . GLN A 1 352 ? 24.334 5.933 -34.878 1.00 92.31 352 GLN A C 1
ATOM 2747 O O . GLN A 1 352 ? 24.695 5.056 -35.671 1.00 92.31 352 GLN A O 1
ATOM 2752 N N . MET A 1 353 ? 24.116 5.664 -33.586 1.00 94.00 353 MET A N 1
ATOM 2753 C CA . MET A 1 353 ? 24.372 4.344 -33.010 1.00 94.00 353 MET A CA 1
ATOM 2754 C C . MET A 1 353 ? 23.434 3.277 -33.571 1.00 94.00 353 MET A C 1
ATOM 2756 O O . MET A 1 353 ? 22.226 3.469 -33.696 1.00 94.00 353 MET A O 1
ATOM 2760 N N . LYS A 1 354 ? 24.017 2.117 -33.887 1.00 95.75 354 LYS A N 1
ATOM 2761 C CA . LYS A 1 354 ? 23.295 0.935 -34.384 1.00 95.75 354 LYS A CA 1
ATOM 2762 C C . LYS A 1 354 ? 23.252 -0.202 -33.370 1.00 95.75 354 LYS A C 1
ATOM 2764 O O . LYS A 1 354 ? 22.330 -1.008 -33.423 1.00 95.75 354 LYS A O 1
ATOM 2769 N N . ASN A 1 355 ? 24.232 -0.275 -32.476 1.00 95.38 355 ASN A N 1
ATOM 2770 C CA . ASN A 1 355 ? 24.332 -1.317 -31.466 1.00 95.38 355 ASN A CA 1
ATOM 2771 C C . ASN A 1 355 ? 24.690 -0.667 -30.135 1.00 95.38 355 ASN A C 1
ATOM 2773 O O . ASN A 1 355 ? 25.600 0.160 -30.095 1.00 95.38 355 ASN A O 1
ATOM 2777 N N . LEU A 1 356 ? 23.989 -1.054 -29.077 1.00 95.38 356 LEU A N 1
ATOM 2778 C CA . LEU A 1 356 ? 24.257 -0.592 -27.726 1.00 95.38 356 LEU A CA 1
ATOM 2779 C C . LEU A 1 356 ? 24.093 -1.760 -26.756 1.00 95.38 356 LEU A C 1
ATOM 2781 O O . LEU A 1 356 ? 23.103 -2.487 -26.823 1.00 95.38 356 LEU A O 1
ATOM 2785 N N . VAL A 1 357 ? 25.073 -1.920 -25.871 1.00 91.69 357 VAL A N 1
ATOM 2786 C CA . VAL A 1 357 ? 25.101 -2.964 -24.846 1.00 91.69 357 VAL A CA 1
ATOM 2787 C C . VAL A 1 357 ? 25.360 -2.293 -23.502 1.00 91.69 357 VAL A C 1
ATOM 2789 O O . VAL A 1 357 ? 26.379 -1.621 -23.340 1.00 91.69 357 VAL A O 1
ATOM 2792 N N . VAL A 1 358 ? 24.425 -2.450 -22.569 1.00 89.44 358 VAL A N 1
ATOM 2793 C CA . VAL A 1 358 ? 24.452 -1.874 -21.225 1.00 89.44 358 VAL A CA 1
ATOM 2794 C C . VAL A 1 358 ? 24.356 -3.011 -20.210 1.00 89.44 358 VAL A C 1
ATOM 2796 O O . VAL A 1 358 ? 23.368 -3.734 -20.162 1.00 89.44 358 VAL A O 1
ATOM 2799 N N . GLU A 1 359 ? 25.391 -3.188 -19.401 1.00 78.81 359 GLU A N 1
ATOM 2800 C CA . GLU A 1 359 ? 25.513 -4.315 -18.470 1.00 78.81 359 GLU A CA 1
ATOM 2801 C C . GLU A 1 359 ? 26.233 -3.813 -17.212 1.00 78.81 359 GLU A C 1
ATOM 2803 O O . GLU A 1 359 ? 27.171 -3.015 -17.352 1.00 78.81 359 GLU A O 1
ATOM 2808 N N . PRO A 1 360 ? 25.857 -4.257 -16.001 1.00 68.50 360 PRO A N 1
ATOM 2809 C CA . PRO A 1 360 ? 26.687 -4.067 -14.823 1.00 68.50 360 PRO A CA 1
ATOM 2810 C C . PRO A 1 360 ? 27.971 -4.869 -15.029 1.00 68.50 360 PRO A C 1
ATOM 2812 O O . PRO A 1 360 ? 27.949 -6.087 -15.188 1.00 68.50 360 PRO A O 1
ATOM 2815 N N . ARG A 1 361 ? 29.109 -4.180 -15.117 1.00 61.41 361 ARG A N 1
ATOM 2816 C CA . ARG A 1 361 ? 30.396 -4.830 -15.371 1.00 61.41 361 ARG A CA 1
ATOM 2817 C C . ARG A 1 361 ? 31.170 -5.004 -14.077 1.00 61.41 361 ARG A C 1
ATOM 2819 O O . ARG A 1 361 ? 31.729 -4.046 -13.556 1.00 61.41 361 ARG A O 1
ATOM 2826 N N . GLY A 1 362 ? 31.267 -6.249 -13.619 1.00 51.53 362 GLY A N 1
ATOM 2827 C CA . GLY A 1 362 ? 32.243 -6.665 -12.620 1.00 51.53 362 GLY A CA 1
ATOM 2828 C C . GLY A 1 362 ? 33.656 -6.828 -13.209 1.00 51.53 362 GLY A C 1
ATOM 2829 O O . GLY A 1 362 ? 33.866 -7.447 -14.250 1.00 51.53 362 GLY A O 1
ATOM 2830 N N . ARG A 1 363 ? 34.646 -6.291 -12.490 1.00 38.84 363 ARG A N 1
ATOM 2831 C CA . ARG A 1 363 ? 36.073 -6.679 -12.432 1.00 38.84 363 ARG A CA 1
ATOM 2832 C C . ARG A 1 363 ? 37.064 -6.444 -13.588 1.00 38.84 363 ARG A C 1
ATOM 2834 O O . ARG A 1 363 ? 38.245 -6.426 -13.260 1.00 38.84 363 ARG A O 1
ATOM 2841 N N . HIS A 1 364 ? 36.725 -6.221 -14.865 1.00 32.28 364 HIS A N 1
ATOM 2842 C CA . HIS A 1 364 ? 37.782 -6.175 -15.922 1.00 32.28 364 HIS A CA 1
ATOM 2843 C C . HIS A 1 364 ? 37.742 -5.046 -16.968 1.00 32.28 364 HIS A C 1
ATOM 2845 O O . HIS A 1 364 ? 38.479 -5.091 -17.950 1.00 32.28 364 HIS A O 1
ATOM 2851 N N . SER A 1 365 ? 36.982 -3.973 -16.754 1.00 37.00 365 SER A N 1
ATOM 2852 C CA . SER A 1 365 ? 37.124 -2.761 -17.574 1.00 37.00 365 SER A CA 1
ATOM 2853 C C . SER A 1 365 ? 37.127 -1.530 -16.684 1.00 37.00 365 SER A C 1
ATOM 2855 O O . SER A 1 365 ? 36.184 -0.748 -16.661 1.00 37.00 365 SER A O 1
ATOM 2857 N N . VAL A 1 366 ? 38.211 -1.372 -15.923 1.00 34.66 366 VAL A N 1
ATOM 2858 C CA . VAL A 1 366 ? 38.541 -0.081 -15.320 1.00 34.66 366 VAL A CA 1
ATOM 2859 C C . VAL A 1 366 ? 38.886 0.851 -16.477 1.00 34.66 366 VAL A C 1
ATOM 2861 O O . VAL A 1 366 ? 40.034 0.953 -16.899 1.00 34.66 366 VAL A O 1
ATOM 2864 N N . SER A 1 367 ? 37.873 1.491 -17.053 1.00 39.56 367 SER A N 1
ATOM 2865 C CA . SER A 1 367 ? 38.106 2.781 -17.678 1.00 39.56 367 SER A CA 1
ATOM 2866 C C . SER A 1 367 ? 38.382 3.761 -16.544 1.00 39.56 367 SER A C 1
ATOM 2868 O O . SER A 1 367 ? 37.749 3.680 -15.490 1.00 39.56 367 SER A O 1
ATOM 2870 N N . ASP A 1 368 ? 39.309 4.697 -16.726 1.00 43.50 368 ASP A N 1
ATOM 2871 C CA . ASP A 1 368 ? 39.608 5.712 -15.705 1.00 43.50 368 ASP A CA 1
ATOM 2872 C C . ASP A 1 368 ? 38.359 6.509 -15.255 1.00 43.50 368 ASP A C 1
ATOM 2874 O O . ASP A 1 368 ? 38.376 7.154 -14.207 1.00 43.50 368 ASP A O 1
ATOM 2878 N N . HIS A 1 369 ? 37.251 6.418 -16.005 1.00 43.59 369 HIS A N 1
ATOM 2879 C CA . HIS A 1 369 ? 35.966 7.064 -15.736 1.00 43.59 369 HIS A CA 1
ATOM 2880 C C . HIS A 1 369 ? 35.024 6.258 -14.821 1.00 43.59 369 HIS A C 1
ATOM 2882 O O . HIS A 1 369 ? 34.111 6.850 -14.244 1.00 43.59 369 HIS A O 1
ATOM 2888 N N . TYR A 1 370 ? 35.263 4.956 -14.603 1.00 47.69 370 TYR A N 1
ATOM 2889 C CA . TYR A 1 370 ? 34.553 4.162 -13.582 1.00 47.69 370 TYR A CA 1
ATOM 2890 C C . TYR A 1 370 ? 34.927 4.561 -12.148 1.00 47.69 370 TYR A C 1
ATOM 2892 O O . TYR A 1 370 ? 34.254 4.174 -11.202 1.00 47.69 370 TYR A O 1
ATOM 2900 N N . ARG A 1 371 ? 35.944 5.412 -11.958 1.00 52.62 371 ARG A N 1
ATOM 2901 C CA . ARG A 1 371 ? 36.276 5.981 -10.642 1.00 52.62 371 ARG A CA 1
ATOM 2902 C C . ARG A 1 371 ? 35.277 7.025 -10.141 1.00 52.62 371 ARG A C 1
ATOM 2904 O O . ARG A 1 371 ? 35.545 7.618 -9.096 1.00 52.62 371 ARG A O 1
ATOM 2911 N N . ASN A 1 372 ? 34.191 7.290 -10.871 1.00 57.84 372 ASN A N 1
ATOM 2912 C CA . ASN A 1 372 ? 33.259 8.378 -10.570 1.00 57.84 372 ASN A CA 1
ATOM 2913 C C . ASN A 1 372 ? 31.896 7.908 -10.047 1.00 57.84 372 ASN A C 1
ATOM 2915 O O . ASN A 1 372 ? 31.211 8.715 -9.416 1.00 57.84 372 ASN A O 1
ATOM 2919 N N . PHE A 1 373 ? 31.492 6.654 -10.284 1.00 66.12 373 PHE A N 1
ATOM 2920 C CA . PHE A 1 373 ? 30.281 6.093 -9.688 1.00 66.12 373 PHE A CA 1
ATOM 2921 C C . PHE A 1 373 ? 30.340 4.566 -9.537 1.00 66.12 373 PHE A C 1
ATOM 2923 O O . PHE A 1 373 ? 30.899 3.874 -10.383 1.00 66.12 373 PHE A O 1
ATOM 2930 N N . THR A 1 374 ? 29.671 4.055 -8.509 1.00 65.75 374 THR A N 1
ATOM 2931 C CA . THR A 1 374 ? 29.417 2.635 -8.251 1.00 65.75 374 THR A CA 1
ATOM 2932 C C . THR A 1 374 ? 27.912 2.391 -8.317 1.00 65.75 374 THR A C 1
ATOM 2934 O O . THR A 1 374 ? 27.134 3.159 -7.749 1.00 65.75 374 THR A O 1
ATOM 2937 N N . LEU A 1 375 ? 27.478 1.341 -9.019 1.00 63.53 375 LEU A N 1
ATOM 2938 C CA . LEU A 1 375 ? 26.082 0.902 -9.003 1.00 63.53 375 LEU A CA 1
ATOM 2939 C C . LEU A 1 375 ? 25.920 -0.163 -7.914 1.00 63.53 375 LEU A C 1
ATOM 2941 O O . LEU A 1 375 ? 26.298 -1.312 -8.109 1.00 63.53 375 LEU A O 1
ATOM 2945 N N . TRP A 1 376 ? 25.370 0.226 -6.768 1.00 62.28 376 TRP A N 1
ATOM 2946 C CA . TRP A 1 376 ? 25.157 -0.650 -5.619 1.00 62.28 376 TRP A CA 1
ATOM 2947 C C . TRP A 1 376 ? 23.667 -0.934 -5.444 1.00 62.28 376 TRP A C 1
ATOM 2949 O O . TRP A 1 376 ? 22.897 -0.006 -5.190 1.00 62.28 376 TRP A O 1
ATOM 2959 N N . GLN A 1 377 ? 23.251 -2.198 -5.589 1.00 61.16 377 GLN A N 1
ATOM 2960 C CA . GLN A 1 377 ? 21.849 -2.625 -5.431 1.00 61.16 377 GLN A CA 1
ATOM 2961 C C . GLN A 1 377 ? 20.849 -1.728 -6.199 1.00 61.16 377 GLN A C 1
ATOM 2963 O O . GLN A 1 377 ? 19.823 -1.306 -5.672 1.00 61.16 377 GLN A O 1
ATOM 2968 N N . GLY A 1 378 ? 21.186 -1.351 -7.439 1.00 63.09 378 GLY A N 1
ATOM 2969 C CA . GLY A 1 378 ? 20.349 -0.482 -8.281 1.00 63.09 378 GLY A CA 1
ATOM 2970 C C . GLY A 1 378 ? 20.439 1.025 -7.986 1.00 63.09 378 GLY A C 1
ATOM 2971 O O . GLY A 1 378 ? 19.809 1.820 -8.684 1.00 63.09 378 GLY A O 1
ATOM 2972 N N . ARG A 1 379 ? 21.243 1.460 -7.005 1.00 66.50 379 ARG A N 1
ATOM 2973 C CA . ARG A 1 379 ? 21.474 2.880 -6.685 1.00 66.50 379 ARG A CA 1
ATOM 2974 C C . ARG A 1 379 ? 22.871 3.325 -7.102 1.00 66.50 379 ARG A C 1
ATOM 2976 O O . ARG A 1 379 ? 23.848 2.605 -6.935 1.00 66.50 379 ARG A O 1
ATOM 2983 N N . TYR A 1 380 ? 22.963 4.543 -7.628 1.00 70.06 380 TYR A N 1
ATOM 2984 C CA . TYR A 1 380 ? 24.241 5.163 -7.969 1.00 70.06 380 TYR A CA 1
ATOM 2985 C C . TYR A 1 380 ? 24.866 5.776 -6.716 1.00 70.06 380 TYR A C 1
ATOM 2987 O O . TYR A 1 380 ? 24.226 6.583 -6.046 1.00 70.06 380 TYR A O 1
ATOM 2995 N N . VAL A 1 381 ? 26.113 5.409 -6.438 1.00 67.94 381 VAL A N 1
ATOM 2996 C CA . VAL A 1 381 ? 26.983 6.037 -5.443 1.00 67.94 381 VAL A CA 1
ATOM 2997 C C . VAL A 1 381 ? 28.082 6.760 -6.199 1.00 67.94 381 VAL A C 1
ATOM 2999 O O . VAL A 1 381 ? 28.910 6.121 -6.835 1.00 67.94 381 VAL A O 1
ATOM 3002 N N . PHE A 1 382 ? 28.110 8.084 -6.152 1.00 67.50 382 PHE A N 1
ATOM 3003 C CA . PHE A 1 382 ? 29.168 8.856 -6.796 1.00 67.50 382 PHE A CA 1
ATOM 3004 C C . PHE A 1 382 ? 30.417 8.941 -5.925 1.00 67.50 382 PHE A C 1
ATOM 3006 O O . PHE A 1 382 ? 30.349 9.242 -4.738 1.00 67.50 382 PHE A O 1
ATOM 3013 N N . THR A 1 383 ? 31.573 8.690 -6.520 1.00 56.34 383 THR A N 1
ATOM 3014 C CA . THR A 1 383 ? 32.869 8.639 -5.826 1.00 56.34 383 THR A CA 1
ATOM 3015 C C . THR A 1 383 ? 33.730 9.870 -6.124 1.00 56.34 383 THR A C 1
ATOM 3017 O O . THR A 1 383 ? 34.759 10.067 -5.483 1.00 56.34 383 THR A O 1
ATOM 3020 N N . ARG A 1 384 ? 33.311 10.721 -7.077 1.00 59.50 384 ARG A N 1
ATOM 3021 C CA . ARG A 1 384 ? 33.886 12.038 -7.414 1.00 59.50 384 ARG A CA 1
ATOM 3022 C C . ARG A 1 384 ? 32.798 12.988 -7.933 1.00 59.50 384 ARG A C 1
ATOM 3024 O O . ARG A 1 384 ? 31.672 12.573 -8.187 1.00 59.50 384 ARG A O 1
ATOM 3031 N N . ASP A 1 385 ? 33.155 14.259 -8.097 1.00 56.81 385 ASP A N 1
ATOM 3032 C CA . ASP A 1 385 ? 32.276 15.338 -8.560 1.00 56.81 385 ASP A CA 1
ATOM 3033 C C . ASP A 1 385 ? 31.554 15.018 -9.882 1.00 56.81 385 ASP A C 1
ATOM 3035 O O . ASP A 1 385 ? 32.173 14.896 -10.928 1.00 56.81 385 ASP A O 1
ATOM 3039 N N . VAL A 1 386 ? 30.225 14.916 -9.843 1.00 56.44 386 VAL A N 1
ATOM 3040 C CA . VAL A 1 386 ? 29.349 14.340 -10.884 1.00 56.44 386 VAL A CA 1
ATOM 3041 C C . VAL A 1 386 ? 29.196 15.221 -12.141 1.00 56.44 386 VAL A C 1
ATOM 3043 O O . VAL A 1 386 ? 28.448 14.880 -13.059 1.00 56.44 386 VAL A O 1
ATOM 3046 N N . ARG A 1 387 ? 29.916 16.346 -12.238 1.00 57.69 387 ARG A N 1
ATOM 3047 C CA . ARG A 1 387 ? 29.865 17.332 -13.342 1.00 57.69 387 ARG A CA 1
ATOM 3048 C C . ARG A 1 387 ? 30.429 16.832 -14.693 1.00 57.69 387 ARG A C 1
ATOM 3050 O O . ARG A 1 387 ? 30.912 17.616 -15.502 1.00 57.69 387 ARG A O 1
ATOM 3057 N N . PHE A 1 388 ? 30.378 15.532 -14.968 1.00 55.53 388 PHE A N 1
ATOM 3058 C CA . PHE A 1 388 ? 31.162 14.854 -16.008 1.00 55.53 388 PHE A CA 1
ATOM 3059 C C . PHE A 1 388 ? 30.621 14.900 -17.441 1.00 55.53 388 PHE A C 1
ATOM 3061 O O . PHE A 1 388 ? 31.019 14.075 -18.259 1.00 55.53 388 PHE A O 1
ATOM 3068 N N . LEU A 1 389 ? 29.754 15.840 -17.805 1.00 59.38 389 LEU A N 1
ATOM 3069 C CA . LEU A 1 389 ? 29.248 15.889 -19.175 1.00 59.38 389 LEU A CA 1
ATOM 3070 C C . LEU A 1 389 ? 29.383 17.284 -19.784 1.00 59.38 389 LEU A C 1
ATOM 3072 O O . LEU A 1 389 ? 29.337 18.301 -19.096 1.00 59.38 389 LEU A O 1
ATOM 3076 N N . THR A 1 390 ? 29.665 17.303 -21.090 1.00 62.50 390 THR A N 1
ATOM 3077 C CA . THR A 1 390 ? 29.865 18.524 -21.880 1.00 62.50 390 THR A CA 1
ATOM 3078 C C . THR A 1 390 ? 28.622 19.414 -21.813 1.00 62.50 390 THR A C 1
ATOM 3080 O O . THR A 1 390 ? 27.560 18.980 -21.388 1.00 62.50 390 THR A O 1
ATOM 3083 N N . SER A 1 391 ? 28.678 20.646 -22.325 1.00 69.75 391 SER A N 1
ATOM 3084 C CA . SER A 1 391 ? 27.511 21.551 -22.351 1.00 69.75 391 SER A CA 1
ATOM 3085 C C . SER A 1 391 ? 26.254 20.995 -23.052 1.00 69.75 391 SER A C 1
ATOM 3087 O O . SER A 1 391 ? 25.198 21.620 -22.988 1.00 69.75 391 SER A O 1
ATOM 3089 N N . ARG A 1 392 ? 26.351 19.847 -23.739 1.00 85.88 392 ARG A N 1
ATOM 3090 C CA . ARG A 1 392 ? 25.269 19.192 -24.491 1.00 85.88 392 ARG A CA 1
ATOM 3091 C C . ARG A 1 392 ? 24.620 18.017 -23.760 1.00 85.88 392 ARG A C 1
ATOM 3093 O O . ARG A 1 392 ? 23.539 17.596 -24.172 1.00 85.88 392 ARG A O 1
ATOM 3100 N N . PHE A 1 393 ? 25.244 17.496 -22.708 1.00 86.88 393 PHE A N 1
ATOM 3101 C CA . PHE A 1 393 ? 24.754 16.347 -21.950 1.00 86.88 393 PHE A CA 1
ATOM 3102 C C . PHE A 1 393 ? 24.833 16.633 -20.451 1.00 86.88 393 PHE A C 1
ATOM 3104 O O . PHE A 1 393 ? 25.669 17.413 -20.012 1.00 86.88 393 PHE A O 1
ATOM 3111 N N . TYR A 1 394 ? 23.989 15.998 -19.647 1.00 85.94 394 TYR A N 1
ATOM 3112 C CA . TYR A 1 394 ? 24.097 16.092 -18.190 1.00 85.94 394 TYR A CA 1
ATOM 3113 C C . TYR A 1 394 ? 23.835 14.745 -17.531 1.00 85.94 394 TYR A C 1
ATOM 3115 O O . TYR A 1 394 ? 23.122 13.898 -18.070 1.00 85.94 394 TYR A O 1
ATOM 3123 N N . SER A 1 395 ? 24.460 14.536 -16.371 1.00 81.38 395 SER A N 1
ATOM 3124 C CA . SER A 1 395 ? 24.377 13.263 -15.660 1.00 81.38 395 SER A CA 1
ATOM 3125 C C . SER A 1 395 ? 23.010 13.150 -14.999 1.00 81.38 395 SER A C 1
ATOM 3127 O O . SER A 1 395 ? 22.622 14.016 -14.213 1.00 81.38 395 SER A O 1
ATOM 3129 N N . SER A 1 396 ? 22.269 12.095 -15.328 1.00 85.44 396 SER A N 1
ATOM 3130 C CA . SER A 1 396 ? 20.949 11.838 -14.757 1.00 85.44 396 SER A CA 1
ATOM 3131 C C . SER A 1 396 ? 20.778 10.350 -14.427 1.00 85.44 396 SER A C 1
ATOM 3133 O O . SER A 1 396 ? 20.370 9.558 -15.278 1.00 85.44 396 SER A O 1
ATOM 3135 N N . PRO A 1 397 ? 21.133 9.936 -13.195 1.00 81.31 397 PRO A N 1
ATOM 3136 C CA . PRO A 1 397 ? 20.940 8.576 -12.698 1.00 81.31 397 PRO A CA 1
ATOM 3137 C C . PRO A 1 397 ? 19.533 8.041 -12.920 1.00 81.31 397 PRO A C 1
ATOM 3139 O O . PRO A 1 397 ? 18.551 8.663 -12.519 1.00 81.31 397 PRO A O 1
ATOM 3142 N N . GLY A 1 398 ? 19.447 6.859 -13.528 1.00 78.56 398 GLY A N 1
ATOM 3143 C CA . GLY A 1 398 ? 18.170 6.189 -13.778 1.00 78.56 398 GLY A CA 1
ATOM 3144 C C . GLY A 1 398 ? 17.331 6.805 -14.904 1.00 78.56 398 GLY A C 1
ATOM 3145 O O . GLY A 1 398 ? 16.220 6.331 -15.133 1.00 78.56 398 GLY A O 1
ATOM 3146 N N . ASP A 1 399 ? 17.833 7.821 -15.615 1.00 86.56 399 ASP A N 1
ATOM 3147 C CA . ASP A 1 399 ? 17.193 8.346 -16.821 1.00 86.56 399 ASP A CA 1
ATOM 3148 C C . ASP A 1 399 ? 17.704 7.606 -18.066 1.00 86.56 399 ASP A C 1
ATOM 3150 O O . ASP A 1 399 ? 18.890 7.636 -18.413 1.00 86.56 399 ASP A O 1
ATOM 3154 N N . TRP A 1 400 ? 16.774 6.938 -18.743 1.00 89.69 400 TRP A N 1
ATOM 3155 C CA . TRP A 1 400 ? 17.015 6.137 -19.942 1.00 89.69 400 TRP A CA 1
ATOM 3156 C C . TRP A 1 400 ? 16.407 6.764 -21.205 1.00 89.69 400 TRP A C 1
ATOM 3158 O O . TRP A 1 400 ? 16.499 6.196 -22.295 1.00 89.69 400 TRP A O 1
ATOM 3168 N N . SER A 1 401 ? 15.809 7.956 -21.091 1.00 91.31 401 SER A N 1
ATOM 3169 C CA . SER A 1 401 ? 15.084 8.625 -22.181 1.00 91.31 401 SER A CA 1
ATOM 3170 C C . SER A 1 401 ? 15.967 8.927 -23.396 1.00 91.31 401 SER A C 1
ATOM 3172 O O . SER A 1 401 ? 15.482 8.955 -24.531 1.00 91.31 401 SER A O 1
ATOM 3174 N N . ALA A 1 402 ? 17.278 9.080 -23.188 1.00 92.00 402 ALA A N 1
ATOM 3175 C CA . ALA A 1 402 ? 18.254 9.279 -24.254 1.00 92.00 402 ALA A CA 1
ATOM 3176 C C . ALA A 1 402 ? 18.279 8.124 -25.263 1.00 92.00 402 ALA A C 1
ATOM 3178 O O . ALA A 1 402 ? 18.459 8.369 -26.457 1.00 92.00 402 ALA A O 1
ATOM 3179 N N . ILE A 1 403 ? 18.046 6.882 -24.810 1.00 94.88 403 ILE A N 1
ATOM 3180 C CA . ILE A 1 403 ? 18.002 5.707 -25.691 1.00 94.88 403 ILE A CA 1
ATOM 3181 C C . ILE A 1 403 ? 16.891 5.883 -26.728 1.00 94.88 403 ILE A C 1
ATOM 3183 O O . ILE A 1 403 ? 17.120 5.648 -27.909 1.00 94.88 403 ILE A O 1
ATOM 3187 N N . GLY A 1 404 ? 15.727 6.413 -26.336 1.00 94.00 404 GLY A N 1
ATOM 3188 C CA . GLY A 1 404 ? 14.604 6.668 -27.248 1.00 94.00 404 GLY A CA 1
ATOM 3189 C C . GLY A 1 404 ? 14.926 7.655 -28.382 1.00 94.00 404 GLY A C 1
ATOM 3190 O O . GLY A 1 404 ? 14.215 7.704 -29.390 1.00 94.00 404 GLY A O 1
ATOM 3191 N N . ARG A 1 405 ? 16.018 8.421 -28.266 1.00 93.81 405 ARG A N 1
ATOM 3192 C CA . ARG A 1 405 ? 16.505 9.324 -29.320 1.00 93.81 405 ARG A CA 1
ATOM 3193 C C . ARG A 1 405 ? 17.404 8.618 -30.349 1.00 93.81 405 ARG A C 1
ATOM 3195 O O . ARG A 1 405 ? 17.642 9.165 -31.422 1.00 93.81 405 ARG A O 1
ATOM 3202 N N . MET A 1 406 ? 17.857 7.391 -30.086 1.00 95.19 406 MET A N 1
ATOM 3203 C CA . MET A 1 406 ? 18.720 6.595 -30.970 1.00 95.19 406 MET A CA 1
ATOM 3204 C C . MET A 1 406 ? 17.902 5.861 -32.049 1.00 95.19 406 MET A C 1
ATOM 3206 O O . MET A 1 406 ? 17.842 4.637 -32.100 1.00 95.19 406 MET A O 1
ATOM 3210 N N . LYS A 1 407 ? 17.244 6.600 -32.950 1.00 94.56 407 LYS A N 1
ATOM 3211 C CA . LYS A 1 407 ? 16.293 6.038 -33.941 1.00 94.56 407 LYS A CA 1
ATOM 3212 C C . LYS A 1 407 ? 16.897 5.031 -34.932 1.00 94.56 407 LYS A C 1
ATOM 3214 O O . LYS A 1 407 ? 16.163 4.275 -35.571 1.00 94.56 407 LYS A O 1
ATOM 3219 N N . LYS A 1 408 ? 18.227 5.023 -35.076 1.00 95.88 408 LYS A N 1
ATOM 3220 C CA . LYS A 1 408 ? 18.978 4.099 -35.943 1.00 95.88 408 LYS A CA 1
ATOM 3221 C C . LYS A 1 408 ? 19.420 2.813 -35.234 1.00 95.88 408 LYS A C 1
ATOM 3223 O O . LYS A 1 408 ? 20.066 1.974 -35.871 1.00 95.88 408 LYS A O 1
ATOM 3228 N N . LEU A 1 409 ? 19.071 2.646 -33.957 1.00 97.38 409 LEU A N 1
ATOM 3229 C CA . LEU A 1 409 ? 19.452 1.486 -33.166 1.00 97.38 409 LEU A CA 1
ATOM 3230 C C . LEU A 1 409 ? 18.795 0.214 -33.722 1.00 97.38 409 LEU A C 1
ATOM 3232 O O . LEU A 1 409 ? 17.586 0.164 -33.939 1.00 97.38 409 LEU A O 1
ATOM 3236 N N . LYS A 1 410 ? 19.615 -0.810 -33.974 1.00 98.00 410 LYS A N 1
ATOM 3237 C CA . LYS A 1 410 ? 19.211 -2.132 -34.476 1.00 98.00 410 LYS A CA 1
ATOM 3238 C C . LYS A 1 410 ? 19.344 -3.216 -33.413 1.00 98.00 410 LYS A C 1
ATOM 3240 O O . LYS A 1 410 ? 18.534 -4.136 -33.397 1.00 98.00 410 LYS A O 1
ATOM 3245 N N . THR A 1 411 ? 20.352 -3.109 -32.551 1.00 97.88 411 THR A N 1
ATOM 3246 C CA . THR A 1 411 ? 20.595 -4.043 -31.445 1.00 97.88 411 THR A CA 1
ATOM 3247 C C . THR A 1 411 ? 20.650 -3.260 -30.141 1.00 97.88 411 THR A C 1
ATOM 3249 O O . THR A 1 411 ? 21.455 -2.333 -30.030 1.00 97.88 411 THR A O 1
ATOM 3252 N N . LEU A 1 412 ? 19.822 -3.643 -29.172 1.00 97.75 412 LEU A N 1
ATOM 3253 C CA . LEU A 1 412 ? 19.858 -3.124 -27.811 1.00 97.75 412 LEU A CA 1
ATOM 3254 C C . LEU A 1 412 ? 19.931 -4.290 -26.831 1.00 97.75 412 LEU A C 1
ATOM 3256 O O . LEU A 1 412 ? 19.058 -5.154 -26.841 1.00 97.75 412 LEU A O 1
ATOM 3260 N N . THR A 1 413 ? 20.947 -4.272 -25.981 1.00 95.75 413 THR A N 1
ATOM 3261 C CA . THR A 1 413 ? 21.098 -5.212 -24.873 1.00 95.75 413 THR A CA 1
ATOM 3262 C C . THR A 1 413 ? 21.194 -4.427 -23.575 1.00 95.75 413 THR A C 1
ATOM 3264 O O . THR A 1 413 ? 22.024 -3.523 -23.474 1.00 95.75 413 THR A O 1
ATOM 3267 N N . ILE A 1 414 ? 20.346 -4.754 -22.605 1.00 92.69 414 ILE A N 1
ATOM 3268 C CA . ILE A 1 414 ? 20.344 -4.195 -21.256 1.00 92.69 414 ILE A CA 1
ATOM 3269 C C . ILE A 1 414 ? 20.141 -5.352 -20.277 1.00 92.69 414 ILE A C 1
ATOM 3271 O O . ILE A 1 414 ? 19.070 -5.941 -20.272 1.00 92.69 414 ILE A O 1
ATOM 3275 N N . LYS A 1 415 ? 21.136 -5.686 -19.452 1.00 84.88 415 LYS A N 1
ATOM 3276 C CA . LYS A 1 415 ? 21.070 -6.879 -18.585 1.00 84.88 415 LYS A CA 1
ATOM 3277 C C . LYS A 1 415 ? 21.249 -6.555 -17.122 1.00 84.88 415 LYS A C 1
ATOM 3279 O O . LYS A 1 415 ? 22.052 -5.684 -16.821 1.00 84.88 415 LYS A O 1
ATOM 3284 N N . TYR A 1 416 ? 20.576 -7.291 -16.237 1.00 80.19 416 TYR A N 1
ATOM 3285 C CA . TYR A 1 416 ? 20.814 -7.251 -14.784 1.00 80.19 416 TYR A CA 1
ATOM 3286 C C . TYR A 1 416 ? 20.740 -5.839 -14.169 1.00 80.19 416 TYR A C 1
ATOM 3288 O O . TYR A 1 416 ? 21.489 -5.495 -13.256 1.00 80.19 416 TYR A O 1
ATOM 3296 N N . LEU A 1 417 ? 19.853 -4.988 -14.694 1.00 79.56 417 LEU A N 1
ATOM 3297 C CA . LEU A 1 417 ? 19.638 -3.623 -14.209 1.00 79.56 417 LEU A CA 1
ATOM 3298 C C . LEU A 1 417 ? 18.191 -3.426 -13.768 1.00 79.56 417 LEU A C 1
ATOM 3300 O O . LEU A 1 417 ? 17.257 -3.820 -14.470 1.00 79.56 417 LEU A O 1
ATOM 3304 N N . ASP A 1 418 ? 18.012 -2.730 -12.646 1.00 79.94 418 ASP A N 1
ATOM 3305 C CA . ASP A 1 418 ? 16.694 -2.269 -12.217 1.00 79.94 418 ASP A CA 1
ATOM 3306 C C . ASP A 1 418 ? 16.305 -0.994 -12.982 1.00 79.94 418 ASP A C 1
ATOM 3308 O O . ASP A 1 418 ? 16.884 0.082 -12.796 1.00 79.94 418 ASP A O 1
ATOM 3312 N N . ILE A 1 419 ? 15.334 -1.125 -13.888 1.00 84.69 419 ILE A N 1
ATOM 3313 C CA . ILE A 1 419 ? 14.837 -0.048 -14.743 1.00 84.69 419 ILE A CA 1
ATOM 3314 C C . ILE A 1 419 ? 13.333 0.079 -14.545 1.00 84.69 419 ILE A C 1
ATOM 3316 O O . ILE A 1 419 ? 12.551 -0.790 -14.905 1.00 84.69 419 ILE A O 1
ATOM 3320 N N . HIS A 1 420 ? 12.897 1.218 -14.016 1.00 80.69 420 HIS A N 1
ATOM 3321 C CA . HIS A 1 420 ? 11.478 1.428 -13.727 1.00 80.69 420 HIS A CA 1
ATOM 3322 C C . HIS A 1 420 ? 10.642 1.880 -14.935 1.00 80.69 420 HIS A C 1
ATOM 3324 O O . HIS A 1 420 ? 9.415 1.759 -14.904 1.00 80.69 420 HIS A O 1
ATOM 3330 N N . ASP A 1 421 ? 11.275 2.451 -15.963 1.00 86.81 421 ASP A N 1
ATOM 3331 C CA . ASP A 1 421 ? 10.590 3.019 -17.125 1.00 86.81 421 ASP A CA 1
ATOM 3332 C C . ASP A 1 421 ? 11.242 2.574 -18.438 1.00 86.81 421 ASP A C 1
ATOM 3334 O O . ASP A 1 421 ? 12.346 3.000 -18.779 1.00 86.81 421 ASP A O 1
ATOM 3338 N N . PHE A 1 422 ? 10.524 1.730 -19.181 1.00 92.69 422 PHE A N 1
ATOM 3339 C CA . PHE A 1 422 ? 10.909 1.230 -20.500 1.00 92.69 422 PHE A CA 1
ATOM 3340 C C . PHE A 1 422 ? 10.222 1.985 -21.650 1.00 92.69 422 PHE A C 1
ATOM 3342 O O . PHE A 1 422 ? 10.326 1.576 -22.808 1.00 92.69 422 PHE A O 1
ATOM 3349 N N . GLY A 1 423 ? 9.552 3.111 -21.376 1.00 93.00 423 GLY A N 1
ATOM 3350 C CA . GLY A 1 423 ? 8.844 3.907 -22.383 1.00 93.00 423 GLY A CA 1
ATOM 3351 C C . GLY A 1 423 ? 9.731 4.380 -23.541 1.00 93.00 423 GLY A C 1
ATOM 3352 O O . GLY A 1 423 ? 9.243 4.599 -24.651 1.00 93.00 423 GLY A O 1
ATOM 3353 N N . PHE A 1 424 ? 11.053 4.452 -23.341 1.00 93.12 424 PHE A N 1
ATOM 3354 C CA . PHE A 1 424 ? 12.019 4.750 -24.402 1.00 93.12 424 PHE A CA 1
ATOM 3355 C C . PHE A 1 424 ? 11.977 3.742 -25.568 1.00 93.12 424 PHE A C 1
ATOM 3357 O O . PHE A 1 424 ? 12.298 4.119 -26.697 1.00 93.12 424 PHE A O 1
ATOM 3364 N N . LEU A 1 425 ? 11.547 2.494 -25.336 1.00 96.19 425 LEU A N 1
ATOM 3365 C CA . LEU A 1 425 ? 11.450 1.455 -26.367 1.00 96.19 425 LEU A CA 1
ATOM 3366 C C . LEU A 1 425 ? 10.386 1.772 -27.427 1.00 96.19 425 LEU A C 1
ATOM 3368 O O . LEU A 1 425 ? 10.598 1.460 -28.595 1.00 96.19 425 LEU A O 1
ATOM 3372 N N . VAL A 1 426 ? 9.295 2.469 -27.068 1.00 93.31 426 VAL A N 1
ATOM 3373 C CA . VAL A 1 426 ? 8.211 2.880 -27.999 1.00 93.31 426 VAL A CA 1
ATOM 3374 C C . VAL A 1 426 ? 8.762 3.615 -29.223 1.00 93.31 426 VAL A C 1
ATOM 3376 O O . VAL A 1 426 ? 8.188 3.591 -30.308 1.00 93.31 426 VAL A O 1
ATOM 3379 N N . SER A 1 427 ? 9.895 4.282 -29.028 1.00 93.62 427 SER A N 1
ATOM 3380 C CA . SER A 1 427 ? 10.559 5.138 -29.991 1.00 93.62 427 SER A CA 1
ATOM 3381 C C . SER A 1 427 ? 11.560 4.422 -30.912 1.00 93.62 427 SER A C 1
ATOM 3383 O O . SER A 1 427 ? 12.115 5.087 -31.790 1.00 93.62 427 SER A O 1
ATOM 3385 N N . LEU A 1 428 ? 11.820 3.123 -30.725 1.00 96.31 428 LEU A N 1
ATOM 3386 C CA . LEU A 1 428 ? 12.882 2.364 -31.402 1.00 96.31 428 LEU A CA 1
ATOM 3387 C C . LEU A 1 428 ? 12.346 1.455 -32.520 1.00 96.31 428 LEU A C 1
ATOM 3389 O O . LEU A 1 428 ? 12.632 0.264 -32.571 1.00 96.31 428 LEU A O 1
ATOM 3393 N N . GLU A 1 429 ? 11.583 2.010 -33.457 1.00 93.00 429 GLU A N 1
ATOM 3394 C CA . GLU A 1 429 ? 10.902 1.235 -34.514 1.00 93.00 429 GLU A CA 1
ATOM 3395 C C . GLU A 1 429 ? 11.859 0.456 -35.443 1.00 93.00 429 GLU A C 1
ATOM 3397 O O . GLU A 1 429 ? 11.466 -0.538 -36.059 1.00 93.00 429 GLU A O 1
ATOM 3402 N N . SER A 1 430 ? 13.127 0.874 -35.530 1.00 95.25 430 SER A N 1
ATOM 3403 C CA . SER A 1 430 ? 14.184 0.211 -36.311 1.00 95.25 430 SER A CA 1
ATOM 3404 C C . SER A 1 430 ? 14.809 -1.007 -35.616 1.00 95.25 430 SER A C 1
ATOM 3406 O O . SER A 1 430 ? 15.654 -1.675 -36.222 1.00 95.25 430 SER A O 1
ATOM 3408 N N . LEU A 1 431 ? 14.446 -1.281 -34.358 1.00 98.00 431 LEU A N 1
ATOM 3409 C CA . LEU A 1 431 ? 15.098 -2.298 -33.541 1.00 98.00 431 LEU A CA 1
ATOM 3410 C C . LEU A 1 431 ? 14.816 -3.705 -34.083 1.00 98.00 431 LEU A C 1
ATOM 3412 O O . LEU A 1 431 ? 13.680 -4.058 -34.389 1.00 98.00 431 LEU A O 1
ATOM 3416 N N . GLN A 1 432 ? 15.875 -4.503 -34.209 1.00 98.12 432 GLN A N 1
ATOM 3417 C CA . GLN A 1 432 ? 15.845 -5.867 -34.742 1.00 98.12 432 GLN A CA 1
ATOM 3418 C C . GLN A 1 432 ? 16.172 -6.907 -33.673 1.00 98.12 432 GLN A C 1
ATOM 3420 O O . GLN A 1 432 ? 15.711 -8.042 -33.762 1.00 98.12 432 GLN A O 1
ATOM 3425 N N . ARG A 1 433 ? 16.973 -6.542 -32.671 1.00 98.12 433 ARG A N 1
ATOM 3426 C CA . ARG A 1 433 ? 17.351 -7.416 -31.562 1.00 98.12 433 ARG A CA 1
ATOM 3427 C C . ARG A 1 433 ? 17.228 -6.657 -30.251 1.00 98.12 433 ARG A C 1
ATOM 3429 O O . ARG A 1 433 ? 17.808 -5.575 -30.129 1.00 98.12 433 ARG A O 1
ATOM 3436 N N . LEU A 1 434 ? 16.479 -7.229 -29.319 1.00 98.00 434 LEU A N 1
ATOM 3437 C CA . LEU A 1 434 ? 16.266 -6.700 -27.980 1.00 98.00 434 LEU A CA 1
ATOM 3438 C C . LEU A 1 434 ? 16.575 -7.793 -26.966 1.00 98.00 434 LEU A C 1
ATOM 3440 O O . LEU A 1 434 ? 16.041 -8.891 -27.066 1.00 98.00 434 LEU A O 1
ATOM 3444 N N . ASP A 1 435 ? 17.423 -7.471 -26.006 1.00 97.12 435 ASP A N 1
ATOM 3445 C CA . ASP A 1 435 ? 17.764 -8.343 -24.892 1.00 97.12 435 ASP A CA 1
ATOM 3446 C C . ASP A 1 435 ? 17.643 -7.522 -23.604 1.00 97.12 435 ASP A C 1
ATOM 3448 O O . ASP A 1 435 ? 18.353 -6.525 -23.449 1.00 97.12 435 ASP A O 1
ATOM 3452 N N . LEU A 1 436 ? 16.687 -7.892 -22.750 1.00 95.62 436 LEU A N 1
ATOM 3453 C CA . LEU A 1 436 ? 16.398 -7.263 -21.459 1.00 95.62 436 LEU A CA 1
ATOM 3454 C C . LEU A 1 436 ? 16.567 -8.255 -20.293 1.00 95.62 436 LEU A C 1
ATOM 3456 O O . LEU A 1 436 ? 15.911 -8.098 -19.260 1.00 95.62 436 LEU A O 1
ATOM 3460 N N . SER A 1 437 ? 17.389 -9.297 -20.460 1.00 88.88 437 SER A N 1
ATOM 3461 C CA . SER A 1 437 ? 17.453 -10.414 -19.513 1.00 88.88 437 SER A CA 1
ATOM 3462 C C . SER A 1 437 ? 17.866 -9.976 -18.098 1.00 88.88 437 SER A C 1
ATOM 3464 O O . SER A 1 437 ? 18.810 -9.196 -17.923 1.00 88.88 437 SER A O 1
ATOM 3466 N N . GLY A 1 438 ? 17.191 -10.490 -17.069 1.00 84.12 438 GLY A N 1
ATOM 3467 C CA . GLY A 1 438 ? 17.477 -10.162 -15.667 1.00 84.12 438 GLY A CA 1
ATOM 3468 C C . GLY A 1 438 ? 17.154 -8.714 -15.274 1.00 84.12 438 GLY A C 1
ATOM 3469 O O . GLY A 1 438 ? 17.724 -8.197 -14.316 1.00 84.12 438 GLY A O 1
ATOM 3470 N N . THR A 1 439 ? 16.298 -8.019 -16.030 1.00 86.88 439 THR A N 1
ATOM 3471 C CA . THR A 1 439 ? 15.815 -6.667 -15.691 1.00 86.88 439 THR A CA 1
ATOM 3472 C C . THR A 1 439 ? 14.402 -6.695 -15.099 1.00 86.88 439 THR A C 1
ATOM 3474 O O . THR A 1 439 ? 13.702 -7.703 -15.141 1.00 86.88 439 THR A O 1
ATOM 3477 N N . THR A 1 440 ? 13.920 -5.552 -14.603 1.00 89.00 440 THR A N 1
ATOM 3478 C CA . THR A 1 440 ? 12.556 -5.399 -14.057 1.00 89.00 440 THR A CA 1
ATOM 3479 C C . THR A 1 440 ? 11.468 -5.154 -15.125 1.00 89.00 440 THR A C 1
ATOM 3481 O O . THR A 1 440 ? 10.414 -4.574 -14.841 1.00 89.00 440 THR A O 1
ATOM 3484 N N . PHE A 1 441 ? 11.694 -5.593 -16.372 1.00 93.75 441 PHE A N 1
ATOM 3485 C CA . PHE A 1 441 ? 10.752 -5.419 -17.485 1.00 93.75 441 PHE A CA 1
ATOM 3486 C C . PHE A 1 441 ? 9.402 -6.112 -17.227 1.00 93.75 441 PHE A C 1
ATOM 3488 O O . PHE A 1 441 ? 9.357 -7.286 -16.885 1.00 93.75 441 PHE A O 1
ATOM 3495 N N . SER A 1 442 ? 8.304 -5.365 -17.386 1.00 89.88 442 SER A N 1
ATOM 3496 C CA . SER A 1 442 ? 6.910 -5.826 -17.190 1.00 89.88 442 SER A CA 1
ATOM 3497 C C . SER A 1 442 ? 5.884 -5.010 -18.002 1.00 89.88 442 SER A C 1
ATOM 3499 O O . SER A 1 442 ? 4.680 -5.055 -17.758 1.00 89.88 442 SER A O 1
ATOM 3501 N N . GLN A 1 443 ? 6.354 -4.171 -18.935 1.00 91.94 443 GLN A N 1
ATOM 3502 C CA . GLN A 1 443 ? 5.515 -3.250 -19.715 1.00 91.94 443 GLN A CA 1
ATOM 3503 C C . GLN A 1 443 ? 5.231 -3.829 -21.104 1.00 91.94 443 GLN A C 1
ATOM 3505 O O . GLN A 1 443 ? 5.565 -3.219 -22.121 1.00 91.94 443 GLN A O 1
ATOM 3510 N N . ASP A 1 444 ? 4.635 -5.018 -21.144 1.00 90.81 444 ASP A N 1
ATOM 3511 C CA . ASP A 1 444 ? 4.582 -5.880 -22.329 1.00 90.81 444 ASP A CA 1
ATOM 3512 C C . ASP A 1 444 ? 4.031 -5.145 -23.570 1.00 90.81 444 ASP A C 1
ATOM 3514 O O . ASP A 1 444 ? 4.584 -5.245 -24.669 1.00 90.81 444 ASP A O 1
ATOM 3518 N N . ALA A 1 445 ? 3.002 -4.304 -23.393 1.00 91.88 445 ALA A N 1
ATOM 3519 C CA . ALA A 1 445 ? 2.354 -3.538 -24.464 1.00 91.88 445 ALA A CA 1
ATOM 3520 C C . ALA A 1 445 ? 3.308 -2.628 -25.268 1.00 91.88 445 ALA A C 1
ATOM 3522 O O . ALA A 1 445 ? 3.040 -2.307 -26.429 1.00 91.88 445 ALA A O 1
ATOM 3523 N N . VAL A 1 446 ? 4.440 -2.220 -24.685 1.00 92.81 446 VAL A N 1
ATOM 3524 C CA . VAL A 1 446 ? 5.450 -1.393 -25.361 1.00 92.81 446 VAL A CA 1
ATOM 3525 C C . VAL A 1 446 ? 6.089 -2.133 -26.544 1.00 92.81 446 VAL A C 1
ATOM 3527 O O . VAL A 1 446 ? 6.436 -1.504 -27.549 1.00 92.81 446 VAL A O 1
ATOM 3530 N N . LEU A 1 447 ? 6.183 -3.467 -26.479 1.00 94.69 447 LEU A N 1
ATOM 3531 C CA . LEU A 1 447 ? 6.797 -4.285 -27.527 1.00 94.69 447 LEU A CA 1
ATOM 3532 C C . LEU A 1 447 ? 6.030 -4.212 -28.848 1.00 94.69 447 LEU A C 1
ATOM 3534 O O . LEU A 1 447 ? 6.654 -4.260 -29.904 1.00 94.69 447 LEU A O 1
ATOM 3538 N N . VAL A 1 448 ? 4.709 -3.994 -28.822 1.00 92.62 448 VAL A N 1
ATOM 3539 C CA . VAL A 1 448 ? 3.841 -3.951 -30.018 1.00 92.62 448 VAL A CA 1
ATOM 3540 C C . VAL A 1 448 ? 4.325 -2.934 -31.061 1.00 92.62 448 VAL A C 1
ATOM 3542 O O . VAL A 1 448 ? 4.052 -3.090 -32.255 1.00 92.62 448 VAL A O 1
ATOM 3545 N N . ARG A 1 449 ? 5.060 -1.897 -30.645 1.00 94.38 449 ARG A N 1
ATOM 3546 C CA . ARG A 1 449 ? 5.617 -0.856 -31.526 1.00 94.38 449 ARG A CA 1
ATOM 3547 C C . ARG A 1 449 ? 6.880 -1.304 -32.269 1.00 94.38 449 ARG A C 1
ATOM 3549 O O . ARG A 1 449 ? 7.217 -0.727 -33.300 1.00 94.38 449 ARG A O 1
ATOM 3556 N N . LEU A 1 450 ? 7.550 -2.357 -31.809 1.00 96.00 450 LEU A N 1
ATOM 3557 C CA . LEU A 1 450 ? 8.804 -2.873 -32.362 1.00 96.00 450 LEU A CA 1
ATOM 3558 C C . LEU A 1 450 ? 8.549 -3.823 -33.544 1.00 96.00 450 LEU A C 1
ATOM 3560 O O . LEU A 1 450 ? 8.942 -4.986 -33.541 1.00 96.00 450 LEU A O 1
ATOM 3564 N N . LYS A 1 451 ? 7.895 -3.328 -34.603 1.00 94.44 451 LYS A N 1
ATOM 3565 C CA . LYS A 1 451 ? 7.472 -4.144 -35.763 1.00 94.44 451 LYS A CA 1
ATOM 3566 C C . LYS A 1 451 ? 8.617 -4.793 -36.550 1.00 94.44 451 LYS A C 1
ATOM 3568 O O . LYS A 1 451 ? 8.374 -5.683 -37.365 1.00 94.44 451 LYS A O 1
ATOM 3573 N N . ASN A 1 452 ? 9.854 -4.346 -36.336 1.00 96.44 452 ASN A N 1
ATOM 3574 C CA . ASN A 1 452 ? 11.045 -4.896 -36.978 1.00 96.44 452 ASN A CA 1
ATOM 3575 C C . ASN A 1 452 ? 11.820 -5.901 -36.117 1.00 96.44 452 ASN A C 1
ATOM 3577 O O . ASN A 1 452 ? 12.857 -6.389 -36.575 1.00 96.44 452 ASN A O 1
ATOM 3581 N N . LEU A 1 453 ? 11.324 -6.219 -34.919 1.00 97.00 453 LEU A N 1
ATOM 3582 C CA . LEU A 1 453 ? 12.009 -7.089 -33.976 1.00 97.00 453 LEU A CA 1
ATOM 3583 C C . LEU A 1 453 ? 12.063 -8.531 -34.493 1.00 97.00 453 LEU A C 1
ATOM 3585 O O . LEU A 1 453 ? 11.052 -9.091 -34.902 1.00 97.00 453 LEU A O 1
ATOM 3589 N N . GLN A 1 454 ? 13.262 -9.110 -34.488 1.00 94.88 454 GLN A N 1
ATOM 3590 C CA . GLN A 1 454 ? 13.557 -10.461 -34.975 1.00 94.88 454 GLN A CA 1
ATOM 3591 C C . GLN A 1 454 ? 14.031 -11.387 -33.860 1.00 94.88 454 GLN A C 1
ATOM 3593 O O . GLN A 1 454 ? 13.802 -12.593 -33.933 1.00 94.88 454 GLN A O 1
ATOM 3598 N N . GLN A 1 455 ? 14.716 -10.845 -32.854 1.00 95.25 455 GLN A N 1
ATOM 3599 C CA . GLN A 1 455 ? 15.193 -11.599 -31.698 1.00 95.25 455 GLN A CA 1
ATOM 3600 C C . GLN A 1 455 ? 14.829 -10.838 -30.428 1.00 95.25 455 GLN A C 1
ATOM 3602 O O . GLN A 1 455 ? 15.087 -9.633 -30.346 1.00 95.25 455 GLN A O 1
ATOM 3607 N N . LEU A 1 456 ? 14.230 -11.550 -29.482 1.00 95.44 456 LEU A N 1
ATOM 3608 C CA . LEU A 1 456 ? 13.785 -11.021 -28.203 1.00 95.44 456 LEU A CA 1
ATOM 3609 C C . LEU A 1 456 ? 14.257 -11.946 -27.082 1.00 95.44 456 LEU A C 1
ATOM 3611 O O . LEU A 1 456 ? 13.930 -13.129 -27.090 1.00 95.44 456 LEU A O 1
ATOM 3615 N N . ASP A 1 457 ? 15.003 -11.408 -26.129 1.00 95.19 457 ASP A N 1
ATOM 3616 C CA . ASP A 1 457 ? 15.325 -12.093 -24.881 1.00 95.19 457 ASP A CA 1
ATOM 3617 C C . ASP A 1 457 ? 14.752 -11.295 -23.709 1.00 95.19 457 ASP A C 1
ATOM 3619 O O . ASP A 1 457 ? 15.082 -10.120 -23.530 1.00 95.19 457 ASP A O 1
ATOM 3623 N N . LEU A 1 458 ? 13.846 -11.925 -22.965 1.00 94.44 458 LEU A N 1
ATOM 3624 C CA . LEU A 1 458 ? 13.215 -11.399 -21.759 1.00 94.44 458 LEU A CA 1
ATOM 3625 C C . LEU A 1 458 ? 13.391 -12.374 -20.589 1.00 94.44 458 LEU A C 1
ATOM 3627 O O . LEU A 1 458 ? 12.574 -12.345 -19.670 1.00 94.44 458 LEU A O 1
ATOM 3631 N N . SER A 1 459 ? 14.402 -13.253 -20.613 1.00 87.12 459 SER A N 1
ATOM 3632 C CA . SER A 1 459 ? 14.586 -14.213 -19.524 1.00 87.12 459 SER A CA 1
ATOM 3633 C C . SER A 1 459 ? 14.758 -13.507 -18.182 1.00 87.12 459 SER A C 1
ATOM 3635 O O . SER A 1 459 ? 15.356 -12.431 -18.108 1.00 87.12 459 SER A O 1
ATOM 3637 N N . ASP A 1 460 ? 14.229 -14.104 -17.117 1.00 89.12 460 ASP A N 1
ATOM 3638 C CA . ASP A 1 460 ? 14.343 -13.562 -15.760 1.00 89.12 460 ASP A CA 1
ATOM 3639 C C . ASP A 1 460 ? 13.763 -12.133 -15.645 1.00 89.12 460 ASP A C 1
ATOM 3641 O O . ASP A 1 460 ? 14.331 -11.258 -14.990 1.00 89.12 460 ASP A O 1
ATOM 3645 N N . THR A 1 461 ? 12.636 -11.880 -16.322 1.00 90.75 461 THR A N 1
ATOM 3646 C CA . THR A 1 461 ? 11.872 -10.621 -16.236 1.00 90.75 461 THR A CA 1
ATOM 3647 C C . THR A 1 461 ? 10.425 -10.860 -15.792 1.00 90.75 461 THR A C 1
ATOM 3649 O O . THR A 1 461 ? 9.957 -11.994 -15.693 1.00 90.75 461 THR A O 1
ATOM 3652 N N . GLY A 1 462 ? 9.683 -9.774 -15.555 1.00 91.19 462 GLY A N 1
ATOM 3653 C CA . GLY A 1 462 ? 8.252 -9.790 -15.240 1.00 91.19 462 GLY A CA 1
ATOM 3654 C C . GLY A 1 462 ? 7.320 -9.845 -16.457 1.00 91.19 462 GLY A C 1
ATOM 3655 O O . GLY A 1 462 ? 6.144 -9.518 -16.302 1.00 91.19 462 GLY A O 1
ATOM 3656 N N . PHE A 1 463 ? 7.815 -10.205 -17.648 1.00 92.75 463 PHE A N 1
ATOM 3657 C CA . PHE A 1 463 ? 6.973 -10.436 -18.827 1.00 92.75 463 PHE A CA 1
ATOM 3658 C C . PHE A 1 463 ? 5.954 -11.549 -18.557 1.00 92.75 463 PHE A C 1
ATOM 3660 O O . PHE A 1 463 ? 6.301 -12.580 -17.974 1.00 92.75 463 PHE A O 1
ATOM 3667 N N . SER A 1 464 ? 4.706 -11.352 -18.988 1.00 91.31 464 SER A N 1
ATOM 3668 C CA . SER A 1 464 ? 3.635 -12.313 -18.702 1.00 91.31 464 SER A CA 1
ATOM 3669 C C . SER A 1 464 ? 2.688 -12.565 -19.870 1.00 91.31 464 SER A C 1
ATOM 3671 O O . SER A 1 464 ? 2.301 -13.709 -20.081 1.00 91.31 464 SER A O 1
ATOM 3673 N N . ASP A 1 465 ? 2.330 -11.558 -20.667 1.00 92.06 465 ASP A N 1
ATOM 3674 C CA . ASP A 1 465 ? 1.314 -11.729 -21.710 1.00 92.06 465 ASP A CA 1
ATOM 3675 C C . ASP A 1 465 ? 1.916 -12.174 -23.055 1.00 92.06 465 ASP A C 1
ATOM 3677 O O . ASP A 1 465 ? 2.337 -11.362 -23.888 1.00 92.06 465 ASP A O 1
ATOM 3681 N N . CYS A 1 466 ? 1.899 -13.487 -23.309 1.00 90.50 466 CYS A N 1
ATOM 3682 C CA . CYS A 1 466 ? 2.397 -14.069 -24.558 1.00 90.50 466 CYS A CA 1
ATOM 3683 C C . CYS A 1 466 ? 1.622 -13.613 -25.806 1.00 90.50 466 CYS A C 1
ATOM 3685 O O . CYS A 1 466 ? 2.175 -13.665 -26.907 1.00 90.50 466 CYS A O 1
ATOM 3687 N N . SER A 1 467 ? 0.380 -13.126 -25.678 1.00 90.38 467 SER A N 1
ATOM 3688 C CA . SER A 1 467 ? -0.449 -12.729 -26.830 1.00 90.38 467 SER A CA 1
ATOM 3689 C C . SER A 1 467 ? 0.172 -11.590 -27.651 1.00 90.38 467 SER A C 1
ATOM 3691 O O . SER A 1 467 ? -0.039 -11.478 -28.862 1.00 90.38 467 SER A O 1
ATOM 3693 N N . ILE A 1 468 ? 1.022 -10.779 -27.019 1.00 91.62 468 ILE A N 1
ATOM 3694 C CA . ILE A 1 468 ? 1.741 -9.668 -27.649 1.00 91.62 468 ILE A CA 1
ATOM 3695 C C . ILE A 1 468 ? 2.738 -10.153 -28.704 1.00 91.62 468 ILE A C 1
ATOM 3697 O O . ILE A 1 468 ? 2.996 -9.440 -29.677 1.00 91.62 468 ILE A O 1
ATOM 3701 N N . LEU A 1 469 ? 3.258 -11.374 -28.571 1.00 91.06 469 LEU A N 1
ATOM 3702 C CA . LEU A 1 469 ? 4.221 -11.941 -29.515 1.00 91.06 469 LEU A CA 1
ATOM 3703 C C . LEU A 1 469 ? 3.605 -12.160 -30.906 1.00 91.06 469 LEU A C 1
ATOM 3705 O O . LEU A 1 469 ? 4.292 -11.963 -31.907 1.00 91.06 469 LEU A O 1
ATOM 3709 N N . LEU A 1 470 ? 2.297 -12.440 -30.992 1.00 89.44 470 LEU A N 1
ATOM 3710 C CA . LEU A 1 470 ? 1.565 -12.528 -32.268 1.00 89.44 470 LEU A CA 1
ATOM 3711 C C . LEU A 1 470 ? 1.517 -11.187 -33.015 1.00 89.44 470 LEU A C 1
ATOM 3713 O O . LEU A 1 470 ? 1.321 -11.142 -34.227 1.00 89.44 470 LEU A O 1
ATOM 3717 N N . GLN A 1 471 ? 1.720 -10.072 -32.309 1.00 92.12 471 GLN A N 1
ATOM 3718 C CA . GLN A 1 471 ? 1.713 -8.729 -32.889 1.00 92.12 471 GLN A CA 1
ATOM 3719 C C . GLN A 1 471 ? 3.096 -8.285 -33.402 1.00 92.12 471 GLN A C 1
ATOM 3721 O O . GLN A 1 471 ? 3.242 -7.137 -33.856 1.00 92.12 471 GLN A O 1
ATOM 3726 N N . LEU A 1 472 ? 4.098 -9.172 -33.340 1.00 92.88 472 LEU A N 1
ATOM 3727 C CA . LEU A 1 472 ? 5.478 -8.961 -33.781 1.00 92.88 472 LEU A CA 1
ATOM 3728 C C . LEU A 1 472 ? 5.764 -9.780 -35.056 1.00 92.88 472 LEU A C 1
ATOM 3730 O O . LEU A 1 472 ? 6.364 -10.850 -34.993 1.00 92.88 472 LEU A O 1
ATOM 3734 N N . PRO A 1 473 ? 5.400 -9.270 -36.249 1.00 90.81 473 PRO A N 1
ATOM 3735 C CA . PRO A 1 473 ? 5.330 -10.068 -37.480 1.00 90.81 473 PRO A CA 1
ATOM 3736 C C . PRO A 1 473 ? 6.685 -10.554 -38.015 1.00 90.81 473 PRO A C 1
ATOM 3738 O O . PRO A 1 473 ? 6.730 -11.323 -38.969 1.00 90.81 473 PRO A O 1
ATOM 3741 N N . LYS A 1 474 ? 7.801 -10.057 -37.470 1.00 92.94 474 LYS A N 1
ATOM 3742 C CA . LYS A 1 474 ? 9.159 -10.416 -37.904 1.00 92.94 474 LYS A CA 1
ATOM 3743 C C . LYS A 1 474 ? 9.932 -11.214 -36.856 1.00 92.94 474 LYS A C 1
ATOM 3745 O O . LYS A 1 474 ? 11.116 -11.476 -37.084 1.00 92.94 474 LYS A O 1
ATOM 3750 N N . LEU A 1 475 ? 9.299 -11.575 -35.738 1.00 92.06 475 LEU A N 1
ATOM 3751 C CA . LEU A 1 475 ? 9.954 -12.268 -34.637 1.00 92.06 475 LEU A CA 1
ATOM 3752 C C . LEU A 1 475 ? 10.315 -13.698 -35.057 1.00 92.06 475 LEU A C 1
ATOM 3754 O O . LEU A 1 475 ? 9.486 -14.430 -35.581 1.00 92.06 475 LEU A O 1
ATOM 3758 N N . LYS A 1 476 ? 11.578 -14.083 -34.853 1.00 88.25 476 LYS A N 1
ATOM 3759 C CA . LYS A 1 476 ? 12.120 -15.399 -35.239 1.00 88.25 476 LYS A CA 1
ATOM 3760 C C . LYS A 1 476 ? 12.668 -16.187 -34.062 1.00 88.25 476 LYS A C 1
ATOM 3762 O O . LYS A 1 476 ? 12.790 -17.403 -34.141 1.00 88.25 476 LYS A O 1
ATOM 3767 N N . ARG A 1 477 ? 13.112 -15.491 -33.015 1.00 88.56 477 ARG A N 1
ATOM 3768 C CA . ARG A 1 477 ? 13.693 -16.093 -31.814 1.00 88.56 477 ARG A CA 1
ATOM 3769 C C . ARG A 1 477 ? 13.177 -15.355 -30.598 1.00 88.56 477 ARG A C 1
ATOM 3771 O O . ARG A 1 477 ? 13.234 -14.125 -30.568 1.00 88.56 477 ARG A O 1
ATOM 3778 N N . VAL A 1 478 ? 12.714 -16.118 -29.620 1.00 91.38 478 VAL A N 1
ATOM 3779 C CA . VAL A 1 478 ? 12.251 -15.603 -28.340 1.00 91.38 478 VAL A CA 1
ATOM 3780 C C . VAL A 1 478 ? 12.828 -16.462 -27.218 1.00 91.38 478 VAL A C 1
ATOM 3782 O O . VAL A 1 478 ? 12.861 -17.685 -27.340 1.00 91.38 478 VAL A O 1
ATOM 3785 N N . ASN A 1 479 ? 13.308 -15.823 -26.157 1.00 88.44 479 ASN A N 1
ATOM 3786 C CA . ASN A 1 479 ? 13.687 -16.470 -24.908 1.00 88.44 479 ASN A CA 1
ATOM 3787 C C . ASN A 1 479 ? 12.886 -15.829 -23.769 1.00 88.44 479 ASN A C 1
ATOM 3789 O O . ASN A 1 479 ? 12.964 -14.619 -23.570 1.00 88.44 479 ASN A O 1
ATOM 3793 N N . LEU A 1 480 ? 12.096 -16.646 -23.071 1.00 90.00 480 LEU A N 1
ATOM 3794 C CA . LEU A 1 480 ? 11.210 -16.249 -21.967 1.00 90.00 480 LEU A CA 1
ATOM 3795 C C . LEU A 1 480 ? 11.451 -17.123 -20.726 1.00 90.00 480 LEU A C 1
ATOM 3797 O O . LEU A 1 480 ? 10.539 -17.355 -19.932 1.00 90.00 480 LEU A O 1
ATOM 3801 N N . ALA A 1 481 ? 12.650 -17.702 -20.602 1.00 86.00 481 ALA A N 1
ATOM 3802 C CA . ALA A 1 481 ? 12.977 -18.549 -19.463 1.00 86.00 481 ALA A CA 1
ATOM 3803 C C . ALA A 1 481 ? 12.773 -17.780 -18.147 1.00 86.00 481 ALA A C 1
ATOM 3805 O O . ALA A 1 481 ? 13.108 -16.602 -18.052 1.00 86.00 481 ALA A O 1
ATOM 3806 N N . HIS A 1 482 ? 12.218 -18.449 -17.137 1.00 89.25 482 HIS A N 1
ATOM 3807 C CA . HIS A 1 482 ? 11.972 -17.867 -15.810 1.00 89.25 482 HIS A CA 1
ATOM 3808 C C . HIS A 1 482 ? 11.016 -16.652 -15.786 1.00 89.25 482 HIS A C 1
ATOM 3810 O O . HIS A 1 482 ? 11.059 -15.854 -14.853 1.00 89.25 482 HIS A O 1
ATOM 3816 N N . CYS A 1 483 ? 10.114 -16.535 -16.767 1.00 88.25 483 CYS A N 1
ATOM 3817 C CA . CYS A 1 483 ? 8.983 -15.599 -16.738 1.00 88.25 483 CYS A CA 1
ATOM 3818 C C . CYS A 1 483 ? 7.705 -16.241 -16.165 1.00 88.25 483 CYS A C 1
ATOM 3820 O O . CYS A 1 483 ? 7.550 -17.462 -16.171 1.00 88.25 483 CYS A O 1
ATOM 3822 N N . ASN A 1 484 ? 6.759 -15.413 -15.707 1.00 90.69 484 ASN A N 1
ATOM 3823 C CA . ASN A 1 484 ? 5.450 -15.861 -15.216 1.00 90.69 484 ASN A CA 1
ATOM 3824 C C . ASN A 1 484 ? 4.393 -15.744 -16.326 1.00 90.69 484 ASN A C 1
ATOM 3826 O O . ASN A 1 484 ? 3.674 -14.746 -16.406 1.00 90.69 484 ASN A O 1
ATOM 3830 N N . LEU A 1 485 ? 4.361 -16.735 -17.216 1.00 90.00 485 LEU A N 1
ATOM 3831 C CA . LEU A 1 485 ? 3.642 -16.661 -18.485 1.00 90.00 485 LEU A CA 1
ATOM 3832 C C . LEU A 1 485 ? 2.127 -16.867 -18.342 1.00 90.00 485 LEU A C 1
ATOM 3834 O O . LEU A 1 485 ? 1.637 -17.667 -17.550 1.00 90.00 485 LEU A O 1
ATOM 3838 N N . GLN A 1 486 ? 1.386 -16.143 -19.172 1.00 88.00 486 GLN A N 1
ATOM 3839 C CA . GLN A 1 486 ? -0.039 -16.291 -19.436 1.00 88.00 486 GLN A CA 1
ATOM 3840 C C . GLN A 1 486 ? -0.235 -16.505 -20.941 1.00 88.00 486 GLN A C 1
ATOM 3842 O O . GLN A 1 486 ? 0.598 -16.076 -21.743 1.00 88.00 486 GLN A O 1
ATOM 3847 N N . ASN A 1 487 ? -1.345 -17.136 -21.338 1.00 85.44 487 ASN A N 1
ATOM 3848 C CA . ASN A 1 487 ? -1.655 -17.439 -22.744 1.00 85.44 487 ASN A CA 1
ATOM 3849 C C . ASN A 1 487 ? -0.550 -18.278 -23.429 1.00 85.44 487 ASN A C 1
ATOM 3851 O O . ASN A 1 487 ? -0.082 -17.956 -24.521 1.00 85.44 487 ASN A O 1
ATOM 3855 N N . GLU A 1 488 ? -0.067 -19.331 -22.759 1.00 81.94 488 GLU A N 1
ATOM 3856 C CA . GLU A 1 488 ? 1.024 -20.185 -23.263 1.00 81.94 488 GLU A CA 1
ATOM 3857 C C . GLU A 1 488 ? 0.664 -20.951 -24.548 1.00 81.94 488 GLU A C 1
ATOM 3859 O O . GLU A 1 488 ? 1.547 -21.341 -25.313 1.00 81.94 488 GLU A O 1
ATOM 3864 N N . ASP A 1 489 ? -0.628 -21.124 -24.828 1.00 84.81 489 ASP A N 1
ATOM 3865 C CA . ASP A 1 489 ? -1.155 -21.662 -26.084 1.00 84.81 489 ASP A CA 1
ATOM 3866 C C . ASP A 1 489 ? -0.642 -20.883 -27.309 1.00 84.81 489 ASP A C 1
ATOM 3868 O O . ASP A 1 489 ? -0.339 -21.473 -28.351 1.00 84.81 489 ASP A O 1
ATOM 3872 N N . VAL A 1 490 ? -0.403 -19.577 -27.152 1.00 82.44 490 VAL A N 1
ATOM 3873 C CA . VAL A 1 490 ? 0.207 -18.710 -28.171 1.00 82.44 490 VAL A CA 1
ATOM 3874 C C . VAL A 1 490 ? 1.614 -19.173 -28.566 1.00 82.44 490 VAL A C 1
ATOM 3876 O O . VAL A 1 490 ? 2.008 -19.057 -29.730 1.00 82.44 490 VAL A O 1
ATOM 3879 N N . LEU A 1 491 ? 2.388 -19.733 -27.633 1.00 79.50 491 LEU A N 1
ATOM 3880 C CA . LEU A 1 491 ? 3.743 -20.214 -27.920 1.00 79.50 491 LEU A CA 1
ATOM 3881 C C . LEU A 1 491 ? 3.720 -21.454 -28.818 1.00 79.50 491 LEU A C 1
ATOM 3883 O O . LEU A 1 491 ? 4.603 -21.618 -29.665 1.00 79.50 491 LEU A O 1
ATOM 3887 N N . GLN A 1 492 ? 2.693 -22.299 -28.689 1.00 78.38 492 GLN A N 1
ATOM 3888 C CA . GLN A 1 492 ? 2.504 -23.449 -29.575 1.00 78.38 492 GLN A CA 1
ATOM 3889 C C . GLN A 1 492 ? 2.179 -22.991 -31.002 1.00 78.38 492 GLN A C 1
ATOM 3891 O O . GLN A 1 492 ? 2.754 -23.511 -31.960 1.00 78.38 492 GLN A O 1
ATOM 3896 N N . GLN A 1 493 ? 1.334 -21.963 -31.140 1.00 78.31 493 GLN A N 1
ATOM 3897 C CA . GLN A 1 493 ? 1.006 -21.355 -32.431 1.00 78.31 493 GLN A CA 1
ATOM 3898 C C . GLN A 1 493 ? 2.244 -20.745 -33.108 1.00 78.31 493 GLN A C 1
ATOM 3900 O O . GLN A 1 493 ? 2.525 -21.043 -34.267 1.00 78.31 493 GLN A O 1
ATOM 3905 N N . LEU A 1 494 ? 3.041 -19.965 -32.371 1.00 73.00 494 LEU A N 1
ATOM 3906 C CA . LEU A 1 494 ? 4.277 -19.372 -32.893 1.00 73.00 494 LEU A CA 1
ATOM 3907 C C . LEU A 1 494 ? 5.319 -20.425 -33.282 1.00 73.00 494 LEU A C 1
ATOM 3909 O O . LEU A 1 494 ? 6.014 -20.260 -34.281 1.00 73.00 494 LEU A O 1
ATOM 3913 N N . THR A 1 495 ? 5.422 -21.523 -32.530 1.00 69.56 495 THR A N 1
ATOM 3914 C CA . THR A 1 495 ? 6.346 -22.620 -32.862 1.00 69.56 495 THR A CA 1
ATOM 3915 C C . THR A 1 495 ? 5.959 -23.286 -34.185 1.00 69.56 495 THR A C 1
ATOM 3917 O O . THR A 1 495 ? 6.833 -23.573 -35.002 1.00 69.56 495 THR A O 1
ATOM 3920 N N . ALA A 1 496 ? 4.658 -23.477 -34.430 1.00 62.34 496 ALA A N 1
ATOM 3921 C CA . ALA A 1 496 ? 4.150 -24.022 -35.687 1.00 62.34 496 ALA A CA 1
ATOM 3922 C C . ALA A 1 496 ? 4.366 -23.072 -36.881 1.00 62.34 496 ALA A C 1
ATOM 3924 O O . ALA A 1 496 ? 4.659 -23.536 -37.984 1.00 62.34 496 ALA A O 1
ATOM 3925 N N . ASP A 1 497 ? 4.264 -21.758 -36.662 1.00 60.62 497 ASP A N 1
ATOM 3926 C CA . ASP A 1 497 ? 4.480 -20.738 -37.695 1.00 60.62 497 ASP A CA 1
ATOM 3927 C C . ASP A 1 497 ? 5.969 -20.509 -38.015 1.00 60.62 497 ASP A C 1
ATOM 3929 O O . ASP A 1 497 ? 6.300 -20.192 -39.153 1.00 60.62 497 ASP A O 1
ATOM 3933 N N . ILE A 1 498 ? 6.879 -20.703 -37.050 1.00 57.91 498 ILE A N 1
ATOM 3934 C CA . ILE A 1 498 ? 8.340 -20.585 -37.248 1.00 57.91 498 ILE A CA 1
ATOM 3935 C C . ILE A 1 498 ? 8.937 -21.820 -37.955 1.00 57.91 498 ILE A C 1
ATOM 3937 O O . ILE A 1 498 ? 10.002 -21.721 -38.566 1.00 57.91 498 ILE A O 1
ATOM 3941 N N . GLN A 1 499 ? 8.287 -22.987 -37.861 1.00 49.03 499 GLN A N 1
ATOM 3942 C CA . GLN A 1 499 ? 8.730 -24.231 -38.512 1.00 49.03 499 GLN A CA 1
ATOM 3943 C C . GLN A 1 499 ? 8.281 -24.375 -39.980 1.00 49.03 499 GLN A C 1
ATOM 3945 O O . GLN A 1 499 ? 8.782 -25.267 -40.668 1.00 49.03 499 GLN A O 1
ATOM 3950 N N . LYS A 1 500 ? 7.362 -23.528 -40.458 1.00 43.59 500 LYS A N 1
ATOM 3951 C CA . LYS A 1 500 ? 6.983 -23.401 -41.877 1.00 43.59 500 LYS A CA 1
ATOM 3952 C C . LYS A 1 500 ? 7.878 -22.396 -42.593 1.00 43.59 500 LYS A C 1
ATOM 3954 O O . LYS A 1 500 ? 8.126 -22.620 -43.799 1.00 43.59 500 LYS A O 1
#

Radius of gyration: 34.7 Å; chains: 1; bounding box: 87×63×90 Å